Protein AF-A0A956NHX1-F1 (afdb_monomer)

Radius of gyration: 32.35 Å; Cα contacts (8 Å, |Δi|>4): 830; chains: 1; bounding box: 83×65×97 Å

Foldseek 3Di:
DDDDDDDDDDDPPPVVVVVVCVVPPPDDDDDDDDDDDDDDDDDDDDDDDDDDDDDPPPQFKWKFKPAFCAPPDPAAEAELKFKIFMDTDDDPPCPVDDRAQFQWKWKFKFADDPPDDPVNQLVCLQPPFGQPDDPPPPRSDTHIDGSPDGIDMDRHPDWFKMKMFMWTAGPVRDTDSDDDDNTTMHIHTYDNDDAFWKKWKADPLRDIDIDRAQPDEAEDEFEAQDWGKIFMDTGPSNRRFAWAWKKKAKQEPDPVDQVADDCLRYNHIHDTDPDSDINDGDHHHLVCAQHKMKMWMKTHTHDPPDPRIHIYIYIYHHANQDQQWAEEEEEQDQPDPCVVVVVCCCVVPVVVVSVVVTDYYYHYQQPPNVRPAGHADALNVLSNYQEYEYEDEPDPDCRTSCLVHLSSVVNSVVNVHYYHYHYDCVVVVVVDDPDDDDDDDDPDPCVPPSCCPPVVPPAPSDRDPPPDDDD

Organism: Eiseniibacteriota bacterium (NCBI:txid2212470)

Nearest PDB structures (foldseek):
  7u23-assembly1_E  TM=2.710E-01  e=4.733E-05  Homo sapiens
  1hh4-assembly1_D  TM=4.240E-01  e=7.961E-03  Homo sapiens
  1ds6-assembly1_B  TM=4.164E-01  e=1.163E-01  Homo sapiens
  8k2m-assembly1_A  TM=2.561E-01  e=1.235E-01  Paenibacillus sp. TS12
  8k2f-assembly1_A  TM=1.486E-01  e=1.361E-02  Cohnella abietis

Secondary structure (DSSP, 8-state):
-PPPPP-PPPP-HHH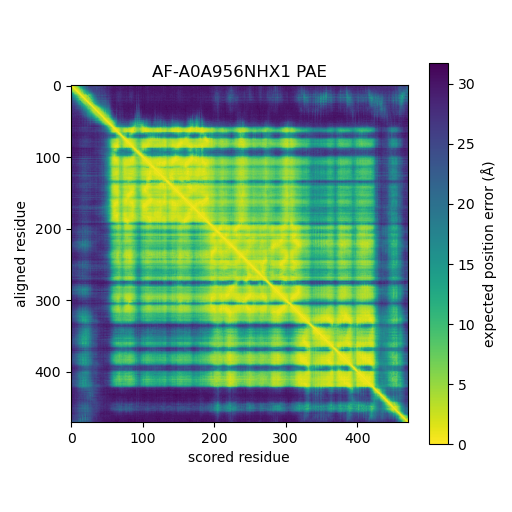HHHHHHHHH-S----------------PPPP-PPPPPP------S-EEEE------SSSS-EE-SEEEEEEEEE--TT-TTSPP---SEEEEEEEE--TT--HHHHHHHHHHS--TTSPTTS-TT--EEE-TT--EEEEEPSSSEEEEEEEEEE-TTSPBP----BTTTEEEEEE-S--PPPEEEEE-TTS-EEEE-STT-EEEEEE-TTSEE--EEEEE-GGGTPPEEEEEEEES-S-TT-TT-B-TTSBTSBPPPB----PPPPEE--GGGTT-EEEEEEEEEES-TT---EEEEEEEEEE------EEEEEEEE---SSSHHHHHHHIIIIIIHHHHHHS-EEEEESS-STT--SPPPPPHHHHTTEEEEEEEE-SS--TT-HHHHTHHHHHHHHHTT-EEEEEETTHHHHTTT---TTS---S----TTSHIIIIITTS--TTPPP------

Sequence (471 aa):
MNLPSSNRIHSPDWLFERVFLGALSLLVLGIGCGLPADEEAGLASSQPPEAPVPVADDSAPRARLLLPSFSTGPLPTVGPRMYCRWDAFDQPGDLQNAPQAPSGFEYKLVEILPTYTDEDVEYEFFYADNLLLEDGNDPTAWIPVGPDVRALTVEFPSLGYRAFAVRAVDAMGQGEEVLERHRNYESFLVTSDFPNPELTVLRPSGYHYRFEESDDVWTTSVVPGVDFDLSWLVDASHYGAPPGQTKYAFDIADPEDDAISSPNGIGGWTDWARRDGIASPIRFGVEEAGTEHVLYVRARDGFEDSDFEILATIRIQVAPITFDRFALIVDDTKSVGTDDEHDAYVDEVLAARLREIGSVDYFDVYGDPEGYSPHPIPLELLGRYQVVLWHTNRNLNPRSGLELSQNALGAYMSAGGRVFLIGGRLAGLALDDFSYPKEFSMEYDWRGTFVWDRLHYEDTIVGVPTSGSSM

Structure (mmCIF, N/CA/C/O backbone):
data_AF-A0A956NHX1-F1
#
_entry.id   AF-A0A956NHX1-F1
#
loop_
_atom_site.group_PDB
_atom_site.id
_atom_site.type_symbol
_atom_site.label_atom_id
_atom_site.label_alt_id
_atom_site.label_comp_id
_atom_site.label_asym_id
_atom_site.label_entity_id
_atom_site.label_seq_id
_atom_site.pdbx_PDB_ins_code
_atom_site.Cartn_x
_atom_site.Cartn_y
_atom_site.Cartn_z
_atom_site.occupancy
_atom_site.B_iso_or_equiv
_atom_site.auth_seq_id
_atom_site.auth_comp_id
_atom_site.auth_asym_id
_atom_site.auth_atom_id
_atom_site.pdbx_PDB_model_num
ATOM 1 N N . MET A 1 1 ? -32.029 36.120 45.687 1.00 37.31 1 MET A N 1
ATOM 2 C CA . MET A 1 1 ? -32.648 34.881 45.174 1.00 37.31 1 MET A CA 1
ATOM 3 C C . MET A 1 1 ? -31.501 33.955 44.841 1.00 37.31 1 MET A C 1
ATOM 5 O O . MET A 1 1 ? -30.740 34.270 43.939 1.00 37.31 1 MET A O 1
ATOM 9 N N . ASN A 1 2 ? -31.299 32.935 45.672 1.00 28.17 2 ASN A N 1
ATOM 10 C CA . ASN A 1 2 ? -30.120 32.072 45.644 1.00 28.17 2 ASN A CA 1
ATOM 11 C C . ASN A 1 2 ? -30.432 30.808 44.839 1.00 28.17 2 ASN A C 1
ATOM 13 O O . ASN A 1 2 ? -31.446 30.160 45.092 1.00 28.17 2 ASN A O 1
ATOM 17 N N . LEU A 1 3 ? -29.561 30.493 43.881 1.00 31.45 3 LEU A N 1
ATOM 18 C CA . LEU A 1 3 ? -29.538 29.237 43.132 1.00 31.45 3 LEU A CA 1
ATOM 19 C C . LEU A 1 3 ? -28.843 28.141 43.967 1.00 31.45 3 LEU A C 1
ATOM 21 O O . LEU A 1 3 ? -27.971 28.473 44.776 1.00 31.45 3 LEU A O 1
ATOM 25 N N . PRO A 1 4 ? -29.210 26.857 43.802 1.00 30.89 4 PRO A N 1
ATOM 26 C CA . PRO A 1 4 ? -28.641 25.767 44.581 1.00 30.89 4 PRO A CA 1
ATOM 27 C C . PRO A 1 4 ? -27.256 25.367 44.055 1.00 30.89 4 PRO A C 1
ATOM 29 O O . PRO A 1 4 ? -27.022 25.279 42.851 1.00 30.89 4 PRO A O 1
ATOM 32 N N . SER A 1 5 ? -26.345 25.119 44.991 1.00 29.44 5 SER A N 1
ATOM 33 C CA . SER A 1 5 ? -24.998 24.600 44.775 1.00 29.44 5 SER A CA 1
ATOM 34 C C . SER A 1 5 ? -25.019 23.184 44.191 1.00 29.44 5 SER A C 1
ATOM 36 O O . SER A 1 5 ? -25.701 22.302 44.709 1.00 29.44 5 SER A O 1
ATOM 38 N N . SER A 1 6 ? -24.222 22.980 43.144 1.00 30.64 6 SER A N 1
ATOM 39 C CA . SER A 1 6 ? -23.934 21.706 42.487 1.00 30.64 6 SER A CA 1
ATOM 40 C C . SER A 1 6 ? -23.310 20.679 43.439 1.00 30.64 6 SER A C 1
ATOM 42 O O . SER A 1 6 ? -22.306 20.969 44.098 1.00 30.64 6 SER A O 1
ATOM 44 N N . ASN A 1 7 ? -23.860 19.463 43.443 1.00 27.70 7 ASN A N 1
ATOM 45 C CA . ASN A 1 7 ? -23.251 18.275 44.035 1.00 27.70 7 ASN A CA 1
ATOM 46 C C . ASN A 1 7 ? -21.923 17.967 43.327 1.00 27.70 7 ASN A C 1
ATOM 48 O O . ASN A 1 7 ? -21.912 17.588 42.158 1.00 27.70 7 ASN A O 1
ATOM 52 N N . ARG A 1 8 ? -20.804 18.120 44.043 1.00 28.41 8 ARG A N 1
ATOM 53 C CA . ARG A 1 8 ? -19.525 17.512 43.665 1.00 28.41 8 ARG A CA 1
ATOM 54 C C . ARG A 1 8 ? -19.613 16.018 43.961 1.00 28.41 8 ARG A C 1
ATOM 56 O O . ARG A 1 8 ? -19.779 15.630 45.114 1.00 28.41 8 ARG A O 1
ATOM 63 N N . ILE A 1 9 ? -19.506 15.201 42.921 1.00 30.05 9 ILE A N 1
ATOM 64 C CA . ILE A 1 9 ? -19.220 13.773 43.046 1.00 30.05 9 ILE A CA 1
ATOM 65 C C . ILE A 1 9 ? -17.753 13.674 43.481 1.00 30.05 9 ILE A C 1
ATOM 67 O O . ILE A 1 9 ? -16.864 14.164 42.789 1.00 30.05 9 ILE A O 1
ATOM 71 N N . HIS A 1 10 ? -17.511 13.132 44.672 1.00 28.89 10 HIS A N 1
ATOM 72 C CA . HIS A 1 10 ? -16.170 12.807 45.151 1.00 28.89 10 HIS A CA 1
ATOM 73 C C . HIS A 1 10 ? -15.660 11.568 44.399 1.00 28.89 10 HIS A C 1
ATOM 75 O O . HIS A 1 10 ? -16.350 10.548 44.393 1.00 28.89 10 HIS A O 1
ATOM 81 N N . SER A 1 11 ? -14.480 11.652 43.773 1.00 33.59 11 SER A N 1
ATOM 82 C CA . SER A 1 11 ? -13.794 10.491 43.194 1.00 33.59 11 SER A CA 1
ATOM 83 C C . SER A 1 11 ? -13.275 9.562 44.310 1.00 33.59 11 SER A C 1
ATOM 85 O O . SER A 1 11 ? -12.826 10.046 45.357 1.00 33.59 11 SER A O 1
ATOM 87 N N . PRO A 1 12 ? -13.339 8.228 44.140 1.00 34.94 12 PRO A N 1
ATOM 88 C CA . PRO A 1 12 ? -12.870 7.255 45.124 1.00 34.94 12 PRO A CA 1
ATOM 89 C C . PRO A 1 12 ? -11.379 6.903 44.941 1.00 34.94 12 PRO A C 1
ATOM 91 O O . PRO A 1 12 ? -10.994 5.752 45.123 1.00 34.94 12 PRO A O 1
ATOM 94 N N . ASP A 1 13 ? -10.517 7.873 44.615 1.00 39.62 13 ASP A N 1
ATOM 95 C CA . ASP A 1 13 ? -9.097 7.604 44.305 1.00 39.62 13 ASP A CA 1
ATOM 96 C C . ASP A 1 13 ? -8.277 7.137 45.528 1.00 39.62 13 ASP A C 1
ATOM 98 O O . ASP A 1 13 ? -7.268 6.452 45.395 1.00 39.62 13 ASP A O 1
ATOM 102 N N . TRP A 1 14 ? -8.734 7.429 46.750 1.00 36.44 14 TRP A N 1
ATOM 103 C CA . TRP A 1 14 ? -7.978 7.164 47.985 1.00 36.44 14 TRP A CA 1
ATOM 104 C C . TRP A 1 14 ? -8.130 5.739 48.554 1.00 36.44 14 TRP A C 1
ATOM 106 O O . TRP A 1 14 ? -7.380 5.347 49.451 1.00 36.44 14 TRP A O 1
ATOM 116 N N . LEU A 1 15 ? -9.108 4.960 48.076 1.00 37.12 15 LEU A N 1
ATOM 117 C CA . LEU A 1 15 ? -9.361 3.590 48.554 1.00 37.12 15 LEU A CA 1
ATOM 118 C C . LEU A 1 15 ? -8.509 2.550 47.807 1.00 37.12 15 LEU A C 1
ATOM 120 O O . LEU A 1 15 ? -8.169 1.514 48.379 1.00 37.12 15 LEU A O 1
ATOM 124 N N . PHE A 1 16 ? -8.094 2.863 46.576 1.00 41.59 16 PHE A N 1
ATOM 125 C CA . PHE A 1 16 ? -7.299 1.982 45.719 1.00 41.59 16 PHE A CA 1
ATOM 126 C C . PHE A 1 16 ? -5.842 1.846 46.203 1.00 41.59 16 PHE A C 1
ATOM 128 O O . PHE A 1 16 ? -5.291 0.746 46.225 1.00 41.59 16 PHE A O 1
ATOM 135 N N . GLU A 1 17 ? -5.241 2.935 46.702 1.00 38.41 17 GLU A N 1
ATOM 136 C CA . GLU A 1 17 ? -3.848 2.948 47.184 1.00 38.41 17 GLU A CA 1
ATOM 137 C C . GLU A 1 17 ? -3.611 2.023 48.388 1.00 38.41 17 GLU A C 1
ATOM 139 O O . GLU A 1 17 ? -2.550 1.415 48.511 1.00 38.41 17 GLU A O 1
ATOM 144 N N . ARG A 1 18 ? -4.585 1.872 49.296 1.00 37.28 18 ARG A N 1
ATOM 145 C CA . ARG A 1 18 ? -4.370 1.134 50.556 1.00 37.28 18 ARG A CA 1
ATOM 146 C C . ARG A 1 18 ? -4.579 -0.372 50.459 1.00 37.28 18 ARG A C 1
ATOM 148 O O . ARG A 1 18 ? -3.973 -1.100 51.242 1.00 37.28 18 ARG A O 1
ATOM 155 N N . VAL A 1 19 ? -5.406 -0.838 49.526 1.00 43.62 19 VAL A N 1
ATOM 156 C CA . VAL A 1 19 ? -5.670 -2.277 49.362 1.00 43.62 19 VAL A CA 1
ATOM 157 C C . VAL A 1 19 ? -4.518 -2.954 48.613 1.00 43.62 19 VAL A C 1
ATOM 159 O O . VAL A 1 19 ? -4.114 -4.049 48.993 1.00 43.62 19 VAL A O 1
ATOM 162 N N . PHE A 1 20 ? -3.907 -2.270 47.639 1.00 40.62 20 PHE A N 1
ATOM 163 C CA . PHE A 1 20 ? -2.796 -2.821 46.854 1.00 40.62 20 PHE A CA 1
ATOM 164 C C . PHE A 1 20 ? -1.444 -2.779 47.597 1.00 40.62 20 PHE A C 1
ATOM 166 O O . PHE A 1 20 ? -0.691 -3.751 47.570 1.00 40.62 20 PHE A O 1
ATOM 173 N N . LEU A 1 21 ? -1.148 -1.706 48.347 1.00 40.41 21 LEU A N 1
ATOM 174 C CA . LEU A 1 21 ? 0.104 -1.583 49.121 1.00 40.41 21 LEU A CA 1
ATOM 175 C C . LEU A 1 21 ? 0.155 -2.479 50.377 1.00 40.41 21 LEU A C 1
ATOM 177 O O . LEU A 1 21 ? 1.244 -2.815 50.854 1.00 40.41 21 LEU A O 1
ATOM 181 N N . GLY A 1 22 ? -1.000 -2.894 50.911 1.00 32.44 22 GLY A N 1
ATOM 182 C CA . GLY A 1 22 ? -1.084 -3.748 52.102 1.00 32.44 22 GLY A CA 1
ATOM 183 C C . GLY A 1 22 ? -0.652 -5.200 51.871 1.00 32.44 22 GLY A C 1
ATOM 184 O O . GLY A 1 22 ? -0.191 -5.846 52.809 1.00 32.44 22 GLY A O 1
ATOM 185 N N . ALA A 1 23 ? -0.750 -5.700 50.636 1.00 37.88 23 ALA A N 1
ATOM 186 C CA . ALA A 1 23 ? -0.410 -7.082 50.301 1.00 37.88 23 ALA A CA 1
ATOM 187 C C . ALA A 1 23 ? 1.087 -7.299 49.996 1.00 37.88 23 ALA A C 1
ATOM 189 O O . ALA A 1 23 ? 1.573 -8.416 50.145 1.00 37.88 23 ALA A O 1
ATOM 190 N N . LEU A 1 24 ? 1.837 -6.252 49.620 1.00 33.94 24 LEU A N 1
ATOM 191 C CA . LEU A 1 24 ? 3.216 -6.395 49.114 1.00 33.94 24 LEU A CA 1
ATOM 192 C C . LEU A 1 24 ? 4.340 -6.032 50.110 1.00 33.94 24 LEU A C 1
ATOM 194 O O . LEU A 1 24 ? 5.505 -6.319 49.852 1.00 33.94 24 LEU A O 1
ATOM 198 N N . SER A 1 25 ? 4.040 -5.399 51.248 1.00 30.08 25 SER A N 1
ATOM 199 C CA . SER A 1 25 ? 5.057 -4.664 52.034 1.00 30.08 25 SER A CA 1
ATOM 200 C C . SER A 1 25 ? 5.788 -5.454 53.141 1.00 30.08 25 SER A C 1
ATOM 202 O O . SER A 1 25 ? 6.378 -4.835 54.027 1.00 30.08 25 SER A O 1
ATOM 204 N N . LEU A 1 26 ? 5.765 -6.794 53.153 1.00 30.55 26 LEU A N 1
ATOM 205 C CA . LEU A 1 26 ? 6.203 -7.583 54.325 1.00 30.55 26 LEU A CA 1
ATOM 206 C C . LEU A 1 26 ? 7.472 -8.440 54.157 1.00 30.55 26 LEU A C 1
ATOM 208 O O . LEU A 1 26 ? 7.741 -9.271 55.020 1.00 30.55 26 LEU A O 1
ATOM 212 N N . LEU A 1 27 ? 8.301 -8.242 53.125 1.00 32.94 27 LEU A N 1
ATOM 213 C CA . LEU A 1 27 ? 9.466 -9.119 52.926 1.00 32.94 27 LEU A CA 1
ATOM 214 C C . LEU A 1 27 ? 10.675 -8.428 52.272 1.00 32.94 27 LEU A C 1
ATOM 216 O O . LEU A 1 27 ? 10.890 -8.541 51.074 1.00 32.94 27 LEU A O 1
ATOM 220 N N . VAL A 1 28 ? 11.509 -7.735 53.059 1.00 27.91 28 VAL A N 1
ATOM 221 C CA . VAL A 1 28 ? 12.878 -7.364 52.637 1.00 27.91 28 VAL A CA 1
ATOM 222 C C . VAL A 1 28 ? 13.816 -7.332 53.846 1.00 27.91 28 VAL A C 1
ATOM 224 O O . VAL A 1 28 ? 13.697 -6.435 54.673 1.00 27.91 28 VAL A O 1
ATOM 227 N N . LEU A 1 29 ? 14.780 -8.262 53.918 1.00 27.44 29 LEU A N 1
ATOM 228 C CA . LEU A 1 29 ? 16.094 -8.079 54.564 1.00 27.44 29 LEU A CA 1
ATOM 229 C C . LEU A 1 29 ? 17.094 -9.183 54.122 1.00 27.44 29 LEU A C 1
ATOM 231 O O . LEU A 1 29 ? 16.969 -10.325 54.551 1.00 27.44 29 LEU A O 1
ATOM 235 N N . GLY A 1 30 ? 18.143 -8.802 53.368 1.00 25.23 30 GLY A N 1
ATOM 236 C CA . GLY A 1 30 ? 19.522 -9.301 53.564 1.00 25.23 30 GLY A CA 1
ATOM 237 C C . GLY A 1 30 ? 20.245 -10.157 52.489 1.00 25.23 30 GLY A C 1
ATOM 238 O O . GLY A 1 30 ? 19.913 -11.320 52.331 1.00 25.23 30 GLY A O 1
ATOM 239 N N . ILE A 1 31 ? 21.381 -9.608 51.984 1.00 27.41 31 ILE A N 1
ATOM 240 C CA . ILE A 1 31 ? 22.685 -10.256 51.601 1.00 27.41 31 ILE A CA 1
ATOM 241 C C . ILE A 1 31 ? 22.677 -11.121 50.300 1.00 27.41 31 ILE A C 1
ATOM 243 O O . ILE A 1 31 ? 21.725 -11.841 50.074 1.00 27.41 31 ILE A O 1
ATOM 247 N N . GLY A 1 32 ? 23.649 -11.207 49.368 1.00 25.66 32 GLY A N 1
ATOM 248 C CA . GLY A 1 32 ? 25.003 -10.672 49.122 1.00 25.66 32 GLY A CA 1
ATOM 249 C C . GLY A 1 32 ? 25.862 -11.670 48.280 1.00 25.66 32 GLY A C 1
ATOM 250 O O . GLY A 1 32 ? 25.885 -12.849 48.609 1.00 25.66 32 GLY A O 1
ATOM 251 N N . CYS A 1 33 ? 26.608 -11.166 47.273 1.00 24.86 33 CYS A N 1
ATOM 252 C CA . CYS A 1 33 ? 27.829 -11.704 46.593 1.00 24.86 33 CYS A CA 1
ATOM 253 C C . CYS A 1 33 ? 27.802 -12.863 45.547 1.00 24.86 33 CYS A C 1
ATOM 255 O O . CYS A 1 33 ? 27.290 -13.943 45.812 1.00 24.86 33 CYS A O 1
ATOM 257 N N . GLY A 1 34 ? 28.568 -12.676 44.442 1.00 24.56 34 GLY A N 1
ATOM 258 C CA . GLY A 1 34 ? 29.414 -13.720 43.806 1.00 24.56 34 GLY A CA 1
ATOM 259 C C . GLY A 1 34 ? 29.423 -13.834 42.260 1.00 24.56 34 GLY A C 1
ATOM 260 O O . GLY A 1 34 ? 28.489 -14.390 41.700 1.00 24.56 34 GLY A O 1
ATOM 261 N N . LEU A 1 35 ? 30.505 -13.386 41.594 1.00 32.22 35 LEU A N 1
ATOM 262 C CA . LEU A 1 35 ? 30.914 -13.707 40.198 1.00 32.22 35 LEU A CA 1
ATOM 263 C C . LEU A 1 35 ? 31.848 -14.945 40.181 1.00 32.22 35 LEU A C 1
ATOM 265 O O . LEU A 1 35 ? 32.444 -15.231 41.225 1.00 32.22 35 LEU A O 1
ATOM 269 N N . PRO A 1 36 ? 32.030 -15.647 39.038 1.00 37.19 36 PRO A N 1
ATOM 270 C CA . PRO A 1 36 ? 33.236 -15.405 38.218 1.00 37.19 36 PRO A CA 1
ATOM 271 C C . PRO A 1 36 ? 33.068 -15.576 36.684 1.00 37.19 36 PRO A C 1
ATOM 273 O O . PRO A 1 36 ? 32.026 -15.997 36.191 1.00 37.19 36 PRO A O 1
ATOM 276 N N . ALA A 1 37 ? 34.134 -15.189 35.973 1.00 36.78 37 ALA A N 1
ATOM 277 C CA . ALA A 1 37 ? 34.377 -15.230 34.526 1.00 36.78 37 ALA A CA 1
ATOM 278 C C . ALA A 1 37 ? 35.071 -16.534 34.081 1.00 36.78 37 ALA A C 1
ATOM 280 O O . ALA A 1 37 ? 35.599 -17.219 34.950 1.00 36.78 37 ALA A O 1
ATOM 281 N N . ASP A 1 38 ? 35.137 -16.803 32.764 1.00 30.03 38 ASP A N 1
ATOM 282 C CA . ASP A 1 38 ? 36.284 -17.471 32.112 1.00 30.03 38 ASP A CA 1
ATOM 283 C C . ASP A 1 38 ? 36.297 -17.323 30.568 1.00 30.03 38 ASP A C 1
ATOM 285 O O . ASP A 1 38 ? 35.260 -17.136 29.927 1.00 30.03 38 ASP A O 1
ATOM 289 N N . GLU A 1 39 ? 37.522 -17.358 30.025 1.00 35.66 39 GLU A N 1
ATOM 290 C CA . GLU A 1 39 ? 37.990 -17.232 28.631 1.00 35.66 39 GLU A CA 1
ATOM 291 C C . GLU A 1 39 ? 37.901 -18.550 27.825 1.00 35.66 39 GLU A C 1
ATOM 293 O O . GLU A 1 39 ? 37.945 -19.623 28.414 1.00 35.66 39 GLU A O 1
ATOM 298 N N . GLU A 1 40 ? 37.913 -18.490 26.479 1.00 32.78 40 GLU A N 1
ATOM 299 C CA . GLU A 1 40 ? 39.012 -19.060 25.659 1.00 32.78 40 GLU A CA 1
ATOM 300 C C . GLU A 1 40 ? 38.862 -18.812 24.140 1.00 32.78 40 GLU A C 1
ATOM 302 O O . GLU A 1 40 ? 37.771 -18.633 23.600 1.00 32.78 40 GLU A O 1
ATOM 307 N N . ALA A 1 41 ? 40.015 -18.789 23.461 1.00 38.69 41 ALA A N 1
ATOM 308 C CA . ALA A 1 41 ? 40.246 -18.436 22.061 1.00 38.69 41 ALA A CA 1
ATOM 309 C C . ALA A 1 41 ? 40.519 -19.664 21.163 1.00 38.69 41 ALA A C 1
ATOM 311 O O . ALA A 1 41 ? 41.031 -20.679 21.629 1.00 38.69 41 ALA A O 1
ATOM 312 N N . GLY A 1 42 ? 40.277 -19.544 19.847 1.00 32.34 42 GLY A N 1
ATOM 313 C CA . GLY A 1 42 ? 40.583 -20.575 18.842 1.00 32.34 42 GLY A CA 1
ATOM 314 C C . GLY A 1 42 ? 41.242 -20.019 17.569 1.00 32.34 42 GLY A C 1
ATOM 315 O O . GLY A 1 42 ? 40.807 -19.010 17.024 1.00 32.34 42 GLY A O 1
ATOM 316 N N . LEU A 1 43 ? 42.315 -20.689 17.131 1.00 35.03 43 LEU A N 1
ATOM 317 C CA . LEU A 1 43 ? 43.293 -20.309 16.099 1.00 35.03 43 LEU A CA 1
ATOM 318 C C . LEU A 1 43 ? 42.801 -20.387 14.637 1.00 35.03 43 LEU A C 1
ATOM 320 O O . LEU A 1 43 ? 42.110 -21.328 14.257 1.00 35.03 43 LEU A O 1
ATOM 324 N N . ALA A 1 44 ? 43.309 -19.480 13.790 1.00 35.31 44 ALA A N 1
ATOM 325 C CA . ALA A 1 44 ? 43.187 -19.511 12.329 1.00 35.31 44 ALA A CA 1
ATOM 326 C C . ALA A 1 44 ? 44.467 -20.035 11.640 1.00 35.31 44 ALA A C 1
ATOM 328 O O . ALA A 1 44 ? 45.589 -19.729 12.049 1.00 35.31 44 ALA A O 1
ATOM 329 N N . SER A 1 45 ? 44.271 -20.821 10.578 1.00 33.78 45 SER A N 1
ATOM 330 C CA . SER A 1 45 ? 45.289 -21.457 9.731 1.00 33.78 45 SER A CA 1
ATOM 331 C C . SER A 1 45 ? 45.657 -20.569 8.535 1.00 33.78 45 SER A C 1
ATOM 333 O O . SER A 1 45 ? 44.785 -19.966 7.915 1.00 33.78 45 SER A O 1
ATOM 335 N N . SER A 1 46 ? 46.950 -20.495 8.211 1.00 37.94 46 SER A N 1
ATOM 336 C CA . SER A 1 46 ? 47.520 -19.712 7.114 1.00 37.94 46 SER A CA 1
ATOM 337 C C . SER A 1 46 ? 47.888 -20.591 5.910 1.00 37.94 46 SER A C 1
ATOM 339 O O . SER A 1 46 ? 48.708 -21.504 6.017 1.00 37.94 46 SER A O 1
ATOM 341 N N . GLN A 1 47 ? 47.340 -20.269 4.735 1.00 37.44 47 GLN A N 1
ATOM 342 C CA . GLN A 1 47 ? 47.893 -20.666 3.435 1.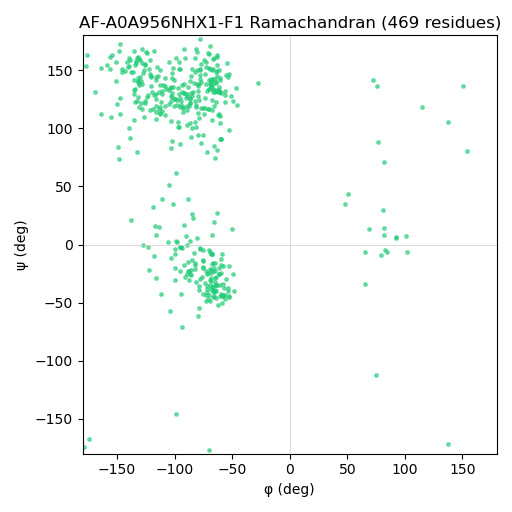00 37.44 47 GLN A CA 1
ATOM 343 C C . GLN A 1 47 ? 48.316 -19.413 2.648 1.00 37.44 47 GLN A C 1
ATOM 345 O O . GLN A 1 47 ? 47.645 -18.384 2.743 1.00 37.44 47 GLN A O 1
ATOM 350 N N . PRO A 1 48 ? 49.439 -19.459 1.909 1.00 41.44 48 PRO A N 1
ATOM 351 C CA . PRO A 1 48 ? 49.921 -18.326 1.124 1.00 41.44 48 PRO A CA 1
ATOM 352 C C . PRO A 1 48 ? 49.126 -18.169 -0.189 1.00 41.44 48 PRO A C 1
ATOM 354 O O . PRO A 1 48 ? 48.742 -19.181 -0.777 1.00 41.44 48 PRO A O 1
ATOM 357 N N . PRO A 1 49 ? 48.898 -16.931 -0.668 1.00 45.34 49 PRO A N 1
ATOM 358 C CA . PRO A 1 49 ? 48.088 -16.675 -1.854 1.00 45.34 49 PRO A CA 1
ATOM 359 C C . PRO A 1 49 ? 48.851 -16.984 -3.150 1.00 45.34 49 PRO A C 1
ATOM 361 O O . PRO A 1 49 ? 50.037 -16.669 -3.283 1.00 45.34 49 PRO A O 1
ATOM 364 N N . GLU A 1 50 ? 48.150 -17.585 -4.110 1.00 42.41 50 GLU A N 1
ATOM 365 C CA . GLU A 1 50 ? 48.605 -17.738 -5.494 1.00 42.41 50 GLU A CA 1
ATOM 366 C C . GLU A 1 50 ? 48.678 -16.376 -6.205 1.00 42.41 50 GLU A C 1
ATOM 368 O O . GLU A 1 50 ? 47.945 -15.439 -5.887 1.00 42.41 50 GLU A O 1
ATOM 373 N N . ALA A 1 51 ? 49.601 -16.257 -7.162 1.00 43.00 51 ALA A N 1
ATOM 374 C CA . ALA A 1 51 ? 49.813 -15.030 -7.921 1.00 43.00 51 ALA A CA 1
ATOM 375 C C . ALA A 1 51 ? 48.613 -14.732 -8.847 1.00 43.00 51 ALA A C 1
ATOM 377 O O . ALA A 1 51 ? 48.143 -15.646 -9.529 1.00 43.00 51 ALA A O 1
ATOM 378 N N . PRO A 1 52 ? 48.139 -13.473 -8.918 1.00 44.84 52 PRO A N 1
ATOM 379 C CA . PRO A 1 52 ? 46.970 -13.120 -9.711 1.00 44.84 52 PRO A CA 1
ATOM 380 C C . PRO A 1 52 ? 47.263 -13.202 -11.213 1.00 44.84 52 PRO A C 1
ATOM 382 O O . PRO A 1 52 ? 48.275 -12.701 -11.709 1.00 44.84 52 PRO A O 1
ATOM 385 N N . VAL A 1 53 ? 46.338 -13.833 -11.931 1.00 42.09 53 VAL A N 1
ATOM 386 C CA . VAL A 1 53 ? 46.222 -13.779 -13.391 1.00 42.09 53 VAL A CA 1
ATOM 387 C C . VAL A 1 53 ? 45.897 -12.328 -13.787 1.00 42.09 53 VAL A C 1
ATOM 389 O O . VAL A 1 53 ? 45.104 -11.698 -13.086 1.00 42.09 53 VAL A O 1
ATOM 392 N N . PRO A 1 54 ? 46.486 -11.760 -14.858 1.00 38.69 54 PRO A N 1
ATOM 393 C CA . PRO A 1 54 ? 46.128 -10.423 -15.323 1.00 38.69 54 PRO A CA 1
ATOM 394 C C . PRO A 1 54 ? 44.645 -10.391 -15.711 1.00 38.69 54 PRO A C 1
ATOM 396 O O . PRO A 1 54 ? 44.232 -11.033 -16.676 1.00 38.69 54 PRO A O 1
ATOM 399 N N . VAL A 1 55 ? 43.858 -9.676 -14.910 1.00 50.84 55 VAL A N 1
ATOM 400 C CA . VAL A 1 55 ? 42.444 -9.387 -15.157 1.00 50.84 55 VAL A CA 1
ATOM 401 C C . VAL A 1 55 ? 42.386 -8.409 -16.332 1.00 50.84 55 VAL A C 1
ATOM 403 O O . VAL A 1 55 ? 43.194 -7.480 -16.396 1.00 50.84 55 VAL A O 1
ATOM 406 N N . ALA A 1 56 ? 41.501 -8.666 -17.297 1.00 49.91 56 ALA A N 1
ATOM 407 C CA . ALA A 1 56 ? 41.213 -7.718 -18.369 1.00 49.91 56 ALA A CA 1
ATOM 408 C C . ALA A 1 56 ? 40.864 -6.349 -17.760 1.00 49.91 56 ALA A C 1
ATOM 410 O O . ALA A 1 56 ? 40.320 -6.297 -16.662 1.00 49.91 56 ALA A O 1
ATOM 411 N N . ASP A 1 57 ? 41.232 -5.267 -18.443 1.00 54.78 57 ASP A N 1
ATOM 412 C CA . ASP A 1 57 ? 40.990 -3.888 -18.012 1.00 54.78 57 ASP A CA 1
ATOM 413 C C . ASP A 1 57 ? 39.477 -3.649 -17.854 1.00 54.78 57 ASP A C 1
ATOM 415 O O . ASP A 1 57 ? 38.781 -3.335 -18.816 1.00 54.78 57 ASP A O 1
ATOM 419 N N . ASP A 1 58 ? 38.959 -3.889 -16.647 1.00 60.44 58 ASP A N 1
ATOM 420 C CA . ASP A 1 58 ? 37.532 -3.856 -16.301 1.00 60.44 58 ASP A CA 1
ATOM 421 C C . ASP A 1 58 ? 37.058 -2.431 -15.954 1.00 60.44 58 ASP A C 1
ATOM 423 O O . ASP A 1 58 ? 36.125 -2.224 -15.181 1.00 60.44 58 ASP A O 1
ATOM 427 N N . SER A 1 59 ? 37.742 -1.421 -16.504 1.00 67.44 59 SER A N 1
ATOM 428 C CA . SER A 1 59 ? 37.518 -0.004 -16.202 1.00 67.44 59 SER A CA 1
ATOM 429 C C . SER A 1 59 ? 36.429 0.659 -17.054 1.00 67.44 59 SER A C 1
ATOM 431 O O . SER A 1 59 ? 36.191 1.862 -16.916 1.00 67.44 59 SER A O 1
ATOM 433 N N . ALA A 1 60 ? 35.761 -0.103 -17.927 1.00 78.12 60 ALA A N 1
ATOM 434 C CA . ALA A 1 60 ? 34.656 0.397 -18.737 1.00 78.12 60 ALA A CA 1
ATOM 435 C C . ALA A 1 60 ? 33.425 0.709 -17.860 1.00 78.12 60 ALA A C 1
ATOM 437 O O . ALA A 1 60 ? 33.115 -0.057 -16.942 1.00 78.12 60 ALA A O 1
ATOM 438 N N . PRO A 1 61 ? 32.693 1.807 -18.132 1.00 87.12 61 PRO A N 1
ATOM 439 C CA . PRO A 1 61 ? 31.466 2.108 -17.408 1.00 87.12 61 PRO A CA 1
ATOM 440 C C . PRO A 1 61 ? 30.426 1.011 -17.651 1.00 87.12 61 PRO A C 1
ATOM 442 O O . PRO A 1 61 ? 30.326 0.474 -18.754 1.00 87.12 61 PRO A O 1
ATOM 445 N N . ARG A 1 62 ? 29.622 0.704 -16.631 1.00 90.56 62 ARG A N 1
ATOM 446 C CA . ARG A 1 62 ? 28.577 -0.326 -16.704 1.00 90.56 62 ARG A CA 1
ATOM 447 C C . ARG A 1 62 ? 27.212 0.260 -16.404 1.00 90.56 62 ARG A C 1
ATOM 449 O O . ARG A 1 62 ? 27.087 1.180 -15.593 1.00 90.56 62 ARG A O 1
ATOM 456 N N . ALA A 1 63 ? 26.181 -0.279 -17.041 1.00 92.25 63 ALA A N 1
ATOM 457 C CA . ALA A 1 63 ? 24.800 0.045 -16.712 1.00 92.25 63 ALA A CA 1
ATOM 458 C C . ALA A 1 63 ? 24.205 -0.992 -15.756 1.00 92.25 63 ALA A C 1
ATOM 460 O O . ALA A 1 63 ? 24.556 -2.173 -15.774 1.00 92.25 63 ALA A O 1
ATOM 461 N N . ARG A 1 64 ? 23.249 -0.552 -14.940 1.00 92.44 64 ARG A N 1
ATOM 462 C CA . ARG A 1 64 ? 22.383 -1.440 -14.170 1.00 92.44 64 ARG A CA 1
ATOM 463 C C . ARG A 1 64 ? 20.943 -0.979 -14.272 1.00 92.44 64 ARG A C 1
ATOM 465 O O . ARG A 1 64 ? 20.633 0.139 -13.875 1.00 92.44 64 ARG A O 1
ATOM 472 N N . LEU A 1 65 ? 20.059 -1.847 -14.744 1.00 91.00 65 LEU A N 1
ATOM 473 C C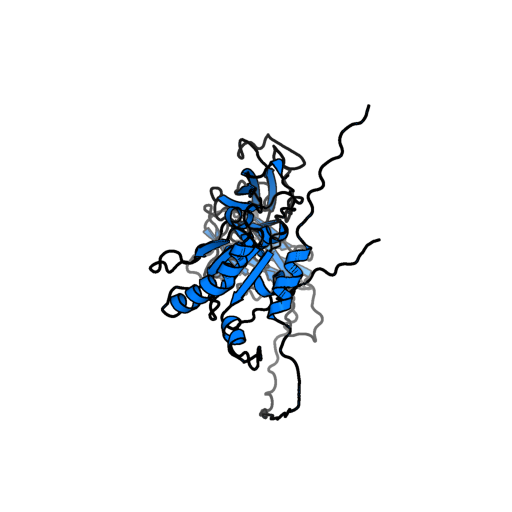A . LEU A 1 65 ? 18.625 -1.644 -14.671 1.00 91.00 65 LEU A CA 1
ATOM 474 C C . LEU A 1 65 ? 18.177 -1.643 -13.202 1.00 91.00 65 LEU A C 1
ATOM 476 O O . LEU A 1 65 ? 18.511 -2.521 -12.408 1.00 91.00 65 LEU A O 1
ATOM 480 N N . LEU A 1 66 ? 17.392 -0.633 -12.853 1.00 86.75 66 LEU A N 1
ATOM 481 C CA . LEU A 1 66 ? 16.676 -0.502 -11.592 1.00 86.75 66 LEU A CA 1
ATOM 482 C C . LEU A 1 66 ? 15.236 -0.942 -11.836 1.00 86.75 66 LEU A C 1
ATOM 484 O O . LEU A 1 66 ? 14.308 -0.131 -11.783 1.00 86.75 66 LEU A O 1
ATOM 488 N N . LEU A 1 67 ? 15.075 -2.206 -12.220 1.00 70.88 67 LEU A N 1
ATOM 489 C CA . LEU A 1 67 ? 13.755 -2.739 -12.506 1.00 70.88 67 LEU A CA 1
ATOM 490 C C . LEU A 1 67 ? 12.907 -2.734 -11.238 1.00 70.88 67 LEU A C 1
ATOM 492 O O . LEU A 1 67 ? 13.443 -2.892 -10.135 1.00 70.88 67 LEU A O 1
ATOM 496 N N . PRO A 1 68 ? 11.589 -2.552 -11.390 1.00 62.44 68 PRO A N 1
ATOM 497 C CA . PRO A 1 68 ? 10.681 -2.841 -10.302 1.00 62.44 68 PRO A CA 1
ATOM 498 C C . PRO A 1 68 ? 10.885 -4.281 -9.813 1.00 62.44 68 PRO A C 1
ATOM 500 O O . PRO A 1 68 ? 11.404 -5.118 -10.553 1.00 62.44 68 PRO A O 1
ATOM 503 N N . SER A 1 69 ? 10.513 -4.557 -8.561 1.00 56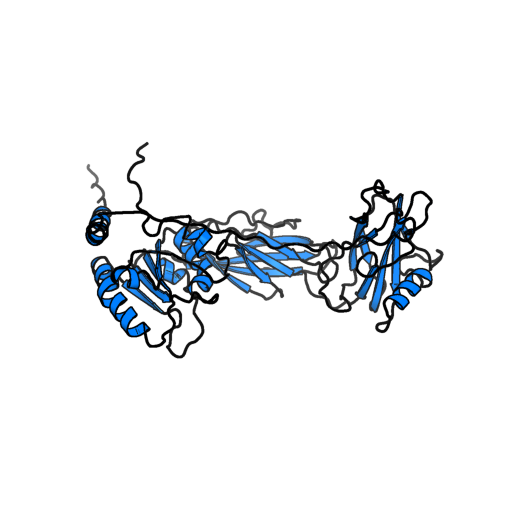.00 69 SER A N 1
ATOM 504 C CA . SER A 1 69 ? 10.626 -5.880 -7.937 1.00 56.00 69 SER A CA 1
ATOM 505 C C . SER A 1 69 ? 9.712 -6.882 -8.644 1.00 56.00 69 SER A C 1
ATOM 507 O O . SER A 1 69 ? 8.650 -7.246 -8.149 1.00 56.00 69 SER A O 1
ATOM 509 N N . PHE A 1 70 ? 10.109 -7.317 -9.831 1.00 59.72 70 PHE A N 1
ATOM 510 C CA . PHE A 1 70 ? 9.488 -8.416 -10.531 1.00 59.72 70 PHE A CA 1
ATOM 511 C C . PHE A 1 70 ? 9.528 -9.631 -9.612 1.00 59.72 70 PHE A C 1
ATOM 513 O O . PHE A 1 70 ? 10.559 -9.918 -8.993 1.00 59.72 70 PHE A O 1
ATOM 520 N N . SER A 1 71 ? 8.392 -10.318 -9.472 1.00 50.50 71 SER A N 1
ATOM 521 C CA . SER A 1 71 ? 8.365 -11.552 -8.692 1.00 50.50 71 SER A CA 1
ATOM 522 C C . SER A 1 71 ? 9.455 -12.486 -9.224 1.00 50.50 71 SER A C 1
ATOM 524 O O . SER A 1 71 ? 9.732 -12.513 -10.423 1.00 50.50 71 SER A O 1
ATOM 526 N N . THR A 1 72 ? 10.097 -13.243 -8.336 1.00 52.28 72 THR A N 1
ATOM 527 C CA . THR A 1 72 ? 11.248 -14.122 -8.626 1.00 52.28 72 THR A CA 1
ATOM 528 C C . THR A 1 72 ? 10.917 -15.312 -9.543 1.00 52.28 72 THR A C 1
ATOM 530 O O . THR A 1 72 ? 11.639 -16.310 -9.572 1.00 52.28 72 THR A O 1
ATOM 533 N N . GLY A 1 73 ? 9.810 -15.240 -10.286 1.00 60.03 73 GLY A N 1
ATOM 534 C CA . GLY A 1 73 ? 9.468 -16.180 -11.337 1.00 60.03 73 GLY A CA 1
ATOM 535 C C . GLY A 1 73 ? 10.440 -16.103 -12.523 1.00 60.03 73 GLY A C 1
ATOM 536 O O . GLY A 1 73 ? 11.118 -15.098 -12.724 1.00 60.03 73 GLY A O 1
ATOM 537 N N . PRO A 1 74 ? 10.501 -17.164 -13.346 1.00 67.19 74 PRO A N 1
ATOM 538 C CA . PRO A 1 74 ? 11.462 -17.271 -14.445 1.00 67.19 74 PRO A CA 1
ATOM 539 C C . PRO A 1 74 ? 11.235 -16.251 -15.571 1.00 67.19 74 PRO A C 1
ATOM 541 O O . PRO A 1 74 ? 12.126 -16.066 -16.398 1.00 67.19 74 PRO A O 1
ATOM 544 N N . LEU A 1 75 ? 10.063 -15.608 -15.623 1.00 81.69 75 LEU A N 1
ATOM 545 C CA . LEU A 1 75 ? 9.742 -14.556 -16.581 1.00 81.69 75 LEU A CA 1
ATOM 546 C C . LEU A 1 75 ? 8.640 -13.633 -16.017 1.00 81.69 75 LEU A C 1
ATOM 548 O O . LEU A 1 75 ? 7.493 -14.076 -15.903 1.00 81.69 75 LEU A O 1
ATOM 552 N N . PRO A 1 76 ? 8.946 -12.376 -15.655 1.00 86.56 76 PRO A N 1
ATOM 553 C CA . PRO A 1 76 ? 7.929 -11.432 -15.214 1.00 86.56 76 PRO A CA 1
ATOM 554 C C . PRO A 1 76 ? 6.910 -11.107 -16.300 1.00 86.56 76 PRO A C 1
ATOM 556 O O . PRO A 1 76 ? 7.188 -11.194 -17.495 1.00 86.56 76 PRO A O 1
ATOM 559 N N . THR A 1 77 ? 5.717 -10.714 -15.865 1.00 88.50 77 THR A N 1
ATOM 560 C CA . THR A 1 77 ? 4.646 -10.235 -16.740 1.00 88.50 77 THR A CA 1
ATOM 561 C C . THR A 1 77 ? 4.501 -8.731 -16.563 1.00 88.50 77 THR A C 1
ATOM 563 O O . THR A 1 77 ? 4.487 -8.248 -15.435 1.00 88.50 77 THR A O 1
ATOM 566 N N . VAL A 1 78 ? 4.409 -7.994 -17.665 1.00 89.25 78 VAL A N 1
ATOM 567 C CA . VAL A 1 78 ? 4.268 -6.533 -17.674 1.00 89.25 78 VAL A CA 1
ATOM 568 C C . VAL A 1 78 ? 3.092 -6.112 -18.545 1.00 89.25 78 VAL A C 1
ATOM 570 O O . VAL A 1 78 ? 2.687 -6.836 -19.462 1.00 89.25 78 VAL A O 1
ATOM 573 N N . GLY A 1 79 ? 2.555 -4.928 -18.262 1.00 88.75 79 GLY A N 1
ATOM 574 C CA . GLY A 1 79 ? 1.529 -4.314 -19.098 1.00 88.75 79 GLY A CA 1
ATOM 575 C C . GLY A 1 79 ? 2.069 -3.838 -20.459 1.00 88.75 79 GLY A C 1
ATOM 576 O O . GLY A 1 79 ? 3.256 -3.980 -20.754 1.00 88.75 79 GLY A O 1
ATOM 577 N N . PRO A 1 80 ? 1.232 -3.200 -21.300 1.00 89.56 80 PRO A N 1
ATOM 578 C CA . PRO A 1 80 ? 1.610 -2.642 -22.601 1.00 89.56 80 PRO A CA 1
ATOM 579 C C . PRO A 1 80 ? 2.536 -1.422 -22.483 1.00 89.56 80 PRO A C 1
ATOM 581 O O . PRO A 1 80 ? 3.029 -0.927 -23.497 1.00 89.56 80 PRO A O 1
ATOM 584 N N . ARG A 1 81 ? 2.780 -0.938 -21.260 1.00 89.50 81 ARG A N 1
ATOM 585 C CA . ARG A 1 81 ? 3.728 0.127 -20.948 1.00 89.50 81 ARG A CA 1
ATOM 586 C C . ARG A 1 81 ? 4.606 -0.298 -19.779 1.00 89.50 81 ARG A C 1
ATOM 588 O O . ARG A 1 81 ? 4.105 -0.876 -18.820 1.00 89.50 81 ARG A O 1
ATOM 595 N N . MET A 1 82 ? 5.894 0.027 -19.840 1.00 90.19 82 MET A N 1
ATOM 596 C CA . MET A 1 82 ? 6.849 -0.250 -18.765 1.00 90.19 82 MET A CA 1
ATOM 597 C C . MET A 1 82 ? 7.735 0.962 -18.498 1.00 90.19 82 MET A C 1
ATOM 599 O O . MET A 1 82 ? 8.359 1.511 -19.404 1.00 90.19 82 MET A O 1
ATOM 603 N N . TYR A 1 83 ? 7.829 1.361 -17.236 1.00 90.31 83 TYR A N 1
ATOM 604 C CA . TYR A 1 83 ? 8.750 2.385 -16.777 1.00 90.31 83 TYR A CA 1
ATOM 605 C C . TYR A 1 83 ? 10.102 1.757 -16.445 1.00 90.31 83 TYR A C 1
ATOM 607 O O . TYR A 1 83 ? 10.289 1.097 -15.424 1.00 90.31 83 TYR A O 1
ATOM 615 N N . CYS A 1 84 ? 11.057 1.968 -17.340 1.00 90.94 84 CYS A N 1
ATOM 616 C CA . CYS A 1 84 ? 12.412 1.464 -17.214 1.00 90.94 84 CYS A CA 1
ATOM 617 C C . CYS A 1 84 ? 13.268 2.513 -16.523 1.00 90.94 84 CYS A C 1
ATOM 619 O O . CYS A 1 84 ? 13.300 3.662 -16.958 1.00 90.94 84 CYS A O 1
ATOM 621 N N . ARG A 1 85 ? 14.006 2.115 -15.489 1.00 92.56 85 ARG A N 1
ATOM 622 C CA . ARG A 1 85 ? 15.030 2.946 -14.850 1.00 92.56 85 ARG A CA 1
ATOM 623 C C . ARG A 1 85 ? 16.365 2.227 -14.890 1.00 92.56 85 ARG A C 1
ATOM 625 O O . ARG A 1 85 ? 16.401 1.001 -14.858 1.00 92.56 85 ARG A O 1
ATOM 632 N N . TRP A 1 86 ? 17.454 2.975 -14.916 1.00 94.12 86 TRP A N 1
ATOM 633 C CA . TRP A 1 86 ? 18.806 2.441 -14.794 1.00 94.12 86 TRP A CA 1
ATOM 634 C C . TRP A 1 86 ? 19.721 3.435 -14.098 1.00 94.12 86 TRP A C 1
ATOM 636 O O . TRP A 1 86 ? 19.385 4.610 -13.954 1.00 94.12 86 TRP A O 1
ATOM 646 N N . ASP A 1 87 ? 20.884 2.953 -13.684 1.00 92.75 87 ASP A N 1
ATOM 647 C CA . ASP A 1 87 ? 21.977 3.767 -13.176 1.00 92.75 87 ASP A CA 1
ATOM 648 C C . ASP A 1 87 ? 23.322 3.333 -13.763 1.00 92.75 87 ASP A C 1
ATOM 650 O O . ASP A 1 87 ? 23.440 2.260 -14.365 1.00 92.75 87 ASP A O 1
ATOM 654 N N . ALA A 1 88 ? 24.333 4.179 -13.583 1.00 87.38 88 ALA A N 1
ATOM 655 C CA . ALA A 1 88 ? 25.719 3.774 -13.740 1.00 87.38 88 ALA A CA 1
ATOM 656 C C . ALA A 1 88 ? 26.101 2.877 -12.555 1.00 87.38 88 ALA A C 1
ATOM 658 O O . ALA A 1 88 ? 25.810 3.192 -11.402 1.00 87.38 88 ALA A O 1
ATOM 659 N N . PHE A 1 89 ? 26.724 1.741 -12.840 1.00 74.12 89 PHE A N 1
ATOM 660 C CA . PHE A 1 89 ? 27.133 0.772 -11.837 1.00 74.12 89 PHE A CA 1
ATOM 661 C C . PHE A 1 89 ? 28.653 0.692 -11.776 1.00 74.12 89 PHE A C 1
ATOM 663 O O . PHE A 1 89 ? 29.292 0.247 -12.726 1.00 74.12 89 PHE A O 1
ATOM 670 N N . ASP A 1 90 ? 29.217 1.061 -10.629 1.00 66.56 90 ASP A N 1
ATOM 671 C CA . ASP A 1 90 ? 30.623 0.815 -10.327 1.00 66.56 90 ASP A CA 1
ATOM 672 C C . ASP A 1 90 ? 30.753 -0.557 -9.663 1.00 66.56 90 ASP A C 1
ATOM 674 O O . ASP A 1 90 ? 30.049 -0.853 -8.691 1.00 66.56 90 ASP A O 1
ATOM 678 N N . GLN A 1 91 ? 31.662 -1.409 -10.148 1.00 61.81 91 GLN A N 1
ATOM 679 C CA . GLN A 1 91 ? 31.971 -2.639 -9.425 1.00 61.81 91 GLN A CA 1
ATOM 680 C C . GLN A 1 91 ? 32.604 -2.284 -8.067 1.00 61.81 91 GLN A C 1
ATOM 682 O O . GLN A 1 91 ? 33.675 -1.674 -8.034 1.00 61.81 91 GLN A O 1
ATOM 687 N N . PRO A 1 92 ? 32.034 -2.728 -6.930 1.00 53.97 92 PRO A N 1
ATOM 688 C CA . PRO A 1 92 ? 32.544 -2.397 -5.595 1.00 53.97 92 PRO A CA 1
ATOM 689 C C . PRO A 1 92 ? 33.917 -3.021 -5.254 1.00 53.97 92 PRO A C 1
ATOM 691 O O . PRO A 1 92 ? 34.360 -2.938 -4.109 1.00 53.97 92 PRO A O 1
ATOM 694 N N . GLY A 1 93 ? 34.601 -3.645 -6.218 1.00 54.00 93 GLY A N 1
ATOM 695 C CA . GLY A 1 93 ? 35.912 -4.274 -6.050 1.00 54.00 93 GLY A CA 1
ATOM 696 C C . GLY A 1 93 ? 37.102 -3.443 -6.534 1.00 54.00 93 GLY A C 1
ATOM 697 O O . GLY A 1 93 ? 38.213 -3.683 -6.065 1.00 54.00 93 GLY A O 1
ATOM 698 N N . ASP A 1 94 ? 36.897 -2.453 -7.409 1.00 53.69 94 ASP A N 1
ATOM 699 C CA . ASP A 1 94 ? 38.001 -1.789 -8.116 1.00 53.69 94 ASP A CA 1
ATOM 700 C C . ASP A 1 94 ? 38.301 -0.387 -7.559 1.00 53.69 94 ASP A C 1
ATOM 702 O O . ASP A 1 94 ? 38.397 0.609 -8.266 1.00 53.69 94 ASP A O 1
ATOM 706 N N . LEU A 1 95 ? 38.478 -0.307 -6.234 1.00 54.91 95 LEU A N 1
ATOM 707 C CA . LEU A 1 95 ? 38.768 0.931 -5.485 1.00 54.91 95 LEU A CA 1
ATOM 708 C C . LEU A 1 95 ? 40.056 1.660 -5.926 1.00 54.91 95 LEU A C 1
ATOM 710 O O . LEU A 1 95 ? 40.348 2.747 -5.423 1.00 54.91 95 LEU A O 1
ATOM 714 N N . GLN A 1 96 ? 40.862 1.055 -6.803 1.00 59.62 96 GLN A N 1
ATOM 715 C CA . GLN A 1 96 ? 42.091 1.655 -7.327 1.00 59.62 96 GLN A CA 1
ATOM 716 C C . GLN A 1 96 ? 41.854 2.517 -8.571 1.00 59.62 96 GLN A C 1
ATOM 718 O O . GLN A 1 96 ? 42.651 3.423 -8.824 1.00 59.62 96 GLN A O 1
ATOM 723 N N . ASN A 1 97 ? 40.760 2.291 -9.298 1.00 61.16 97 ASN A N 1
ATOM 724 C CA . ASN A 1 97 ? 40.403 3.062 -10.478 1.00 61.16 97 ASN A CA 1
ATOM 725 C C . ASN A 1 97 ? 39.285 4.042 -10.116 1.00 61.16 97 ASN A C 1
ATOM 727 O O . ASN A 1 97 ? 38.282 3.676 -9.509 1.00 61.16 97 ASN A O 1
ATOM 731 N N . ALA A 1 98 ? 39.478 5.325 -10.437 1.00 59.12 98 ALA A N 1
ATOM 732 C CA . ALA A 1 98 ? 38.409 6.300 -10.269 1.00 59.12 98 ALA A CA 1
ATOM 733 C C . ALA A 1 98 ? 37.227 5.869 -11.154 1.00 59.12 98 ALA A C 1
ATOM 735 O O . ALA A 1 98 ? 37.463 5.575 -12.330 1.00 59.12 98 ALA A O 1
ATOM 736 N N . PRO A 1 99 ? 35.994 5.829 -10.622 1.00 65.00 99 PRO A N 1
ATOM 737 C CA . PRO A 1 99 ? 34.839 5.397 -11.392 1.00 65.00 99 PRO A CA 1
ATOM 738 C C . PRO A 1 99 ? 34.716 6.246 -12.658 1.00 65.00 99 PRO A C 1
ATOM 740 O O . PRO A 1 99 ? 34.696 7.483 -12.596 1.00 65.00 99 PRO A O 1
ATOM 743 N N . GLN A 1 100 ? 34.712 5.588 -13.818 1.00 75.12 100 GLN A N 1
ATOM 744 C CA . GLN A 1 100 ? 34.507 6.273 -15.085 1.00 75.12 100 GLN A CA 1
ATOM 745 C C . GLN A 1 100 ? 33.016 6.534 -15.239 1.00 75.12 100 GLN A C 1
ATOM 747 O O . GLN A 1 100 ? 32.228 5.621 -15.465 1.00 75.12 100 GLN A O 1
ATOM 752 N N . ALA A 1 101 ? 32.624 7.800 -15.121 1.00 85.56 101 ALA A N 1
ATOM 753 C CA . ALA A 1 101 ? 31.263 8.187 -15.441 1.00 85.56 101 ALA A CA 1
ATOM 754 C C . ALA A 1 101 ? 30.989 7.890 -16.932 1.00 85.56 101 ALA A C 1
ATOM 756 O O . ALA A 1 101 ? 31.798 8.288 -17.778 1.00 85.56 101 ALA A O 1
ATOM 757 N N . PRO A 1 102 ? 29.871 7.225 -17.272 1.00 91.56 102 PRO A N 1
ATOM 758 C CA . PRO A 1 102 ? 29.512 6.982 -18.662 1.00 91.56 102 PRO A CA 1
ATOM 759 C C . PRO A 1 102 ? 29.329 8.299 -19.422 1.00 91.56 102 PRO A C 1
ATOM 761 O O . PRO A 1 102 ? 28.789 9.272 -18.890 1.00 91.56 102 PRO A O 1
ATOM 764 N N . SER A 1 103 ? 29.743 8.319 -20.689 1.00 94.19 103 SER A N 1
ATOM 765 C CA . SER A 1 103 ? 29.503 9.446 -21.599 1.00 94.19 103 SER A CA 1
ATOM 766 C C . SER A 1 103 ? 28.051 9.498 -22.088 1.00 94.19 103 SER A C 1
ATOM 768 O O . SER A 1 103 ? 27.577 10.550 -22.520 1.00 94.19 103 SER A O 1
ATOM 770 N N . GLY A 1 104 ? 27.339 8.376 -21.978 1.00 96.06 104 GLY A N 1
ATOM 771 C CA . GLY A 1 104 ? 25.948 8.197 -22.362 1.00 96.06 104 GLY A CA 1
ATOM 772 C C . GLY A 1 104 ? 25.462 6.783 -22.058 1.00 96.06 104 GLY A C 1
ATOM 773 O O . GLY A 1 104 ? 26.173 5.977 -21.455 1.00 96.06 104 GLY A O 1
ATOM 774 N N . PHE A 1 105 ? 24.242 6.490 -22.491 1.00 97.31 105 PHE A N 1
ATOM 775 C CA . PHE A 1 105 ? 23.673 5.146 -22.448 1.00 97.31 105 PHE A CA 1
ATOM 776 C C . PHE A 1 105 ? 23.068 4.809 -23.799 1.00 97.31 105 PHE A C 1
ATOM 778 O O . PHE A 1 105 ? 22.755 5.688 -24.599 1.00 97.31 105 PHE A O 1
ATOM 785 N N . GLU A 1 106 ? 22.865 3.528 -24.028 1.00 97.12 106 GLU A N 1
ATOM 786 C CA . GLU A 1 106 ? 22.172 3.004 -25.190 1.00 97.12 106 GLU A CA 1
ATOM 787 C C . GLU A 1 106 ? 21.144 1.982 -24.733 1.00 97.12 106 GLU A C 1
ATOM 789 O O . GLU A 1 106 ? 21.406 1.234 -23.793 1.00 97.12 106 GLU A O 1
ATOM 794 N N . TYR A 1 107 ? 19.985 1.932 -25.385 1.00 97.00 107 TYR A N 1
ATOM 795 C CA . TYR A 1 107 ? 18.954 0.948 -25.064 1.00 97.00 107 TYR A CA 1
ATOM 796 C C . TYR A 1 107 ? 18.378 0.277 -26.307 1.00 97.00 107 TYR A C 1
ATOM 798 O O . TYR A 1 107 ? 18.430 0.819 -27.417 1.00 97.00 107 TYR A O 1
ATOM 806 N N . LYS A 1 108 ? 17.832 -0.923 -26.109 1.00 96.50 108 LYS A N 1
ATOM 807 C CA . LYS A 1 108 ? 17.240 -1.732 -27.174 1.00 96.50 108 LYS A CA 1
ATOM 808 C C . LYS A 1 108 ? 16.123 -2.618 -26.628 1.00 96.50 108 LYS A C 1
ATOM 810 O O . LYS A 1 108 ? 16.242 -3.168 -25.535 1.00 96.50 108 LYS A O 1
ATOM 815 N N . LEU A 1 109 ? 15.050 -2.755 -27.406 1.00 96.50 109 LEU A N 1
ATOM 816 C CA . LEU A 1 109 ? 13.948 -3.681 -27.152 1.00 96.50 109 LEU A CA 1
ATOM 817 C C . LEU A 1 109 ? 13.869 -4.680 -28.304 1.00 96.50 109 LEU A C 1
ATOM 819 O O . LEU A 1 109 ? 13.783 -4.267 -29.458 1.00 96.50 109 LEU A O 1
ATOM 823 N N . VAL A 1 110 ? 13.847 -5.971 -27.993 1.00 96.62 110 VAL A N 1
ATOM 824 C CA . VAL A 1 110 ? 13.762 -7.044 -28.992 1.00 96.62 110 VAL A CA 1
ATOM 825 C C . VAL A 1 110 ? 12.592 -7.977 -28.701 1.00 96.62 110 VAL A C 1
ATOM 827 O O . VAL A 1 110 ? 12.138 -8.109 -27.559 1.00 96.62 110 VAL A O 1
ATOM 830 N N . GLU A 1 111 ? 12.091 -8.625 -29.749 1.00 96.19 111 GLU A N 1
ATOM 831 C CA . GLU A 1 111 ? 11.206 -9.781 -29.620 1.00 96.19 111 GLU A CA 1
ATOM 832 C C . GLU A 1 111 ? 12.041 -11.034 -29.350 1.00 96.19 111 GLU A C 1
ATOM 834 O O . GLU A 1 111 ? 13.088 -11.231 -29.960 1.00 96.19 111 GLU A O 1
ATOM 839 N N . ILE A 1 112 ? 11.576 -11.878 -28.430 1.00 95.44 112 ILE A N 1
ATOM 840 C CA . ILE A 1 112 ? 12.216 -13.155 -28.101 1.00 95.44 112 ILE A CA 1
ATOM 841 C C . ILE A 1 112 ? 11.186 -14.283 -28.176 1.00 95.44 112 ILE A C 1
ATOM 843 O O . ILE A 1 112 ? 9.979 -14.037 -28.229 1.00 95.44 112 ILE A O 1
ATOM 847 N N . LEU A 1 113 ? 11.641 -15.536 -28.137 1.00 92.38 113 LEU A N 1
ATOM 848 C CA . LEU A 1 113 ? 10.754 -16.694 -28.020 1.00 92.38 113 LEU A CA 1
ATOM 849 C C . LEU A 1 113 ? 10.727 -17.229 -26.579 1.00 92.38 113 LEU A C 1
ATOM 851 O O . LEU A 1 113 ? 11.727 -17.144 -25.871 1.00 92.38 113 LEU A O 1
ATOM 855 N N . PRO A 1 114 ? 9.620 -17.865 -26.146 1.00 88.00 114 PRO A N 1
ATOM 856 C CA . PRO A 1 114 ? 9.491 -18.429 -24.795 1.00 88.00 114 PRO A CA 1
ATOM 857 C C . PRO A 1 114 ? 10.532 -19.497 -24.442 1.00 88.00 114 PRO A C 1
ATOM 859 O O . PRO A 1 114 ? 10.680 -19.848 -23.277 1.00 88.00 114 PRO A O 1
ATOM 862 N N . THR A 1 115 ? 11.193 -20.076 -25.444 1.00 88.06 115 THR A N 1
ATOM 863 C CA . THR A 1 115 ? 12.176 -21.152 -25.279 1.00 88.06 115 THR A CA 1
ATOM 864 C C . THR A 1 115 ? 13.620 -20.659 -25.282 1.00 88.06 115 THR A C 1
ATOM 866 O O . THR A 1 115 ? 14.518 -21.495 -25.253 1.00 88.06 115 THR A O 1
ATOM 869 N N . TYR A 1 116 ? 13.850 -19.348 -25.391 1.00 89.25 116 TYR A N 1
ATOM 870 C CA . TYR A 1 116 ? 15.197 -18.787 -25.446 1.00 89.25 116 TYR A CA 1
ATOM 871 C C . TYR A 1 116 ? 15.926 -18.949 -24.114 1.00 89.25 116 TYR A C 1
ATOM 873 O O . TYR A 1 116 ? 15.354 -18.762 -23.040 1.00 89.25 116 TYR A O 1
ATOM 881 N N . THR A 1 117 ? 17.197 -19.322 -24.209 1.00 89.94 117 THR A N 1
ATOM 882 C CA . THR A 1 117 ? 18.166 -19.239 -23.117 1.00 89.94 117 THR A CA 1
ATOM 883 C C . THR A 1 117 ? 18.721 -17.819 -23.011 1.00 89.94 117 THR A C 1
ATOM 885 O O . THR A 1 117 ? 18.542 -17.013 -23.922 1.00 89.94 117 THR A O 1
ATOM 888 N N . ASP A 1 118 ? 19.424 -17.509 -21.922 1.00 87.88 118 ASP A N 1
ATOM 889 C CA . ASP A 1 118 ? 20.067 -16.200 -21.752 1.00 87.88 118 ASP A CA 1
ATOM 890 C C . ASP A 1 118 ? 21.051 -15.894 -22.909 1.00 87.88 118 ASP A C 1
ATOM 892 O O . ASP A 1 118 ? 21.056 -14.782 -23.427 1.00 87.88 118 ASP A O 1
ATOM 896 N N . GLU A 1 119 ? 21.786 -16.898 -23.411 1.00 91.44 119 GLU A N 1
ATOM 897 C CA . GLU A 1 119 ? 22.687 -16.759 -24.573 1.00 91.44 119 GLU A CA 1
ATOM 898 C C . GLU A 1 119 ? 21.921 -16.435 -25.872 1.00 91.44 119 GLU A C 1
ATOM 900 O O . GLU A 1 119 ? 22.365 -15.603 -26.666 1.00 91.44 119 GLU A O 1
ATOM 905 N N . ASP A 1 120 ? 20.745 -17.043 -26.077 1.00 94.12 120 ASP A N 1
ATOM 906 C CA . ASP A 1 120 ? 19.888 -16.733 -27.229 1.00 94.12 120 ASP A CA 1
ATOM 907 C C . ASP A 1 120 ? 19.365 -15.288 -27.148 1.00 94.12 120 ASP A C 1
ATOM 909 O O . ASP A 1 120 ? 19.337 -14.578 -28.151 1.00 94.12 120 ASP A O 1
ATOM 913 N N . VAL A 1 121 ? 18.981 -14.823 -25.953 1.00 92.31 121 VAL A N 1
ATOM 914 C CA . VAL A 1 121 ? 18.518 -13.441 -25.736 1.00 92.31 121 VAL A CA 1
ATOM 915 C C . VAL A 1 121 ? 19.645 -12.437 -25.980 1.00 92.31 121 VAL A C 1
ATOM 917 O O . VAL A 1 121 ? 19.433 -11.425 -26.651 1.00 92.31 121 VAL A O 1
ATOM 920 N N . GLU A 1 122 ? 20.849 -12.716 -25.477 1.00 92.88 122 GLU A N 1
ATOM 921 C CA . GLU A 1 122 ? 22.035 -11.898 -25.738 1.00 92.88 122 GLU A CA 1
ATOM 922 C C . GLU A 1 122 ? 22.315 -11.796 -27.238 1.00 92.88 122 GLU A C 1
ATOM 924 O O . GLU A 1 122 ? 22.535 -10.695 -27.745 1.00 92.88 122 GLU A O 1
ATOM 929 N N . TYR A 1 123 ? 22.222 -12.913 -27.968 1.00 94.25 123 TYR A N 1
ATOM 930 C CA . TYR A 1 123 ? 22.352 -12.928 -29.423 1.00 94.25 123 TYR A CA 1
ATOM 931 C C . TYR A 1 123 ? 21.339 -11.989 -30.100 1.00 94.25 123 TYR A C 1
ATOM 933 O O . TYR A 1 123 ? 21.729 -11.175 -30.943 1.00 94.25 123 TYR A O 1
ATOM 941 N N . GLU A 1 124 ? 20.061 -12.019 -29.709 1.00 95.50 124 GLU A N 1
ATOM 942 C CA . GLU A 1 124 ? 19.049 -11.128 -30.296 1.00 95.50 124 GLU A CA 1
ATOM 943 C C . GLU A 1 124 ? 19.368 -9.642 -30.085 1.00 95.50 124 GLU A C 1
ATOM 945 O O . GLU A 1 124 ? 19.153 -8.827 -30.985 1.00 95.50 124 GLU A O 1
ATOM 950 N N . PHE A 1 125 ? 19.956 -9.246 -28.954 1.00 95.62 125 PHE A N 1
ATOM 951 C CA . PHE A 1 125 ? 20.343 -7.846 -28.764 1.00 95.62 125 PHE A CA 1
ATOM 952 C C . PHE A 1 125 ? 21.379 -7.358 -29.789 1.00 95.62 125 PHE A C 1
ATOM 954 O O . PHE A 1 125 ? 21.391 -6.168 -30.124 1.00 95.62 125 PHE A O 1
ATOM 961 N N . PHE A 1 126 ? 22.192 -8.244 -30.365 1.00 92.62 126 PHE A N 1
ATOM 962 C CA . PHE A 1 126 ? 23.150 -7.878 -31.411 1.00 92.62 126 PHE A CA 1
ATOM 963 C C . PHE A 1 126 ? 22.569 -7.927 -32.827 1.00 92.62 126 PHE A C 1
ATOM 965 O O . PHE A 1 126 ? 23.003 -7.139 -33.667 1.00 92.62 126 PHE A O 1
ATOM 972 N N . TYR A 1 127 ? 21.595 -8.800 -33.101 1.00 93.94 127 TYR A N 1
ATOM 973 C CA . TYR A 1 127 ? 21.170 -9.095 -34.479 1.00 93.94 127 TYR A CA 1
ATOM 974 C C . TYR A 1 127 ? 19.692 -8.836 -34.783 1.00 93.94 127 TYR A C 1
ATOM 976 O O . TYR A 1 127 ? 19.361 -8.641 -35.952 1.00 93.94 127 TYR A O 1
ATOM 984 N N . ALA A 1 128 ? 18.816 -8.814 -33.778 1.00 94.12 128 ALA A N 1
ATOM 985 C CA . ALA A 1 128 ? 17.393 -8.565 -33.973 1.00 94.12 128 ALA A CA 1
ATOM 986 C C . ALA A 1 128 ? 17.100 -7.094 -34.263 1.00 94.12 128 ALA A C 1
ATOM 988 O O . ALA A 1 128 ? 17.850 -6.192 -33.861 1.00 94.12 128 ALA A O 1
ATOM 989 N N . ASP A 1 129 ? 15.944 -6.868 -34.877 1.00 95.25 129 ASP A N 1
ATOM 990 C CA . ASP A 1 129 ? 15.373 -5.542 -35.043 1.00 95.25 129 ASP A CA 1
ATOM 991 C C . ASP A 1 129 ? 14.983 -4.962 -33.670 1.00 95.25 129 ASP A C 1
ATOM 993 O O . ASP A 1 129 ? 14.327 -5.601 -32.845 1.00 95.25 129 ASP A O 1
ATOM 997 N N . ASN A 1 130 ? 15.401 -3.728 -33.419 1.00 94.75 130 ASN A N 1
ATOM 998 C CA . ASN A 1 130 ? 14.986 -2.914 -32.298 1.00 94.75 130 ASN A CA 1
ATOM 999 C C . ASN A 1 130 ? 13.562 -2.420 -32.550 1.00 94.75 130 ASN A C 1
ATOM 1001 O O . ASN A 1 130 ? 13.320 -1.571 -33.408 1.00 94.75 130 ASN A O 1
ATOM 1005 N N . LEU A 1 131 ? 12.627 -2.918 -31.749 1.00 94.00 131 LEU A N 1
ATOM 1006 C CA . LEU A 1 131 ? 11.197 -2.652 -31.894 1.00 94.00 131 LEU A CA 1
ATOM 1007 C C . LEU A 1 131 ? 10.796 -1.196 -31.601 1.00 94.00 131 LEU A C 1
ATOM 1009 O O . LEU A 1 131 ? 9.638 -0.840 -31.802 1.00 94.00 131 LEU A O 1
ATOM 1013 N N . LEU A 1 132 ? 11.719 -0.370 -31.096 1.00 91.50 132 LEU A N 1
ATOM 1014 C CA . LEU A 1 132 ? 11.481 1.039 -30.760 1.00 91.50 132 LEU A CA 1
ATOM 1015 C C . LEU A 1 132 ? 11.987 2.017 -31.826 1.00 91.50 132 LEU A C 1
ATOM 1017 O O . LEU A 1 132 ? 11.814 3.225 -31.670 1.00 91.50 132 LEU A O 1
ATOM 1021 N N . LEU A 1 133 ? 12.637 1.531 -32.885 1.00 90.44 133 LEU A N 1
ATOM 1022 C CA . LEU A 1 133 ? 13.110 2.388 -33.966 1.00 90.44 133 LEU A CA 1
ATOM 1023 C C . LEU A 1 133 ? 12.006 2.676 -34.984 1.00 90.44 133 LEU A C 1
ATOM 1025 O O . LEU A 1 133 ? 11.257 1.792 -35.389 1.00 90.44 133 LEU A O 1
ATOM 1029 N N . GLU A 1 134 ? 11.953 3.927 -35.442 1.00 83.38 134 GLU A N 1
ATOM 1030 C CA . GLU A 1 134 ? 11.097 4.330 -36.559 1.00 83.38 134 GLU A CA 1
ATOM 1031 C C . GLU A 1 134 ? 11.629 3.805 -37.905 1.00 83.38 134 GLU A C 1
ATOM 1033 O O . GLU A 1 134 ? 12.844 3.647 -38.094 1.00 83.38 134 GLU A O 1
ATOM 1038 N N . ASP A 1 135 ? 10.712 3.616 -38.862 1.00 76.12 135 ASP A N 1
ATOM 1039 C CA . ASP A 1 135 ? 11.002 3.183 -40.231 1.00 76.12 135 ASP A CA 1
ATOM 1040 C C . ASP A 1 135 ? 12.101 4.036 -40.896 1.00 76.12 135 ASP A C 1
ATOM 1042 O O . ASP A 1 135 ? 12.010 5.262 -40.985 1.00 76.12 135 ASP A O 1
ATOM 1046 N N . GLY A 1 136 ? 13.124 3.371 -41.445 1.00 73.06 136 GLY A N 1
ATOM 1047 C CA . GLY A 1 136 ? 14.215 4.007 -42.197 1.00 73.06 136 GLY A CA 1
ATOM 1048 C C . GLY A 1 136 ? 15.529 4.178 -41.427 1.00 73.06 136 GLY A C 1
ATOM 1049 O O . GLY A 1 136 ? 16.532 4.547 -42.042 1.00 73.06 136 GLY A O 1
ATOM 1050 N N . ASN A 1 137 ? 15.550 3.866 -40.130 1.00 85.94 137 ASN A N 1
ATOM 1051 C CA . ASN A 1 137 ? 16.786 3.673 -39.370 1.00 85.94 137 ASN A CA 1
ATOM 1052 C C . ASN A 1 137 ? 17.373 2.271 -39.613 1.00 85.94 137 ASN A C 1
ATOM 1054 O O . ASN A 1 137 ? 16.695 1.395 -40.148 1.00 85.94 137 ASN A O 1
ATOM 1058 N N . ASP A 1 138 ? 18.638 2.057 -39.235 1.00 89.44 138 ASP A N 1
ATOM 1059 C CA . ASP A 1 138 ? 19.189 0.699 -39.144 1.00 89.44 138 ASP A CA 1
ATOM 1060 C C . ASP A 1 138 ? 18.392 -0.055 -38.075 1.00 89.44 138 ASP A C 1
ATOM 1062 O O . ASP A 1 138 ? 18.502 0.302 -36.901 1.00 89.44 138 ASP A O 1
ATOM 1066 N N . PRO A 1 139 ? 17.580 -1.058 -38.448 1.00 87.31 139 PRO A N 1
ATOM 1067 C CA . PRO A 1 139 ? 16.666 -1.683 -37.510 1.00 87.31 139 PRO A CA 1
ATOM 1068 C C . PRO A 1 139 ? 17.424 -2.407 -36.400 1.00 87.31 139 PRO A C 1
ATOM 1070 O O . PRO A 1 139 ? 16.896 -2.541 -35.311 1.00 87.31 139 PRO A O 1
ATOM 1073 N N . THR A 1 140 ? 18.683 -2.798 -36.599 1.00 91.31 140 THR A N 1
ATOM 1074 C CA . THR A 1 140 ? 19.468 -3.491 -35.569 1.00 91.31 140 THR 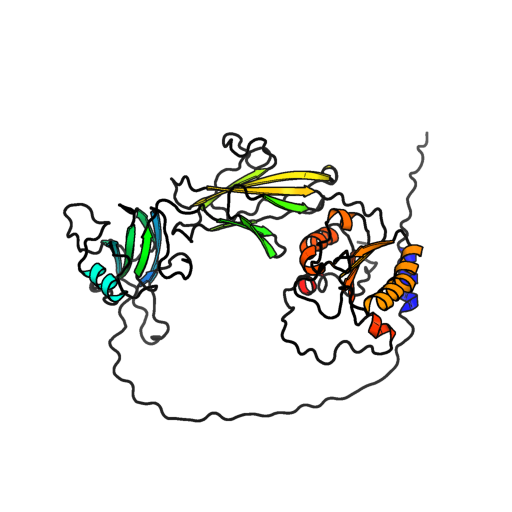A CA 1
ATOM 1075 C C . THR A 1 140 ? 20.122 -2.546 -34.556 1.00 91.31 140 THR A C 1
ATOM 1077 O O . THR A 1 140 ? 20.682 -3.008 -33.556 1.00 91.31 140 THR A O 1
ATOM 1080 N N . ALA A 1 141 ? 20.048 -1.230 -34.778 1.00 93.62 141 ALA A N 1
ATOM 1081 C CA . ALA A 1 141 ? 20.766 -0.250 -33.980 1.00 93.62 141 ALA A CA 1
ATOM 1082 C C . ALA A 1 141 ? 20.232 -0.120 -32.545 1.00 93.62 141 ALA A C 1
ATOM 1084 O O . ALA A 1 141 ? 19.046 -0.287 -32.243 1.00 93.62 141 ALA A O 1
ATOM 1085 N N . TRP A 1 142 ? 21.144 0.241 -31.650 1.00 96.25 142 TRP A N 1
ATOM 1086 C CA . TRP A 1 142 ? 20.815 0.693 -30.306 1.00 96.25 142 TRP A CA 1
ATOM 1087 C C . TRP A 1 142 ? 20.430 2.173 -30.337 1.00 96.25 142 TRP A C 1
ATOM 1089 O O . TRP A 1 142 ? 20.943 2.930 -31.162 1.00 96.25 142 TRP A O 1
ATOM 1099 N N . ILE A 1 143 ? 19.534 2.597 -29.444 1.00 96.44 143 ILE A N 1
ATOM 1100 C CA . ILE A 1 143 ? 19.108 3.997 -29.360 1.00 96.44 143 ILE A CA 1
ATOM 1101 C C . ILE A 1 143 ? 19.985 4.726 -28.335 1.00 96.44 143 ILE A C 1
ATOM 1103 O O . ILE A 1 143 ? 19.898 4.407 -27.146 1.00 96.44 143 ILE A O 1
ATOM 1107 N N . PRO A 1 144 ? 20.810 5.705 -28.753 1.00 96.31 144 PRO A N 1
ATOM 1108 C CA . PRO A 1 144 ? 21.668 6.450 -27.843 1.00 96.31 144 PRO A CA 1
ATOM 1109 C C . PRO A 1 144 ? 20.883 7.509 -27.064 1.00 96.31 144 PRO A C 1
ATOM 1111 O O . PRO A 1 144 ? 20.020 8.204 -27.605 1.00 96.31 144 PRO A O 1
ATOM 1114 N N . VAL A 1 145 ? 21.236 7.686 -25.794 1.00 96.69 145 VAL A N 1
ATOM 1115 C CA . VAL A 1 145 ? 20.727 8.739 -24.912 1.00 96.69 145 VAL A CA 1
ATOM 1116 C C . VAL A 1 145 ? 21.859 9.403 -24.138 1.00 96.69 145 VAL A C 1
ATOM 1118 O O . VAL A 1 145 ? 22.924 8.828 -23.905 1.00 96.69 145 VAL A O 1
ATOM 1121 N N . GLY A 1 146 ? 21.623 10.653 -23.741 1.00 95.69 146 GLY A N 1
ATOM 1122 C CA . GLY A 1 146 ? 22.608 11.439 -23.008 1.00 95.69 146 GLY A CA 1
ATOM 1123 C C . GLY A 1 146 ? 22.954 10.851 -21.632 1.00 95.69 146 GLY A C 1
ATOM 1124 O O . GLY A 1 146 ? 22.182 10.069 -21.070 1.00 95.69 146 GLY A O 1
ATOM 1125 N N . PRO A 1 147 ? 24.079 11.288 -21.041 1.00 93.75 147 PRO A N 1
ATOM 1126 C CA . PRO A 1 147 ? 24.573 10.786 -19.762 1.00 93.75 147 PRO A CA 1
ATOM 1127 C C . PRO A 1 147 ? 23.682 11.148 -18.576 1.00 93.75 147 PRO A C 1
ATOM 1129 O O . PRO A 1 147 ? 23.913 10.616 -17.499 1.00 93.75 147 PRO A O 1
ATOM 1132 N N . ASP A 1 148 ? 22.663 11.993 -18.748 1.00 94.00 148 ASP A N 1
ATOM 1133 C CA . ASP A 1 148 ? 21.708 12.379 -17.700 1.00 94.00 148 ASP A CA 1
ATOM 1134 C C . ASP A 1 148 ? 20.379 11.603 -17.776 1.00 94.00 148 ASP A C 1
ATOM 1136 O O . ASP A 1 148 ? 19.545 11.694 -16.876 1.00 94.00 148 ASP A O 1
ATOM 1140 N N . VAL A 1 149 ? 20.159 10.816 -18.836 1.00 95.19 149 VAL A N 1
ATOM 1141 C CA . VAL A 1 149 ? 18.933 10.022 -18.989 1.00 95.19 149 VAL A CA 1
ATOM 1142 C C . VAL A 1 149 ? 19.073 8.734 -18.175 1.00 95.19 149 VAL A C 1
ATOM 1144 O O . VAL A 1 149 ? 19.984 7.938 -18.399 1.00 95.19 149 VAL A O 1
ATOM 1147 N N . ARG A 1 150 ? 18.192 8.555 -17.185 1.00 93.25 150 ARG A N 1
ATOM 1148 C CA . ARG A 1 150 ? 18.175 7.406 -16.250 1.00 93.25 150 ARG A CA 1
ATOM 1149 C C . ARG A 1 150 ? 16.859 6.642 -16.243 1.00 93.25 150 ARG A C 1
ATOM 1151 O O . ARG A 1 150 ? 16.702 5.693 -15.479 1.00 93.25 150 ARG A O 1
ATOM 1158 N N . ALA A 1 151 ? 15.886 7.103 -17.017 1.00 92.62 151 ALA A N 1
ATOM 1159 C CA . ALA A 1 151 ? 14.582 6.483 -17.076 1.00 92.62 151 ALA A CA 1
ATOM 1160 C C . ALA A 1 151 ? 13.873 6.800 -18.389 1.00 92.62 151 ALA A C 1
ATOM 1162 O O . ALA A 1 151 ? 14.072 7.877 -18.954 1.00 92.62 151 ALA A O 1
ATOM 1163 N N . LEU A 1 152 ? 13.010 5.888 -18.826 1.00 92.19 152 LEU A N 1
ATOM 1164 C CA . LEU A 1 152 ? 12.066 6.100 -19.917 1.00 92.19 152 LEU A CA 1
ATOM 1165 C C . LEU A 1 152 ? 10.814 5.243 -19.712 1.00 92.19 152 LEU A C 1
ATOM 1167 O O . LEU A 1 152 ? 10.854 4.218 -19.032 1.00 92.19 152 LEU A O 1
ATOM 1171 N N . THR A 1 153 ? 9.712 5.659 -20.324 1.00 90.94 153 THR A N 1
ATOM 1172 C CA . THR A 1 153 ? 8.526 4.815 -20.482 1.00 90.94 153 THR A CA 1
ATOM 1173 C C . THR A 1 153 ? 8.604 4.149 -21.849 1.00 90.94 153 THR A C 1
ATOM 1175 O O . THR A 1 153 ? 8.666 4.841 -22.862 1.00 90.94 153 THR A O 1
ATOM 1178 N N . VAL A 1 154 ? 8.629 2.819 -21.871 1.00 90.88 154 VAL A N 1
ATOM 1179 C CA . VAL A 1 154 ? 8.520 2.014 -23.090 1.00 90.88 154 VAL A CA 1
ATOM 1180 C C . VAL A 1 154 ? 7.050 1.725 -23.334 1.00 90.88 154 VAL A C 1
ATOM 1182 O O . VAL A 1 154 ? 6.393 1.170 -22.456 1.00 90.88 154 VAL A O 1
ATOM 1185 N N . GLU A 1 155 ? 6.554 2.048 -24.523 1.00 90.81 155 GLU A N 1
ATOM 1186 C CA . GLU A 1 155 ? 5.269 1.552 -25.015 1.00 90.81 155 GLU A CA 1
ATOM 1187 C C . GLU A 1 155 ? 5.530 0.380 -25.959 1.00 90.81 155 GLU A C 1
ATOM 1189 O O . GLU A 1 155 ? 6.317 0.491 -26.902 1.00 90.81 155 GLU A O 1
ATOM 1194 N N . PHE A 1 156 ? 4.913 -0.769 -25.692 1.00 90.56 156 PHE A N 1
ATOM 1195 C CA . PHE A 1 156 ? 5.155 -1.966 -26.485 1.00 90.56 156 PHE A CA 1
ATOM 1196 C C . PHE A 1 156 ? 4.263 -1.972 -27.734 1.00 90.56 156 PHE A C 1
ATOM 1198 O O . PHE A 1 156 ? 3.041 -1.874 -27.611 1.00 90.56 156 PHE A O 1
ATOM 1205 N N . PRO A 1 157 ? 4.830 -2.157 -28.943 1.00 86.50 157 PRO A N 1
ATOM 1206 C CA . PRO A 1 157 ? 4.052 -2.126 -30.184 1.00 86.50 157 PRO A CA 1
ATOM 1207 C C . PRO A 1 157 ? 3.105 -3.328 -30.329 1.00 86.50 157 PRO A C 1
ATOM 1209 O O . PRO A 1 157 ? 2.147 -3.287 -31.101 1.00 86.50 157 PRO A O 1
ATOM 1212 N N . SER A 1 158 ? 3.377 -4.419 -29.611 1.00 90.00 158 SER A N 1
ATOM 1213 C CA . SER A 1 158 ? 2.585 -5.646 -29.632 1.00 90.00 158 SER A CA 1
ATOM 1214 C C . SER A 1 158 ? 2.815 -6.482 -28.372 1.00 90.00 158 SER A C 1
ATOM 1216 O O . SER A 1 158 ? 3.879 -6.417 -27.750 1.00 90.00 158 SER A O 1
ATOM 1218 N N . LEU A 1 159 ? 1.813 -7.295 -28.026 1.00 93.19 159 LEU A N 1
ATOM 1219 C CA . LEU A 1 159 ? 1.885 -8.275 -26.939 1.00 93.19 159 LEU A CA 1
ATOM 1220 C C . LEU A 1 159 ? 2.827 -9.432 -27.305 1.00 93.19 159 LEU A C 1
ATOM 1222 O O . LEU A 1 159 ? 2.957 -9.778 -28.482 1.00 93.19 159 LEU A O 1
ATOM 1226 N N . GLY A 1 160 ? 3.437 -10.064 -26.302 1.00 94.25 160 GLY A N 1
ATOM 1227 C CA . GLY A 1 160 ? 4.328 -11.209 -26.496 1.00 94.25 160 GLY A CA 1
ATOM 1228 C C . GLY A 1 160 ? 5.586 -11.167 -25.635 1.00 94.25 160 GLY A C 1
ATOM 1229 O O . GLY A 1 160 ? 5.725 -10.337 -24.740 1.00 94.25 160 GLY A O 1
ATOM 1230 N N . TYR A 1 161 ? 6.504 -12.094 -25.899 1.00 95.38 161 TYR A N 1
ATOM 1231 C CA . TYR A 1 161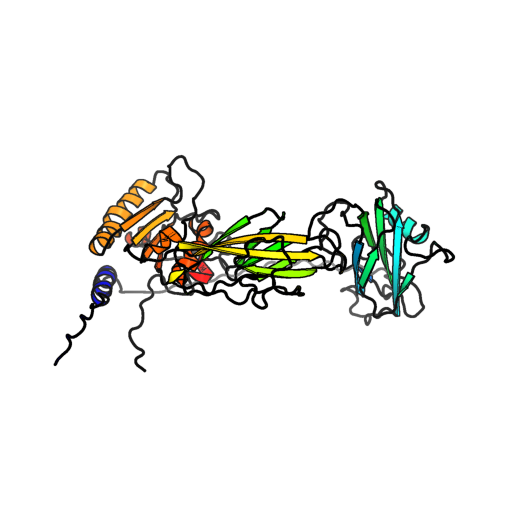 ? 7.762 -12.211 -25.166 1.00 95.38 161 TYR A CA 1
ATOM 1232 C C . TYR A 1 161 ? 8.765 -11.173 -25.671 1.00 95.38 161 TYR A C 1
ATOM 1234 O O . TYR A 1 161 ? 9.004 -11.057 -26.878 1.00 95.38 161 TYR A O 1
ATOM 1242 N N . ARG A 1 162 ? 9.339 -10.397 -24.756 1.00 95.81 162 ARG A N 1
ATOM 1243 C CA . ARG A 1 162 ? 10.249 -9.292 -25.068 1.00 95.81 162 ARG A CA 1
ATOM 1244 C C . ARG A 1 162 ? 11.479 -9.336 -24.173 1.00 95.81 162 ARG A C 1
ATOM 1246 O O . ARG A 1 162 ? 11.431 -9.888 -23.075 1.00 95.81 162 ARG A O 1
ATOM 1253 N N . ALA A 1 163 ? 12.555 -8.711 -24.634 1.00 95.25 163 ALA A N 1
ATOM 1254 C CA . ALA A 1 163 ? 13.701 -8.389 -23.797 1.00 95.25 163 ALA A CA 1
ATOM 1255 C C . ALA A 1 163 ? 14.107 -6.928 -23.988 1.00 95.25 163 ALA A C 1
ATOM 1257 O O . ALA A 1 163 ? 14.138 -6.423 -25.112 1.00 95.25 163 ALA A O 1
ATOM 1258 N N . PHE A 1 164 ? 14.416 -6.255 -22.883 1.00 95.56 164 PHE A N 1
ATOM 1259 C CA . PHE A 1 164 ? 14.890 -4.874 -22.862 1.00 95.56 164 PHE A CA 1
ATOM 1260 C C . PHE A 1 164 ? 16.280 -4.820 -22.239 1.00 95.56 164 PHE A C 1
ATOM 1262 O O . PHE A 1 164 ? 16.490 -5.373 -21.159 1.00 95.56 164 PHE A O 1
ATOM 1269 N N . ALA A 1 165 ? 17.207 -4.136 -22.904 1.00 96.06 165 ALA A N 1
ATOM 1270 C CA . ALA A 1 165 ? 18.566 -3.929 -22.424 1.00 96.06 165 ALA A CA 1
ATOM 1271 C C . ALA A 1 165 ? 18.935 -2.449 -22.415 1.00 96.06 165 ALA A C 1
ATOM 1273 O O . ALA A 1 165 ? 18.487 -1.672 -23.263 1.00 96.06 165 ALA A O 1
ATOM 1274 N N . VAL A 1 166 ? 19.814 -2.094 -21.483 1.00 96.44 166 VAL A N 1
ATOM 1275 C CA . VAL A 1 166 ? 20.524 -0.818 -21.431 1.00 96.44 166 VAL A CA 1
ATOM 1276 C C . VAL A 1 166 ? 22.006 -1.113 -21.283 1.00 96.44 166 VAL A C 1
ATOM 1278 O O . VAL A 1 166 ? 22.385 -1.955 -20.482 1.00 96.44 166 VAL A O 1
ATOM 1281 N N . ARG A 1 167 ? 22.857 -0.383 -21.995 1.00 95.62 167 ARG A N 1
ATOM 1282 C CA . ARG A 1 167 ? 24.309 -0.433 -21.821 1.00 95.62 167 ARG A CA 1
ATOM 1283 C C . ARG A 1 167 ? 24.888 0.954 -21.615 1.00 95.62 167 ARG A C 1
ATOM 1285 O O . ARG A 1 167 ? 24.374 1.937 -22.150 1.00 95.62 167 ARG A O 1
ATOM 1292 N N . ALA A 1 168 ? 25.950 1.033 -20.825 1.00 95.19 168 ALA A N 1
ATOM 1293 C CA . ALA A 1 168 ? 26.711 2.263 -20.661 1.00 95.19 168 ALA A CA 1
ATOM 1294 C C . ALA A 1 168 ? 27.634 2.484 -21.866 1.00 95.19 168 ALA A C 1
ATOM 1296 O O . ALA A 1 168 ? 28.083 1.525 -22.492 1.00 95.19 168 ALA A O 1
ATOM 1297 N N . VAL A 1 169 ? 27.906 3.749 -22.185 1.00 94.62 169 VAL A N 1
ATOM 1298 C CA . VAL A 1 169 ? 28.814 4.150 -23.266 1.00 94.62 169 VAL A CA 1
ATOM 1299 C C . VAL A 1 169 ? 30.031 4.844 -22.667 1.00 94.62 169 VAL A C 1
ATOM 1301 O O . VAL A 1 169 ? 29.902 5.737 -21.825 1.00 94.62 169 VAL A O 1
ATOM 1304 N N . ASP A 1 170 ? 31.221 4.439 -23.092 1.00 91.50 170 ASP A N 1
ATOM 1305 C CA . ASP A 1 170 ? 32.481 5.020 -22.639 1.00 91.50 170 ASP A CA 1
ATOM 1306 C C . ASP A 1 170 ? 32.800 6.366 -23.317 1.00 91.50 170 ASP A C 1
ATOM 1308 O O . ASP A 1 170 ? 32.081 6.855 -24.192 1.00 91.50 170 ASP A O 1
ATOM 1312 N N . ALA A 1 171 ? 33.905 7.002 -22.925 1.00 89.00 171 ALA A N 1
ATOM 1313 C CA . ALA A 1 171 ? 34.333 8.277 -23.509 1.00 89.00 171 ALA A CA 1
ATOM 1314 C C . ALA A 1 171 ? 34.713 8.194 -25.005 1.00 89.00 171 ALA A C 1
ATOM 1316 O O . ALA A 1 171 ? 34.814 9.232 -25.662 1.00 89.00 171 ALA A O 1
ATOM 1317 N N . MET A 1 172 ? 34.932 6.989 -25.540 1.00 89.75 172 MET A N 1
ATOM 1318 C CA . MET A 1 172 ? 35.261 6.723 -26.943 1.00 89.75 172 MET A CA 1
ATOM 1319 C C . MET A 1 172 ? 34.024 6.376 -27.784 1.00 89.75 172 MET A C 1
ATOM 1321 O O . MET A 1 172 ? 34.146 6.201 -28.998 1.00 89.75 172 MET A O 1
ATOM 1325 N N . GLY A 1 173 ? 32.840 6.320 -27.169 1.00 89.75 173 GLY A N 1
ATOM 1326 C CA . GLY A 1 173 ? 31.596 5.942 -27.833 1.00 89.75 173 GLY A CA 1
ATOM 1327 C C . GLY A 1 173 ? 31.403 4.430 -27.956 1.00 89.75 173 GLY A C 1
ATOM 1328 O O . GLY A 1 173 ? 30.564 3.998 -28.742 1.00 89.75 173 GLY A O 1
ATOM 1329 N N . GLN A 1 174 ? 32.177 3.619 -27.232 1.00 90.88 174 GLN A N 1
ATOM 1330 C CA . GLN A 1 174 ? 32.004 2.170 -27.189 1.00 90.88 174 GLN A CA 1
ATOM 1331 C C . GLN A 1 174 ? 30.986 1.807 -26.106 1.00 90.88 174 GLN A C 1
ATOM 1333 O O . GLN A 1 174 ? 31.117 2.213 -24.950 1.00 90.88 174 GLN A O 1
ATOM 1338 N N . GLY A 1 175 ? 29.949 1.068 -26.498 1.00 90.38 175 GLY A N 1
ATOM 1339 C CA . GLY A 1 175 ? 28.967 0.517 -25.571 1.00 90.38 175 GLY A CA 1
ATOM 1340 C C . GLY A 1 175 ? 29.501 -0.719 -24.847 1.00 90.38 175 GLY A C 1
ATOM 1341 O O . GLY A 1 175 ? 30.302 -1.466 -25.404 1.00 90.38 175 GLY A O 1
ATOM 1342 N N . GLU A 1 176 ? 29.018 -0.951 -23.629 1.00 90.69 176 GLU A N 1
ATOM 1343 C CA . GLU A 1 176 ? 29.263 -2.174 -22.857 1.00 90.69 176 GLU A CA 1
ATOM 1344 C C . GLU A 1 176 ? 28.982 -3.427 -23.712 1.00 90.69 176 GLU A C 1
ATOM 1346 O O . GLU A 1 176 ? 27.890 -3.581 -24.266 1.00 90.69 176 GLU A O 1
ATOM 1351 N N . GLU A 1 177 ? 29.974 -4.312 -23.846 1.00 88.19 177 GLU A N 1
ATOM 1352 C CA . GLU A 1 177 ? 29.852 -5.526 -24.671 1.00 88.19 177 GLU A CA 1
ATOM 1353 C C . GLU A 1 177 ? 29.129 -6.660 -23.940 1.00 88.19 177 GLU A C 1
ATOM 1355 O O . GLU A 1 177 ? 28.439 -7.463 -24.562 1.00 88.19 177 GLU A O 1
ATOM 1360 N N . VAL A 1 178 ? 29.291 -6.731 -22.617 1.00 90.69 178 VAL A N 1
ATOM 1361 C CA . VAL A 1 178 ? 28.738 -7.810 -21.797 1.00 90.69 178 VAL A CA 1
ATOM 1362 C C . VAL A 1 178 ? 27.322 -7.445 -21.368 1.00 90.69 178 VAL A C 1
ATOM 1364 O O . VAL A 1 178 ? 27.108 -6.459 -20.659 1.00 90.69 178 VAL A O 1
ATOM 1367 N N . LEU A 1 179 ? 26.359 -8.271 -21.765 1.00 92.31 179 LEU A N 1
ATOM 1368 C CA . LEU A 1 179 ? 24.982 -8.208 -21.298 1.00 92.31 179 LEU A CA 1
ATOM 1369 C C . LEU A 1 179 ? 24.767 -9.317 -20.267 1.00 92.31 179 LEU A C 1
ATOM 1371 O O . LEU A 1 179 ? 25.133 -10.458 -20.491 1.00 92.31 179 LEU A O 1
ATOM 1375 N N . GLU A 1 180 ? 24.206 -8.970 -19.117 1.00 91.31 180 GLU A N 1
ATOM 1376 C CA . GLU A 1 180 ? 23.936 -9.883 -18.010 1.00 91.31 180 GLU A CA 1
ATOM 1377 C C . GLU A 1 180 ? 22.501 -9.678 -17.528 1.00 91.31 180 GLU A C 1
ATOM 1379 O O . GLU A 1 180 ? 22.083 -8.557 -17.191 1.00 91.31 180 GLU A O 1
ATOM 1384 N N . ARG A 1 181 ? 21.748 -10.780 -17.459 1.00 90.50 181 ARG A N 1
ATOM 1385 C CA . ARG A 1 181 ? 20.365 -10.762 -16.992 1.00 90.50 181 ARG A CA 1
ATOM 1386 C C . ARG A 1 181 ? 20.299 -10.256 -15.556 1.00 90.50 181 ARG A C 1
ATOM 1388 O O . ARG A 1 181 ? 21.173 -10.559 -14.746 1.00 90.50 181 ARG A O 1
ATOM 1395 N N . HIS A 1 182 ? 19.272 -9.473 -15.237 1.00 89.19 182 HIS A N 1
ATOM 1396 C CA . HIS A 1 182 ? 19.081 -8.800 -13.944 1.00 89.19 182 HIS A CA 1
ATOM 1397 C C . HIS A 1 182 ? 20.134 -7.729 -13.605 1.00 89.19 182 HIS A C 1
ATOM 1399 O O . HIS A 1 182 ? 19.970 -7.008 -12.617 1.00 89.19 182 HIS A O 1
ATOM 1405 N N . ARG A 1 183 ? 21.197 -7.581 -14.410 1.00 91.00 183 ARG A N 1
ATOM 1406 C CA . ARG A 1 183 ? 22.089 -6.424 -14.347 1.00 91.00 183 ARG A CA 1
ATOM 1407 C C . ARG A 1 183 ? 21.630 -5.378 -15.335 1.00 91.00 183 ARG A C 1
ATOM 1409 O O . ARG A 1 183 ? 21.158 -4.334 -14.912 1.00 91.00 183 ARG A O 1
ATOM 1416 N N . ASN A 1 184 ? 21.798 -5.629 -16.624 1.00 92.38 184 ASN A N 1
ATOM 1417 C CA . ASN A 1 184 ? 21.658 -4.612 -17.661 1.00 92.38 184 ASN A CA 1
ATOM 1418 C C . ASN A 1 184 ? 20.688 -5.028 -18.780 1.00 92.38 184 ASN A C 1
ATOM 1420 O O . ASN A 1 184 ? 20.385 -4.217 -19.652 1.00 92.38 184 ASN A O 1
ATOM 1424 N N . TYR A 1 185 ? 20.107 -6.230 -18.690 1.00 94.31 185 TYR A N 1
ATOM 1425 C CA . TYR A 1 185 ? 18.906 -6.601 -19.432 1.00 94.31 185 TYR A CA 1
ATOM 1426 C C . TYR A 1 185 ? 17.918 -7.428 -18.599 1.00 94.31 185 TYR A C 1
ATOM 1428 O O . TYR A 1 185 ? 18.282 -8.034 -17.587 1.00 94.31 185 TYR A O 1
ATOM 1436 N N . GLU A 1 186 ? 16.664 -7.468 -19.047 1.00 93.25 186 GLU A N 1
ATOM 1437 C CA . GLU A 1 186 ? 15.629 -8.370 -18.533 1.00 93.25 186 GLU A CA 1
ATOM 1438 C C . GLU A 1 186 ? 14.709 -8.854 -19.651 1.00 93.25 186 GLU A C 1
ATOM 1440 O O . GLU A 1 186 ? 14.462 -8.134 -20.623 1.00 93.25 186 GLU A O 1
ATOM 1445 N N . SER A 1 187 ? 14.191 -10.072 -19.486 1.00 93.31 187 SER A N 1
ATOM 1446 C CA . SER A 1 187 ? 13.158 -10.652 -20.344 1.00 93.31 187 SER A CA 1
ATOM 1447 C C . SER A 1 187 ? 11.818 -10.718 -19.615 1.00 93.31 187 SER A C 1
ATOM 1449 O O . SER A 1 187 ? 11.762 -10.966 -18.413 1.00 93.31 187 SER A O 1
ATOM 1451 N N . PHE A 1 188 ? 10.725 -10.487 -20.336 1.00 92.56 188 PHE A N 1
ATOM 1452 C CA . PHE A 1 188 ? 9.377 -10.441 -19.768 1.00 92.56 188 PHE A CA 1
ATOM 1453 C C . PHE A 1 188 ? 8.305 -10.783 -20.808 1.00 92.56 188 PHE A C 1
ATOM 1455 O O . PHE A 1 188 ? 8.536 -10.760 -22.019 1.00 92.56 188 PHE A O 1
ATOM 1462 N N . LEU A 1 189 ? 7.107 -11.102 -20.324 1.00 92.56 189 LEU A N 1
ATOM 1463 C CA . LEU A 1 189 ? 5.901 -11.276 -21.124 1.00 92.56 189 LEU A CA 1
ATOM 1464 C C . LEU A 1 189 ? 5.057 -9.999 -21.078 1.00 92.56 189 LEU A C 1
ATOM 1466 O O . LEU A 1 189 ? 4.597 -9.599 -20.014 1.00 92.56 189 LEU A O 1
ATOM 1470 N N . VAL A 1 190 ? 4.807 -9.395 -22.236 1.00 92.56 190 VAL A N 1
ATOM 1471 C CA . VAL A 1 190 ? 3.881 -8.267 -22.387 1.00 92.56 190 VAL A CA 1
ATOM 1472 C C . VAL A 1 190 ? 2.468 -8.801 -22.611 1.00 92.56 190 VAL A C 1
ATOM 1474 O O . VAL A 1 190 ? 2.222 -9.515 -23.589 1.00 92.56 190 VAL A O 1
ATOM 1477 N N . THR A 1 191 ? 1.535 -8.429 -21.737 1.00 91.06 191 THR A N 1
ATOM 1478 C CA . THR A 1 191 ? 0.121 -8.832 -21.791 1.00 91.06 191 THR A CA 1
ATOM 1479 C C . THR A 1 191 ? -0.811 -7.624 -21.676 1.00 91.06 191 THR A C 1
ATOM 1481 O O . THR A 1 191 ? -0.429 -6.565 -21.183 1.00 91.06 191 THR A O 1
ATOM 1484 N N . SER A 1 192 ? -2.050 -7.781 -22.143 1.00 86.06 192 SER A N 1
ATOM 1485 C CA . SER A 1 192 ? -3.141 -6.833 -21.887 1.00 86.06 192 SER A CA 1
ATOM 1486 C C . SER A 1 192 ? -3.911 -7.143 -20.603 1.00 86.06 192 SER A C 1
ATOM 1488 O O . SER A 1 192 ? -4.690 -6.313 -20.156 1.00 86.06 192 SER A O 1
ATOM 1490 N N . ASP A 1 193 ? -3.735 -8.348 -20.061 1.00 82.69 193 ASP A N 1
ATOM 1491 C CA . ASP A 1 193 ? -4.393 -8.829 -18.847 1.00 82.69 193 ASP A CA 1
ATOM 1492 C C . ASP A 1 193 ? -3.397 -8.759 -17.690 1.00 82.69 193 ASP A C 1
ATOM 1494 O O . ASP A 1 193 ? -2.593 -9.673 -17.493 1.00 82.69 193 ASP A O 1
ATOM 1498 N N . PHE A 1 194 ? -3.366 -7.616 -17.013 1.00 76.50 194 PHE A N 1
ATOM 1499 C CA . PHE A 1 194 ? -2.492 -7.374 -15.873 1.00 76.50 194 PHE A CA 1
ATOM 1500 C C . PHE A 1 194 ? -3.276 -6.672 -14.756 1.00 76.50 194 PHE A C 1
ATOM 1502 O O . PHE A 1 194 ? -4.239 -5.955 -15.038 1.00 76.50 194 PHE A O 1
ATOM 1509 N N . PRO A 1 195 ? -2.907 -6.931 -13.494 1.00 74.94 195 PRO A N 1
ATOM 1510 C CA . PRO A 1 195 ? -3.633 -6.451 -12.322 1.00 74.94 195 PRO A CA 1
ATOM 1511 C C . PRO A 1 195 ? -3.609 -4.925 -12.169 1.00 74.94 195 PRO A C 1
ATOM 1513 O O . PRO A 1 195 ? -2.750 -4.225 -12.707 1.00 74.94 195 PRO A O 1
ATOM 1516 N N . ASN A 1 196 ? -4.559 -4.426 -11.379 1.00 86.25 196 ASN A N 1
ATOM 1517 C CA . ASN A 1 196 ? -4.587 -3.047 -10.901 1.00 86.25 196 ASN A CA 1
ATOM 1518 C C . ASN A 1 196 ? -3.366 -2.745 -10.008 1.00 86.25 196 ASN A C 1
ATOM 1520 O O . ASN A 1 196 ? -2.724 -3.668 -9.501 1.00 86.25 196 ASN A O 1
ATOM 1524 N N . PRO A 1 197 ? -3.011 -1.461 -9.794 1.00 88.94 197 PRO A N 1
ATOM 1525 C CA . PRO A 1 197 ? -2.038 -1.119 -8.761 1.00 88.94 197 PRO A CA 1
ATOM 1526 C C . PRO A 1 197 ? -2.486 -1.673 -7.404 1.00 88.94 197 PRO A C 1
ATOM 1528 O O . PRO A 1 197 ? -3.670 -1.688 -7.084 1.00 88.94 197 PRO A O 1
ATOM 1531 N N . GLU A 1 198 ? -1.532 -2.082 -6.585 1.00 89.81 198 GLU A N 1
ATOM 1532 C CA . GLU A 1 198 ? -1.798 -2.536 -5.228 1.00 89.81 198 GLU A CA 1
ATOM 1533 C C . GLU A 1 198 ? -1.805 -1.343 -4.280 1.00 89.81 198 GLU A C 1
ATOM 1535 O O . GLU A 1 198 ? -0.964 -0.443 -4.381 1.00 89.81 198 GLU A O 1
ATOM 1540 N N . LE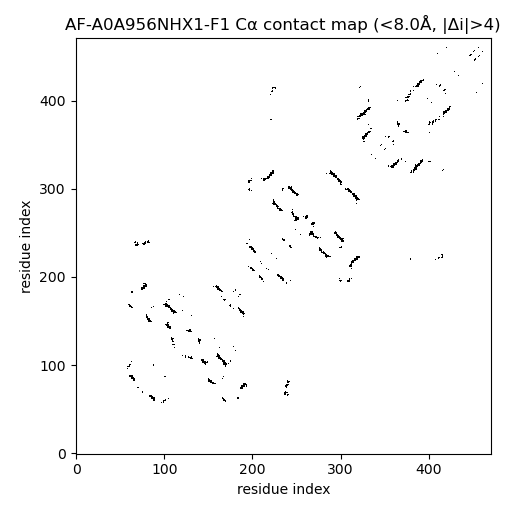U A 1 199 ? -2.727 -1.347 -3.319 1.00 91.81 199 LEU A N 1
ATOM 1541 C CA . LEU A 1 199 ? -2.777 -0.335 -2.271 1.00 91.81 199 LEU A CA 1
ATOM 1542 C C . LEU A 1 199 ? -2.542 -0.986 -0.915 1.00 91.81 199 LEU A C 1
ATOM 1544 O O . LEU A 1 199 ? -3.267 -1.889 -0.515 1.00 91.81 199 LEU A O 1
ATOM 1548 N N . THR A 1 200 ? -1.566 -0.488 -0.165 1.00 92.25 200 THR A N 1
ATOM 1549 C CA . THR A 1 200 ? -1.353 -0.893 1.226 1.00 92.25 200 THR A CA 1
ATOM 1550 C C . THR A 1 200 ? -1.644 0.271 2.152 1.00 92.25 200 THR A C 1
ATOM 1552 O O . THR A 1 200 ? -0.964 1.293 2.101 1.00 92.25 200 THR A O 1
ATOM 1555 N N . VAL A 1 201 ? -2.630 0.112 3.027 1.00 91.19 201 VAL A N 1
ATOM 1556 C CA . VAL A 1 201 ? -2.931 1.069 4.094 1.00 91.19 201 VAL A CA 1
ATOM 1557 C C . VAL A 1 201 ? -2.104 0.719 5.323 1.00 91.19 201 VAL A C 1
ATOM 1559 O O . VAL A 1 201 ? -2.009 -0.444 5.705 1.00 91.19 201 VAL A O 1
ATOM 1562 N N . LEU A 1 202 ? -1.507 1.729 5.944 1.00 87.38 202 LEU A N 1
ATOM 1563 C CA . LEU A 1 202 ? -0.595 1.630 7.074 1.00 87.38 202 LEU A CA 1
ATOM 1564 C C . LEU A 1 202 ? -1.148 2.399 8.275 1.00 87.38 202 LEU A C 1
ATOM 1566 O O . LEU A 1 202 ? -1.709 3.490 8.143 1.00 87.38 202 LEU A O 1
ATOM 1570 N N . ARG A 1 203 ? -0.913 1.858 9.471 1.00 80.94 203 ARG A N 1
ATOM 1571 C CA . ARG A 1 203 ? -1.125 2.543 10.749 1.00 80.94 203 ARG A CA 1
ATOM 1572 C C . ARG A 1 203 ? 0.212 2.791 11.448 1.00 80.94 203 ARG A C 1
ATOM 1574 O O . ARG A 1 203 ? 1.101 1.942 11.364 1.00 80.94 203 ARG A O 1
ATOM 1581 N N . PRO A 1 204 ? 0.338 3.859 12.260 1.00 73.06 204 PRO A N 1
ATOM 1582 C CA . PRO A 1 204 ? 1.526 4.075 13.092 1.00 73.06 204 PRO A CA 1
ATOM 1583 C C . PRO A 1 204 ? 1.835 2.933 14.072 1.00 73.06 204 PRO A C 1
ATOM 1585 O O . PRO A 1 204 ? 2.954 2.830 14.560 1.00 73.06 204 PRO A O 1
ATOM 1588 N N . SER A 1 205 ? 0.861 2.064 14.370 1.00 66.19 205 SER A N 1
ATOM 1589 C CA . SER A 1 205 ? 1.073 0.852 15.170 1.00 66.19 205 SER A CA 1
ATOM 1590 C C . SER A 1 205 ? 1.896 -0.231 14.458 1.00 66.19 205 SER A C 1
ATOM 1592 O O . SER A 1 205 ? 2.164 -1.260 15.066 1.00 66.19 205 SER A O 1
ATOM 1594 N N . GLY A 1 206 ? 2.266 -0.039 13.185 1.00 69.50 206 GLY A N 1
ATOM 1595 C CA . GLY A 1 206 ? 2.927 -1.049 12.350 1.00 69.50 206 GLY A CA 1
ATOM 1596 C C . GLY A 1 206 ? 1.953 -2.016 11.666 1.00 69.50 206 GLY A C 1
ATOM 1597 O O . GLY A 1 206 ? 2.359 -2.813 10.820 1.00 69.50 206 GLY A O 1
ATOM 1598 N N . TYR A 1 207 ? 0.657 -1.930 11.987 1.00 74.69 207 TYR A N 1
ATOM 1599 C CA . TYR A 1 207 ? -0.372 -2.681 11.279 1.00 74.69 207 TYR A CA 1
ATOM 1600 C C . TYR A 1 207 ? -0.529 -2.160 9.852 1.00 74.69 207 TYR A C 1
ATOM 1602 O O . TYR A 1 207 ? -0.536 -0.949 9.620 1.00 74.69 207 TYR A O 1
ATOM 1610 N N . HIS A 1 208 ? -0.715 -3.080 8.915 1.00 85.56 208 HIS A N 1
ATOM 1611 C CA . HIS A 1 208 ? -0.982 -2.762 7.526 1.00 85.56 208 HIS A CA 1
ATOM 1612 C C . HIS A 1 208 ? -2.032 -3.704 6.947 1.00 85.56 208 HIS A C 1
ATOM 1614 O O . HIS A 1 208 ? -2.183 -4.838 7.401 1.00 85.56 208 HIS A O 1
ATOM 1620 N N . TYR A 1 209 ? -2.748 -3.220 5.941 1.00 90.75 209 TYR A N 1
ATOM 1621 C CA . TYR A 1 209 ? -3.698 -4.001 5.165 1.00 90.75 209 TYR A CA 1
ATOM 1622 C C . TYR A 1 209 ? -3.450 -3.731 3.683 1.00 90.75 209 TYR A C 1
ATOM 1624 O O . TYR A 1 209 ? -3.450 -2.574 3.261 1.00 90.75 209 TYR A O 1
ATOM 1632 N N . ARG A 1 210 ? -3.203 -4.792 2.915 1.00 93.31 210 ARG A N 1
ATOM 1633 C CA . ARG A 1 210 ? -3.008 -4.732 1.465 1.00 93.31 210 ARG A CA 1
ATOM 1634 C C . ARG A 1 210 ? -4.324 -5.090 0.790 1.00 93.31 210 ARG A C 1
ATOM 1636 O O . ARG A 1 210 ? -4.881 -6.141 1.085 1.00 93.31 210 ARG A O 1
ATOM 1643 N N . PHE A 1 211 ? -4.791 -4.200 -0.070 1.00 92.81 211 PHE A N 1
ATOM 1644 C CA . PHE A 1 211 ? -5.913 -4.415 -0.970 1.00 92.81 211 PHE A CA 1
ATOM 1645 C C . PHE A 1 211 ? -5.372 -5.071 -2.238 1.00 92.81 211 PHE A C 1
ATOM 1647 O O . PHE A 1 211 ? -4.415 -4.558 -2.831 1.00 92.81 211 PHE A O 1
ATOM 1654 N N . GLU A 1 212 ? -5.957 -6.203 -2.613 1.00 83.50 212 GLU A N 1
ATOM 1655 C CA . GLU A 1 212 ? -5.619 -6.925 -3.843 1.00 83.50 212 GLU A CA 1
ATOM 1656 C C . GLU A 1 212 ? -6.649 -6.611 -4.938 1.00 83.50 212 GLU A C 1
ATOM 1658 O O . GLU A 1 212 ? -6.293 -6.531 -6.115 1.00 83.50 212 GLU A O 1
ATOM 1663 N N . GLU A 1 213 ? -7.901 -6.346 -4.549 1.00 87.62 213 GLU A N 1
ATOM 1664 C CA . GLU A 1 213 ? -9.014 -6.058 -5.455 1.00 87.62 213 GLU A CA 1
ATOM 1665 C C . GLU A 1 213 ? -9.817 -4.816 -5.005 1.00 87.62 213 GLU A C 1
ATOM 1667 O O . GLU A 1 213 ? -9.745 -4.370 -3.860 1.00 87.62 213 GLU A O 1
ATOM 1672 N N . SER A 1 214 ? -10.580 -4.206 -5.922 1.00 89.06 214 SER A N 1
ATOM 1673 C CA . SER A 1 214 ? -11.358 -2.980 -5.639 1.00 89.06 214 SER A CA 1
ATOM 1674 C C . SER A 1 214 ? -12.630 -3.218 -4.810 1.00 89.06 214 SER A C 1
ATOM 1676 O O . SER A 1 214 ? -13.262 -2.269 -4.347 1.00 89.06 214 SER A O 1
ATOM 1678 N N . ASP A 1 215 ? -13.064 -4.467 -4.661 1.00 88.19 215 ASP A N 1
ATOM 1679 C CA . ASP A 1 215 ? -14.198 -4.867 -3.825 1.00 88.19 215 ASP A CA 1
ATOM 1680 C C . ASP A 1 215 ? -13.779 -5.283 -2.405 1.00 88.19 215 ASP A C 1
ATOM 1682 O O . ASP A 1 215 ? -14.645 -5.506 -1.550 1.00 88.19 215 ASP A O 1
ATOM 1686 N N . ASP A 1 216 ? -12.473 -5.303 -2.120 1.00 91.38 216 ASP A N 1
ATOM 1687 C CA . ASP A 1 216 ? -11.940 -5.541 -0.785 1.00 91.38 216 ASP A CA 1
ATOM 1688 C C . ASP A 1 216 ? -12.375 -4.438 0.193 1.00 91.38 216 ASP A C 1
ATOM 1690 O O . ASP A 1 216 ? -12.272 -3.229 -0.054 1.00 91.38 216 ASP A O 1
ATOM 1694 N N . VAL A 1 217 ? -12.840 -4.871 1.369 1.00 94.38 217 VAL A N 1
ATOM 1695 C CA . VAL A 1 217 ? -13.259 -3.980 2.455 1.00 94.38 217 VAL A CA 1
ATOM 1696 C C . VAL A 1 217 ? -12.443 -4.267 3.704 1.00 94.38 217 VAL A C 1
ATOM 1698 O O . VAL A 1 217 ? -12.597 -5.310 4.344 1.00 94.38 217 VAL A O 1
ATOM 1701 N N . TRP A 1 218 ? -11.654 -3.286 4.131 1.00 93.94 218 TRP A N 1
ATOM 1702 C CA . TRP A 1 218 ? -10.994 -3.331 5.429 1.00 93.94 218 TRP A CA 1
ATOM 1703 C C . TRP A 1 218 ? -11.894 -2.710 6.497 1.00 93.94 218 TRP A C 1
ATOM 1705 O O . TRP A 1 218 ? -12.362 -1.586 6.344 1.00 93.94 218 TRP A O 1
ATOM 1715 N N . THR A 1 219 ? -12.143 -3.426 7.594 1.00 91.81 219 THR A N 1
ATOM 1716 C CA . THR A 1 219 ? -12.904 -2.900 8.738 1.00 91.81 219 THR A CA 1
ATOM 1717 C C . THR A 1 219 ? -11.980 -2.713 9.935 1.00 91.81 219 THR A C 1
ATOM 1719 O O . THR A 1 219 ? -11.256 -3.632 10.317 1.00 91.81 219 THR A O 1
ATOM 1722 N N . THR A 1 220 ? -12.018 -1.530 10.545 1.00 89.88 220 THR A N 1
ATOM 1723 C CA . THR A 1 220 ? -11.242 -1.193 11.743 1.00 89.88 220 THR A CA 1
ATOM 1724 C C . THR A 1 220 ? -12.092 -0.400 12.726 1.00 89.88 220 THR A C 1
ATOM 1726 O O . THR A 1 220 ? -12.935 0.400 12.326 1.00 89.88 220 THR A O 1
ATOM 1729 N N . SER A 1 221 ? -11.826 -0.572 14.020 1.00 90.44 221 SER A N 1
ATOM 1730 C CA . SER A 1 221 ? -12.450 0.235 15.071 1.00 90.44 221 SER A CA 1
ATOM 1731 C C . SER A 1 221 ? -11.491 1.308 15.588 1.00 90.44 221 SER A C 1
ATOM 1733 O O . SER A 1 221 ? -10.269 1.112 15.632 1.00 90.44 221 SER A O 1
ATOM 1735 N N . VAL A 1 222 ? -12.053 2.447 15.982 1.00 91.25 222 VAL A N 1
ATOM 1736 C CA . VAL A 1 222 ? -11.334 3.619 16.499 1.00 91.25 222 VAL A CA 1
ATOM 1737 C C . VAL A 1 222 ? -11.969 4.111 17.788 1.00 91.25 222 VAL A C 1
ATOM 1739 O O . VAL A 1 222 ? -13.126 3.822 18.083 1.00 91.25 222 VAL A O 1
ATOM 1742 N N . VAL A 1 223 ? -11.199 4.860 18.566 1.00 90.44 223 VAL A N 1
ATOM 1743 C CA . VAL A 1 223 ? -11.661 5.454 19.820 1.00 90.44 223 VAL A CA 1
ATOM 1744 C C . VAL A 1 223 ? -12.087 6.897 19.573 1.00 90.44 223 VAL A C 1
ATOM 1746 O O . VAL A 1 223 ? -11.331 7.640 18.945 1.00 90.44 223 VAL A O 1
ATOM 1749 N N . PRO A 1 224 ? -13.243 7.333 20.102 1.00 91.56 224 PRO A N 1
ATOM 1750 C CA . PRO A 1 224 ? -13.644 8.728 20.025 1.00 91.56 224 PRO A CA 1
ATOM 1751 C C . PRO A 1 224 ? -12.676 9.634 20.799 1.00 91.56 224 PRO A C 1
ATOM 1753 O O . PRO A 1 224 ? -12.234 9.318 21.901 1.00 91.56 224 PRO A O 1
ATOM 1756 N N . GLY A 1 225 ? -12.372 10.798 20.235 1.00 87.31 225 GLY A N 1
ATOM 1757 C CA . GLY A 1 225 ? -11.495 11.814 20.817 1.00 87.31 225 GLY A CA 1
ATOM 1758 C C . GLY A 1 225 ? -9.998 11.577 20.603 1.00 87.31 225 GLY A C 1
ATOM 1759 O O . GLY A 1 225 ? -9.206 12.454 20.953 1.00 87.31 225 GLY A O 1
ATOM 1760 N N . VAL A 1 226 ? -9.612 10.445 20.008 1.00 86.25 226 VAL A N 1
ATOM 1761 C CA . VAL A 1 226 ? -8.227 10.114 19.653 1.00 86.25 226 VAL A CA 1
ATOM 1762 C C . VAL A 1 226 ? -8.022 10.337 18.158 1.00 86.25 226 VAL A C 1
ATOM 1764 O O . VAL A 1 226 ? -8.921 10.089 17.355 1.00 86.25 226 VAL A O 1
ATOM 1767 N N . ASP A 1 227 ? -6.838 10.822 17.792 1.00 86.62 227 ASP A N 1
ATOM 1768 C CA . ASP A 1 227 ? -6.465 10.989 16.391 1.00 86.62 227 ASP A CA 1
ATOM 1769 C C . ASP A 1 227 ? -6.319 9.620 15.716 1.00 86.62 227 ASP A C 1
ATOM 1771 O O . ASP A 1 227 ? -5.588 8.736 16.170 1.00 86.62 227 ASP A O 1
ATOM 1775 N N . PHE A 1 228 ? -7.059 9.441 14.630 1.00 84.81 228 PHE A N 1
ATOM 1776 C CA . PHE A 1 228 ? -6.982 8.293 13.755 1.00 84.81 228 PHE A CA 1
ATOM 1777 C C . PHE A 1 228 ? -6.094 8.632 12.563 1.00 84.81 228 PHE A C 1
ATOM 1779 O O . PHE A 1 228 ? -6.506 9.305 11.615 1.00 84.81 228 PHE A O 1
ATOM 1786 N N . ASP A 1 229 ? -4.858 8.150 12.649 1.00 83.88 229 ASP A N 1
ATOM 1787 C CA . ASP A 1 229 ? -3.843 8.325 11.623 1.00 83.88 229 ASP A CA 1
ATOM 1788 C C . ASP A 1 229 ? -3.813 7.120 10.685 1.00 83.88 229 ASP A C 1
ATOM 1790 O O . ASP A 1 229 ? -3.636 5.971 11.112 1.00 83.88 229 ASP A O 1
ATOM 1794 N N . LEU A 1 230 ? -3.928 7.411 9.394 1.00 85.88 230 LEU A N 1
ATOM 1795 C CA . LEU A 1 230 ? -3.731 6.463 8.311 1.00 85.88 230 LEU A CA 1
ATOM 1796 C C . LEU A 1 230 ? -2.761 7.052 7.302 1.00 85.88 230 LEU A C 1
ATOM 1798 O O . LEU A 1 230 ? -2.846 8.234 6.958 1.00 85.88 230 LEU A O 1
ATOM 1802 N N . SER A 1 231 ? -1.886 6.202 6.787 1.00 88.38 231 SER A N 1
ATOM 1803 C CA . SER A 1 231 ? -1.189 6.468 5.538 1.00 88.38 231 SER A CA 1
ATOM 1804 C C . SER A 1 231 ? -1.403 5.330 4.555 1.00 88.38 231 SER A C 1
ATOM 1806 O O . SER A 1 231 ? -1.884 4.262 4.928 1.00 88.38 231 SER A O 1
ATOM 1808 N N . TRP A 1 232 ? -1.077 5.544 3.287 1.00 90.88 232 TRP A N 1
ATOM 1809 C CA . TRP A 1 232 ? -1.127 4.485 2.287 1.00 90.88 232 TRP A CA 1
ATOM 1810 C C . TRP A 1 232 ? 0.038 4.562 1.310 1.00 90.88 232 TRP A C 1
ATOM 1812 O O . TRP A 1 232 ? 0.592 5.632 1.048 1.00 90.88 232 TRP A O 1
ATOM 1822 N N . LEU A 1 233 ? 0.380 3.396 0.774 1.00 89.19 233 LEU A N 1
ATOM 1823 C CA . LEU A 1 233 ? 1.390 3.182 -0.250 1.00 89.19 233 LEU A CA 1
ATOM 1824 C C . LEU A 1 233 ? 0.732 2.550 -1.470 1.00 89.19 233 LEU A C 1
ATOM 1826 O O . LEU A 1 233 ? -0.064 1.623 -1.331 1.00 89.19 233 LEU A O 1
ATOM 1830 N N . VAL A 1 234 ? 1.092 3.046 -2.648 1.00 88.38 234 VAL A N 1
ATOM 1831 C CA . VAL A 1 234 ? 0.679 2.475 -3.932 1.00 88.38 234 VAL A CA 1
ATOM 1832 C C . VAL A 1 234 ? 1.863 1.735 -4.523 1.00 88.38 234 VAL A C 1
ATOM 1834 O O . VAL A 1 234 ? 2.957 2.296 -4.581 1.00 88.38 234 VAL A O 1
ATOM 1837 N N . ASP A 1 235 ? 1.641 0.515 -4.995 1.00 86.81 235 ASP A N 1
ATOM 1838 C CA . ASP A 1 235 ? 2.647 -0.263 -5.702 1.00 86.81 235 ASP A CA 1
ATOM 1839 C C . ASP A 1 235 ? 2.102 -0.788 -7.036 1.00 86.81 235 ASP A C 1
ATOM 1841 O O . ASP A 1 235 ? 1.176 -1.588 -7.102 1.00 86.81 235 ASP A O 1
ATOM 1845 N N . ALA A 1 236 ? 2.707 -0.328 -8.126 1.00 87.56 236 ALA A N 1
ATOM 1846 C CA . ALA A 1 236 ? 2.409 -0.755 -9.491 1.00 87.56 236 ALA A CA 1
ATOM 1847 C C . ALA A 1 236 ? 3.621 -1.449 -10.148 1.00 87.56 236 ALA A C 1
ATOM 1849 O O . ALA A 1 236 ? 3.645 -1.742 -11.346 1.00 87.56 236 ALA A O 1
ATOM 1850 N N . SER A 1 237 ? 4.659 -1.702 -9.347 1.00 84.75 237 SER A N 1
ATOM 1851 C CA . SER A 1 237 ? 5.961 -2.185 -9.790 1.00 84.75 237 SER A CA 1
ATOM 1852 C C . SER A 1 237 ? 5.861 -3.592 -10.390 1.00 84.75 237 SER A C 1
ATOM 1854 O O . SER A 1 237 ? 6.508 -3.895 -11.392 1.00 84.75 237 SER A O 1
ATOM 1856 N N . HIS A 1 238 ? 4.969 -4.425 -9.858 1.00 82.75 238 HIS A N 1
ATOM 1857 C CA . HIS A 1 238 ? 4.795 -5.816 -10.263 1.00 82.75 238 HIS A CA 1
ATOM 1858 C C . HIS A 1 238 ? 4.387 -6.018 -11.738 1.00 82.75 238 HIS A C 1
ATOM 1860 O O . HIS A 1 238 ? 4.641 -7.099 -12.265 1.00 82.75 238 HIS A O 1
ATOM 1866 N N . TYR A 1 239 ? 3.840 -5.000 -12.422 1.00 84.56 239 TYR A N 1
ATOM 1867 C CA . TYR A 1 239 ? 3.593 -5.008 -13.879 1.00 84.56 239 TYR A CA 1
ATOM 1868 C C . TYR A 1 239 ? 4.377 -3.937 -14.651 1.00 84.56 239 TYR A C 1
ATOM 1870 O O . TYR A 1 239 ? 4.083 -3.664 -15.817 1.00 84.56 239 TYR A O 1
ATOM 1878 N N . GLY A 1 240 ? 5.402 -3.349 -14.031 1.00 82.38 240 GLY A N 1
ATOM 1879 C CA . GLY A 1 240 ? 6.322 -2.434 -14.700 1.00 82.38 240 GLY A CA 1
ATOM 1880 C C . GLY A 1 240 ? 5.957 -0.953 -14.615 1.00 82.38 240 GLY A C 1
ATOM 1881 O O . GLY A 1 240 ? 6.639 -0.146 -15.244 1.00 82.38 240 GLY A O 1
ATOM 1882 N N . ALA A 1 241 ? 4.924 -0.558 -13.871 1.00 87.38 241 ALA A N 1
ATOM 1883 C CA . ALA A 1 241 ? 4.522 0.842 -13.764 1.00 87.38 241 ALA A CA 1
ATOM 1884 C C . ALA A 1 241 ? 5.126 1.532 -12.523 1.00 87.38 241 ALA A C 1
ATOM 1886 O O . ALA A 1 241 ? 5.394 0.885 -11.506 1.00 87.38 241 ALA A O 1
ATOM 1887 N N . PRO A 1 242 ? 5.359 2.858 -12.565 1.00 86.06 242 PRO A N 1
ATOM 1888 C CA . PRO A 1 242 ? 5.711 3.605 -11.368 1.00 86.06 242 PRO A CA 1
ATOM 1889 C C . PRO A 1 242 ? 4.477 3.765 -10.465 1.00 86.06 242 PRO A C 1
ATOM 1891 O O . PRO A 1 242 ? 3.351 3.740 -10.963 1.00 86.06 242 PRO A O 1
ATOM 1894 N N . PRO A 1 243 ? 4.654 3.993 -9.153 1.00 83.06 243 PRO A N 1
ATOM 1895 C CA . PRO A 1 243 ? 3.540 4.371 -8.293 1.00 83.06 243 PRO A CA 1
ATOM 1896 C C . PRO A 1 243 ? 2.946 5.703 -8.764 1.00 83.06 243 PRO A C 1
ATOM 1898 O O . PRO A 1 243 ? 3.675 6.642 -9.111 1.00 83.06 243 PRO A O 1
ATOM 1901 N N . GLY A 1 244 ? 1.618 5.770 -8.812 1.00 86.12 244 GLY A N 1
ATOM 1902 C CA . GLY A 1 244 ? 0.912 6.924 -9.343 1.00 86.12 244 GLY A CA 1
ATOM 1903 C C . GLY A 1 244 ? 0.397 7.893 -8.301 1.00 86.12 244 GLY A C 1
ATOM 1904 O O . GLY A 1 244 ? 1.036 8.189 -7.291 1.00 86.12 244 GLY A O 1
ATOM 1905 N N . GLN A 1 245 ? -0.748 8.482 -8.621 1.00 88.75 245 GLN A N 1
ATOM 1906 C CA . GLN A 1 245 ? -1.417 9.446 -7.760 1.00 88.75 245 GLN A CA 1
ATOM 1907 C C . GLN A 1 245 ? -2.495 8.755 -6.931 1.00 88.75 245 GLN A C 1
ATOM 1909 O O . GLN A 1 245 ? -3.021 7.714 -7.318 1.00 88.75 245 GLN A O 1
ATOM 1914 N N . THR A 1 246 ? -2.843 9.372 -5.806 1.00 91.00 246 THR A N 1
ATOM 1915 C CA . THR A 1 246 ? -3.962 8.953 -4.963 1.00 91.00 246 THR A CA 1
ATOM 1916 C C . THR A 1 246 ? -4.929 10.102 -4.726 1.00 91.00 246 THR A C 1
ATOM 1918 O O . THR A 1 246 ? -4.551 11.278 -4.796 1.00 91.00 246 THR A O 1
ATOM 1921 N N . LYS A 1 247 ? -6.182 9.753 -4.444 1.00 91.31 247 LYS A N 1
ATOM 1922 C CA . LYS A 1 247 ? -7.204 10.647 -3.896 1.00 91.31 247 LYS A CA 1
ATOM 1923 C C . LYS A 1 247 ? -8.038 9.882 -2.878 1.00 91.31 247 LYS A C 1
ATOM 1925 O O . LYS A 1 247 ? -8.103 8.655 -2.926 1.00 91.31 247 LYS A O 1
ATOM 1930 N N . TYR A 1 248 ? -8.677 10.597 -1.965 1.00 92.75 248 TYR A N 1
ATOM 1931 C CA . TYR A 1 248 ? -9.528 9.974 -0.961 1.00 92.75 248 TYR A CA 1
ATOM 1932 C C . TYR A 1 248 ? -10.814 10.764 -0.745 1.00 92.75 248 TYR A C 1
ATOM 1934 O O . TYR A 1 248 ? -10.888 11.954 -1.065 1.00 92.75 248 TYR A O 1
ATOM 1942 N N . ALA A 1 249 ? -11.819 10.088 -0.205 1.00 92.56 249 ALA A N 1
ATOM 1943 C CA . ALA A 1 249 ? -13.100 10.666 0.161 1.00 92.56 249 ALA A CA 1
ATOM 1944 C C . ALA A 1 249 ? -13.654 9.989 1.414 1.00 92.56 249 ALA A C 1
ATOM 1946 O O . ALA A 1 249 ? -13.442 8.802 1.640 1.00 92.56 249 ALA A O 1
ATOM 1947 N N . PHE A 1 250 ? -14.386 10.746 2.213 1.00 92.12 250 PHE A N 1
ATOM 1948 C CA . PHE A 1 250 ? -14.946 10.335 3.487 1.00 92.12 250 PHE A CA 1
ATOM 1949 C C . PHE A 1 250 ? -16.460 10.528 3.451 1.00 92.12 250 PHE A C 1
ATOM 1951 O O . PHE A 1 250 ? -16.930 11.611 3.090 1.00 92.12 250 PHE A O 1
ATOM 1958 N N . ASP A 1 251 ? -17.207 9.485 3.809 1.00 92.94 251 ASP A N 1
ATOM 1959 C CA . ASP A 1 251 ? -18.673 9.477 3.900 1.00 92.94 251 ASP A CA 1
ATOM 1960 C C . ASP A 1 251 ? -19.386 10.017 2.647 1.00 92.94 251 ASP A C 1
ATOM 1962 O O . ASP A 1 251 ? -20.349 10.786 2.721 1.00 92.94 251 ASP A O 1
ATOM 1966 N N . ILE A 1 252 ? -18.910 9.616 1.466 1.00 93.88 252 ILE A N 1
ATOM 1967 C CA . ILE A 1 252 ? -19.591 9.896 0.197 1.00 93.88 252 ILE A CA 1
ATOM 1968 C C . ILE A 1 252 ? -20.641 8.830 -0.113 1.00 93.88 252 ILE A C 1
ATOM 1970 O O . ILE A 1 252 ? -20.468 7.651 0.193 1.00 93.88 252 ILE A O 1
ATOM 1974 N N . ALA A 1 253 ? -21.746 9.261 -0.724 1.00 89.06 253 ALA A N 1
ATOM 1975 C CA . ALA A 1 253 ? -22.879 8.388 -1.027 1.00 89.06 253 ALA A CA 1
ATOM 1976 C C . ALA A 1 253 ? -22.607 7.427 -2.194 1.00 89.06 253 ALA A C 1
ATOM 1978 O O . ALA A 1 253 ? -23.132 6.316 -2.194 1.00 89.06 253 ALA A O 1
ATOM 1979 N N . ASP A 1 254 ? -21.815 7.866 -3.174 1.00 91.06 254 ASP A N 1
ATOM 1980 C CA . ASP A 1 254 ? -21.438 7.083 -4.348 1.00 91.06 254 ASP A CA 1
ATOM 1981 C C . ASP A 1 254 ? -19.931 7.249 -4.610 1.00 91.06 254 ASP A C 1
ATOM 1983 O O . ASP A 1 254 ? -19.511 8.336 -5.016 1.00 91.06 254 ASP A O 1
ATOM 1987 N N . PRO A 1 255 ? -19.101 6.221 -4.345 1.00 92.06 255 PRO A N 1
ATOM 1988 C CA . PRO A 1 255 ? -17.670 6.282 -4.617 1.00 92.06 255 PRO A CA 1
ATOM 1989 C C . PRO A 1 255 ? -17.334 6.328 -6.108 1.00 92.06 255 PRO A C 1
ATOM 1991 O O . PRO A 1 255 ? -16.228 6.742 -6.442 1.00 92.06 255 PRO A O 1
ATOM 1994 N N . GLU A 1 256 ? -18.265 5.982 -7.000 1.00 91.00 256 GLU A N 1
ATOM 1995 C CA . GLU A 1 256 ? -18.048 6.033 -8.447 1.00 91.00 256 GLU A CA 1
ATOM 1996 C C . GLU A 1 256 ? -18.250 7.432 -9.047 1.00 91.00 256 GLU A C 1
ATOM 1998 O O . GLU A 1 256 ? -17.750 7.714 -10.139 1.00 91.00 256 GLU A O 1
ATOM 2003 N N . ASP A 1 257 ? -18.928 8.335 -8.330 1.00 90.44 257 ASP A N 1
ATOM 2004 C CA . ASP A 1 257 ? -19.170 9.705 -8.787 1.00 90.44 257 ASP A CA 1
ATOM 2005 C C . ASP A 1 257 ? -18.008 10.651 -8.437 1.00 90.44 257 ASP A C 1
ATOM 2007 O O . ASP A 1 257 ? -17.960 11.297 -7.385 1.00 90.44 257 ASP A O 1
ATOM 2011 N N . ASP A 1 258 ? -17.079 10.785 -9.380 1.00 85.06 258 ASP A N 1
ATOM 2012 C CA . ASP A 1 258 ? -15.937 11.699 -9.293 1.00 85.06 258 ASP A CA 1
ATOM 2013 C C . ASP A 1 258 ? -16.305 13.194 -9.354 1.00 85.06 258 ASP A C 1
ATOM 2015 O O . ASP A 1 258 ? -15.443 14.048 -9.129 1.00 85.06 258 ASP A O 1
ATOM 2019 N N . ALA A 1 259 ? -17.563 13.551 -9.647 1.00 89.25 259 ALA A N 1
ATOM 2020 C CA . ALA A 1 259 ? -17.987 14.950 -9.680 1.00 89.25 259 ALA A CA 1
ATOM 2021 C C . ALA A 1 259 ? -18.156 15.552 -8.274 1.00 89.25 259 ALA A C 1
ATOM 2023 O O . ALA A 1 259 ? -18.145 16.779 -8.118 1.00 89.25 259 ALA A O 1
ATOM 2024 N N . ILE A 1 260 ? -18.310 14.708 -7.250 1.00 87.38 260 ILE A N 1
ATOM 2025 C CA . ILE A 1 260 ? -18.438 15.134 -5.859 1.00 87.38 260 ILE A CA 1
ATOM 2026 C C . ILE A 1 260 ? -17.034 15.411 -5.322 1.00 87.38 260 ILE A C 1
ATOM 2028 O O . ILE A 1 260 ? -16.313 14.482 -4.974 1.00 87.38 260 ILE A O 1
ATOM 2032 N N . SER A 1 261 ? -16.632 16.681 -5.242 1.00 87.69 261 SER A N 1
ATOM 2033 C CA . SER A 1 261 ? -15.295 17.073 -4.783 1.00 87.69 261 SER A CA 1
ATOM 2034 C C . SER A 1 261 ? -15.318 17.855 -3.473 1.00 87.69 261 SER A C 1
ATOM 2036 O O . SER A 1 261 ? -16.227 18.640 -3.193 1.00 87.69 261 SER A O 1
ATOM 2038 N N . SER A 1 262 ? -14.293 17.635 -2.653 1.00 85.88 262 SER A N 1
ATOM 2039 C CA . SER A 1 262 ? -14.106 18.309 -1.375 1.00 85.88 262 SER A CA 1
ATOM 2040 C C . SER A 1 262 ? -12.614 18.492 -1.075 1.00 85.88 262 SER A C 1
ATOM 2042 O O . SER A 1 262 ? -11.871 17.510 -1.038 1.00 85.88 262 SER A O 1
ATOM 2044 N N . PRO A 1 263 ? -12.134 19.721 -0.796 1.00 80.88 263 PRO A N 1
ATOM 2045 C CA . PRO A 1 263 ? -10.713 19.966 -0.532 1.00 80.88 263 PRO A CA 1
ATOM 2046 C C . PRO A 1 263 ? -10.137 19.194 0.664 1.00 80.88 263 PRO A C 1
ATOM 2048 O O . PRO A 1 263 ? -8.926 18.994 0.734 1.00 80.88 263 PRO A O 1
ATOM 2051 N N . ASN A 1 264 ? -10.981 18.796 1.621 1.00 78.50 264 ASN A N 1
ATOM 2052 C CA . ASN A 1 264 ? -10.581 18.041 2.811 1.00 78.50 264 ASN A CA 1
ATOM 2053 C C . ASN A 1 264 ? -10.992 16.559 2.758 1.00 78.50 264 ASN A C 1
ATOM 2055 O O . ASN A 1 264 ? -10.750 15.839 3.725 1.00 78.50 264 ASN A O 1
ATOM 2059 N N . GLY A 1 265 ? -11.600 16.111 1.656 1.00 81.69 265 GLY A N 1
ATOM 2060 C CA . GLY A 1 265 ? -12.087 14.745 1.484 1.00 81.69 265 GLY A CA 1
ATOM 2061 C C . GLY A 1 265 ? -13.427 14.461 2.168 1.00 81.69 265 GLY A C 1
ATOM 2062 O O . GLY A 1 265 ? -14.003 13.409 1.944 1.00 81.69 265 GLY A O 1
ATOM 2063 N N . ILE A 1 266 ? -13.963 15.364 2.995 1.00 85.50 266 ILE A N 1
ATOM 2064 C CA . ILE A 1 266 ? -15.227 15.119 3.702 1.00 85.50 266 ILE A CA 1
ATOM 2065 C C . ILE A 1 266 ? -16.388 15.419 2.760 1.00 85.50 266 ILE A C 1
ATOM 2067 O O . ILE A 1 266 ? -16.516 16.549 2.280 1.00 85.50 266 ILE A O 1
ATOM 2071 N N . GLY A 1 267 ? -17.227 14.415 2.502 1.00 86.88 267 GLY A N 1
ATOM 2072 C CA . GLY A 1 267 ? -18.391 14.523 1.627 1.00 86.88 267 GLY A CA 1
ATOM 2073 C C . GLY A 1 267 ? -18.058 14.702 0.143 1.00 86.88 267 GLY A C 1
ATOM 2074 O O . GLY A 1 267 ? -18.952 15.054 -0.621 1.00 86.88 267 GLY A O 1
ATOM 2075 N N . GLY A 1 268 ? -16.805 14.475 -0.271 1.00 92.38 268 GLY A N 1
ATOM 2076 C CA . GLY A 1 268 ? -16.367 14.508 -1.669 1.00 92.38 268 GLY A CA 1
ATOM 2077 C C . GLY A 1 268 ? -14.899 14.117 -1.832 1.00 92.38 268 GLY A C 1
ATOM 2078 O O . GLY A 1 268 ? -14.137 14.154 -0.873 1.00 92.38 268 GLY A O 1
ATOM 2079 N N . TRP A 1 269 ? -14.488 13.775 -3.047 1.00 92.81 269 TRP A N 1
ATOM 2080 C CA . TRP A 1 269 ? -13.113 13.438 -3.401 1.00 92.81 269 TRP A CA 1
ATOM 2081 C C . TRP A 1 269 ? -12.162 14.627 -3.285 1.00 92.81 269 TRP A C 1
ATOM 2083 O O . TRP A 1 269 ? -12.465 15.739 -3.724 1.00 92.81 269 TRP A O 1
ATOM 2093 N N . THR A 1 270 ? -10.970 14.379 -2.746 1.00 91.19 270 THR A N 1
ATOM 2094 C CA . THR A 1 270 ? -9.838 15.293 -2.916 1.00 91.19 270 THR A CA 1
ATOM 2095 C C . THR A 1 270 ? -9.310 15.264 -4.350 1.00 91.19 270 THR A C 1
ATOM 2097 O O . THR A 1 270 ? -9.531 14.305 -5.088 1.00 91.19 270 THR A O 1
ATOM 2100 N N . ASP A 1 271 ? -8.507 16.264 -4.717 1.00 89.12 271 ASP A N 1
ATOM 2101 C CA . ASP A 1 271 ? -7.736 16.215 -5.961 1.00 89.12 271 ASP A CA 1
ATOM 2102 C C . ASP A 1 271 ? -6.720 15.064 -5.950 1.00 89.12 271 ASP A C 1
ATOM 2104 O O . ASP A 1 271 ? -6.163 14.709 -4.903 1.00 89.12 271 ASP A O 1
ATOM 2108 N N . TRP A 1 272 ? -6.434 14.527 -7.137 1.00 88.38 272 TRP A N 1
ATOM 2109 C CA . TRP A 1 272 ? -5.339 13.588 -7.342 1.00 88.38 272 TRP A CA 1
ATOM 2110 C C . TRP A 1 272 ? -3.997 14.235 -7.002 1.00 88.38 272 TRP A C 1
ATOM 2112 O O . TRP A 1 272 ? -3.663 15.321 -7.481 1.00 88.38 272 TRP A O 1
ATOM 2122 N N . ALA A 1 273 ? -3.184 13.545 -6.211 1.00 84.19 273 ALA A N 1
ATOM 2123 C CA . ALA A 1 273 ? -1.851 14.015 -5.878 1.00 84.19 273 ALA A CA 1
ATOM 2124 C C . ALA A 1 273 ? -0.867 12.851 -5.734 1.00 84.19 273 ALA A C 1
ATOM 2126 O O . ALA A 1 273 ? -1.239 11.747 -5.340 1.00 84.19 273 ALA A O 1
ATOM 2127 N N . ARG A 1 274 ? 0.417 13.107 -6.026 1.00 71.00 274 ARG A N 1
ATOM 2128 C CA . ARG A 1 274 ? 1.521 12.202 -5.664 1.00 71.00 274 ARG A CA 1
ATOM 2129 C C . ARG A 1 274 ? 1.726 12.289 -4.156 1.00 71.00 274 ARG A C 1
ATOM 2131 O O . ARG A 1 274 ? 2.545 13.066 -3.674 1.00 71.00 274 ARG A O 1
ATOM 2138 N N . ARG A 1 275 ? 0.873 11.591 -3.421 1.00 60.91 275 ARG A N 1
ATOM 2139 C CA . ARG A 1 275 ? 0.894 11.519 -1.969 1.00 60.91 275 ARG A CA 1
ATOM 2140 C C . ARG A 1 275 ? 1.189 10.074 -1.597 1.00 60.91 275 ARG A C 1
ATOM 2142 O O . ARG A 1 275 ? 0.334 9.218 -1.814 1.00 60.91 275 ARG A O 1
ATOM 2149 N N . ASP A 1 276 ? 2.346 9.851 -0.982 1.00 61.28 276 ASP A N 1
ATOM 2150 C CA . ASP A 1 276 ? 2.488 8.806 0.034 1.00 61.28 276 ASP A CA 1
ATOM 2151 C C . ASP A 1 276 ? 1.587 9.282 1.184 1.00 61.28 276 ASP A C 1
ATOM 2153 O O . ASP A 1 276 ? 1.943 10.157 1.978 1.00 61.28 276 ASP A O 1
ATOM 2157 N N . GLY A 1 277 ? 0.303 8.956 1.074 1.00 55.50 277 GLY A N 1
ATOM 2158 C CA . GLY A 1 277 ? -0.743 9.849 1.546 1.00 55.50 277 GLY A CA 1
ATOM 2159 C C . GLY A 1 277 ? -1.080 9.596 2.988 1.00 55.50 277 GLY A C 1
ATOM 2160 O O . GLY A 1 277 ? -1.804 8.662 3.283 1.00 55.50 277 GLY A O 1
ATOM 2161 N N . ILE A 1 278 ? -0.587 10.451 3.878 1.00 58.41 278 ILE A N 1
ATOM 2162 C CA . ILE A 1 278 ? -1.166 10.618 5.208 1.00 58.41 278 ILE A CA 1
ATOM 2163 C C . ILE A 1 278 ? -2.515 11.319 5.008 1.00 58.41 278 ILE A C 1
ATOM 2165 O O . ILE A 1 278 ? -2.553 12.454 4.519 1.00 58.41 278 ILE A O 1
ATOM 2169 N N . ALA A 1 279 ? -3.622 10.666 5.365 1.00 63.56 279 ALA A N 1
ATOM 2170 C CA . ALA A 1 279 ? -4.842 11.415 5.639 1.00 63.56 279 ALA A CA 1
ATOM 2171 C C . ALA A 1 279 ? -4.536 12.333 6.824 1.00 63.56 279 ALA A C 1
ATOM 2173 O O . ALA A 1 279 ? -3.949 11.879 7.807 1.00 63.56 279 ALA A O 1
ATOM 2174 N N . SER A 1 280 ? -4.897 13.619 6.740 1.00 70.56 280 SER A N 1
ATOM 2175 C CA . SER A 1 280 ? -4.835 14.492 7.918 1.00 70.56 280 SER A CA 1
ATOM 2176 C C . SER A 1 280 ? -5.466 13.756 9.105 1.00 70.56 280 SER A C 1
ATOM 2178 O O . SER A 1 280 ? -6.537 13.181 8.895 1.00 70.56 280 SER A O 1
ATOM 2180 N N . PRO A 1 281 ? -4.841 13.771 10.298 1.00 78.50 281 PRO A N 1
ATOM 2181 C CA . PRO A 1 281 ? -5.347 13.045 11.456 1.00 78.50 281 PRO A CA 1
ATOM 2182 C C . PRO A 1 281 ? -6.849 13.273 11.621 1.00 78.50 281 PRO A C 1
ATOM 2184 O O . PRO A 1 281 ? -7.300 14.420 11.717 1.00 78.50 281 PRO A O 1
ATOM 2187 N N . ILE A 1 282 ? -7.628 12.193 11.580 1.00 85.25 282 ILE A N 1
ATOM 2188 C CA . ILE A 1 282 ? -9.086 12.271 11.678 1.00 85.25 282 ILE A CA 1
ATOM 2189 C C . ILE A 1 282 ? -9.447 12.073 13.139 1.00 85.25 282 ILE A C 1
ATOM 2191 O O . ILE A 1 282 ? -9.102 11.057 13.730 1.00 85.25 282 ILE A O 1
ATOM 2195 N N . ARG A 1 283 ? -10.157 13.025 13.738 1.00 89.69 283 ARG A N 1
ATOM 2196 C CA . ARG A 1 283 ? -10.635 12.889 15.114 1.00 89.69 283 ARG A CA 1
ATOM 2197 C C . ARG A 1 283 ? -12.149 12.795 15.126 1.00 89.69 283 ARG A C 1
ATOM 2199 O O . ARG A 1 283 ? -12.816 13.784 14.839 1.00 89.69 283 ARG A O 1
ATOM 2206 N N . PHE A 1 284 ? -12.654 11.631 15.515 1.00 90.69 284 PHE A N 1
ATOM 2207 C CA . PHE A 1 284 ? -14.081 11.410 15.732 1.00 90.69 284 PHE A CA 1
ATOM 2208 C C . PHE A 1 284 ? -14.494 11.956 17.095 1.00 90.69 284 PHE A C 1
ATOM 2210 O O . PHE A 1 284 ? -13.788 11.764 18.089 1.00 90.69 284 PHE A O 1
ATOM 2217 N N . GLY A 1 285 ? -15.619 12.651 17.154 1.00 91.06 285 GLY A N 1
ATOM 2218 C CA . GLY A 1 285 ? -16.204 13.149 18.389 1.00 91.06 285 GLY A CA 1
ATOM 2219 C C . GLY A 1 285 ? -16.762 12.028 19.269 1.00 91.06 285 GLY A C 1
ATOM 2220 O O . GLY A 1 285 ? -17.005 10.905 18.830 1.00 91.06 285 GLY A O 1
ATOM 2221 N N . VAL A 1 286 ? -17.007 12.333 20.545 1.00 90.25 286 VAL A N 1
ATOM 2222 C CA . VAL A 1 286 ? -17.669 11.390 21.472 1.00 90.25 286 VAL A CA 1
ATOM 2223 C C . VAL A 1 286 ? -19.132 11.174 21.078 1.00 90.25 286 VAL A C 1
ATOM 2225 O O . VAL A 1 286 ? -19.694 10.110 21.307 1.00 90.25 286 VAL A O 1
ATOM 2228 N N . GLU A 1 287 ? -19.747 12.171 20.452 1.00 93.50 287 GLU A N 1
ATOM 2229 C CA . GLU A 1 287 ? -21.088 12.119 19.880 1.00 93.50 287 GLU A CA 1
ATOM 2230 C C . GLU A 1 287 ? -21.219 11.156 18.693 1.00 93.50 287 GLU A C 1
ATOM 2232 O O . GLU A 1 287 ? -22.331 10.726 18.396 1.00 93.50 287 GLU A O 1
ATOM 2237 N N . GLU A 1 288 ? -20.104 10.796 18.055 1.00 93.56 288 GLU A N 1
ATOM 2238 C CA . GLU A 1 288 ? -20.044 9.832 16.950 1.00 93.56 288 GLU A CA 1
ATOM 2239 C C . GLU A 1 288 ? -19.855 8.393 17.462 1.00 93.56 288 GLU A C 1
ATOM 2241 O O . GLU A 1 288 ? -19.831 7.445 16.682 1.00 93.56 288 GLU A O 1
ATOM 2246 N N . ALA A 1 289 ? -19.759 8.185 18.778 1.00 92.44 289 ALA A N 1
ATOM 2247 C CA . ALA A 1 289 ? -19.654 6.856 19.368 1.00 92.44 289 ALA A CA 1
ATOM 2248 C C . ALA A 1 289 ? -20.820 5.937 18.951 1.00 92.44 289 ALA A C 1
ATOM 2250 O O . ALA A 1 289 ? -21.996 6.269 19.115 1.00 92.44 289 ALA A O 1
ATOM 2251 N N . GLY A 1 290 ? -20.484 4.741 18.465 1.00 91.75 290 GLY A N 1
ATOM 2252 C CA . GLY A 1 290 ? -21.428 3.751 17.948 1.00 91.75 290 GLY A CA 1
ATOM 2253 C C . GLY A 1 290 ? -21.868 3.988 16.501 1.00 91.75 290 GLY A C 1
ATOM 2254 O O . GLY A 1 290 ? -22.796 3.315 16.049 1.00 91.75 290 GLY A O 1
ATOM 2255 N N . THR A 1 291 ? -21.249 4.934 15.791 1.00 95.25 291 THR A N 1
ATOM 2256 C CA . THR A 1 291 ? -21.494 5.173 14.363 1.00 95.25 291 THR A CA 1
ATOM 2257 C C . THR A 1 291 ? -20.421 4.525 13.485 1.00 95.25 291 THR A C 1
ATOM 2259 O O . THR A 1 291 ? -19.328 4.187 13.948 1.00 95.25 291 THR A O 1
ATOM 2262 N N . GLU A 1 292 ? -20.768 4.332 12.212 1.00 95.12 292 GLU A N 1
ATOM 2263 C CA . GLU A 1 292 ? -19.866 3.858 11.166 1.00 95.12 292 GLU A CA 1
ATOM 2264 C C . GLU A 1 292 ? -19.585 5.005 10.199 1.00 95.12 292 GLU A C 1
ATOM 2266 O O . GLU A 1 292 ? -20.508 5.702 9.774 1.00 95.12 292 GLU A O 1
ATOM 2271 N N . HIS A 1 293 ? -18.320 5.133 9.820 1.00 94.56 293 HIS A N 1
ATOM 2272 C CA . HIS A 1 293 ? -17.862 5.995 8.744 1.00 94.56 293 HIS A CA 1
ATOM 2273 C C . HIS A 1 293 ? -17.132 5.178 7.683 1.00 94.56 293 HIS A C 1
ATOM 2275 O O . HIS A 1 293 ? -16.620 4.088 7.960 1.00 94.56 293 HIS A O 1
ATOM 2281 N N . VAL A 1 294 ? -17.045 5.710 6.467 1.00 95.38 294 VAL A N 1
ATOM 2282 C CA . VAL A 1 294 ? -16.356 5.041 5.361 1.00 95.38 294 VAL A CA 1
ATOM 2283 C C . VAL A 1 294 ? -15.357 5.984 4.710 1.00 95.38 294 VAL A C 1
ATOM 2285 O O . VAL A 1 294 ? -15.714 7.047 4.203 1.00 95.38 294 VAL A O 1
ATOM 2288 N N . LEU A 1 295 ? -14.096 5.559 4.696 1.00 93.75 295 LEU A N 1
ATOM 2289 C CA . LEU A 1 295 ? -13.025 6.183 3.934 1.00 93.75 295 LEU A CA 1
ATOM 2290 C C . LEU A 1 295 ? -12.798 5.376 2.655 1.00 93.75 295 LEU A C 1
ATOM 2292 O O . LEU A 1 295 ? -12.517 4.180 2.702 1.00 93.75 295 LEU A O 1
ATOM 2296 N N . TYR A 1 296 ? -12.874 6.055 1.522 1.00 94.50 296 TYR A N 1
ATOM 2297 C CA . TYR A 1 296 ? -12.523 5.524 0.217 1.00 94.50 296 TYR A CA 1
ATOM 2298 C C . TYR A 1 296 ? -11.177 6.089 -0.214 1.00 94.50 296 TYR A C 1
ATOM 2300 O O . TYR A 1 296 ? -10.948 7.296 -0.107 1.00 94.50 296 TYR A O 1
ATOM 2308 N N . VAL A 1 297 ? -10.298 5.238 -0.734 1.00 93.81 297 VAL A N 1
ATOM 2309 C CA . VAL A 1 297 ? -9.015 5.652 -1.310 1.00 93.81 297 VAL A CA 1
ATOM 2310 C C . VAL A 1 297 ? -8.927 5.099 -2.722 1.00 93.81 297 VAL A C 1
ATOM 2312 O O . VAL A 1 297 ? -9.002 3.892 -2.918 1.00 93.81 297 VAL A O 1
ATOM 2315 N N . ARG A 1 298 ? -8.762 5.983 -3.706 1.00 93.06 298 ARG A N 1
ATOM 2316 C CA . ARG A 1 298 ? -8.461 5.603 -5.087 1.00 93.06 298 ARG A CA 1
ATOM 2317 C C . ARG A 1 298 ? -6.983 5.795 -5.347 1.00 93.06 298 ARG A C 1
ATOM 2319 O O . ARG A 1 298 ? -6.409 6.830 -4.990 1.00 93.06 298 ARG A O 1
ATOM 2326 N N . ALA A 1 299 ? -6.384 4.810 -5.989 1.00 92.19 299 ALA A N 1
ATOM 2327 C CA . ALA A 1 299 ? -5.007 4.859 -6.435 1.00 92.19 299 ALA A CA 1
ATOM 2328 C C . ALA A 1 299 ? -4.919 4.408 -7.882 1.00 92.19 299 ALA A C 1
ATOM 2330 O O . ALA A 1 299 ? -5.592 3.464 -8.278 1.00 92.19 299 ALA A O 1
ATOM 2331 N N . ARG A 1 300 ? -4.063 5.082 -8.643 1.00 90.75 300 ARG A N 1
ATOM 2332 C CA . ARG A 1 300 ? -3.759 4.736 -10.028 1.00 90.75 300 ARG A CA 1
ATOM 2333 C C . ARG A 1 300 ? -2.272 4.515 -10.213 1.00 90.75 300 ARG A C 1
ATOM 2335 O O . ARG A 1 300 ? -1.471 4.905 -9.355 1.00 90.75 300 ARG A O 1
ATOM 2342 N N . ASP A 1 301 ? -1.903 3.905 -11.326 1.00 89.38 301 ASP A N 1
ATOM 2343 C CA . ASP A 1 301 ? -0.501 3.806 -11.711 1.00 89.38 301 ASP A CA 1
ATOM 2344 C C . ASP A 1 301 ? 0.084 5.182 -12.105 1.00 89.38 301 ASP A C 1
ATOM 2346 O O . ASP A 1 301 ? -0.604 6.206 -12.171 1.00 89.38 301 ASP A O 1
ATOM 2350 N N . GLY A 1 302 ? 1.401 5.245 -12.286 1.00 86.12 302 GLY A N 1
ATOM 2351 C CA . GLY A 1 302 ? 2.110 6.486 -12.592 1.00 86.12 302 GLY A CA 1
ATOM 2352 C C . GLY A 1 302 ? 2.056 6.935 -14.051 1.00 86.12 302 GLY A C 1
ATOM 2353 O O . GLY A 1 302 ? 2.726 7.917 -14.380 1.00 86.12 302 GLY A O 1
ATOM 2354 N N . PHE A 1 303 ? 1.302 6.258 -14.917 1.00 84.94 303 PHE A N 1
ATOM 2355 C CA . PHE A 1 303 ? 1.073 6.694 -16.288 1.00 84.94 303 PHE A CA 1
ATOM 2356 C C . PHE A 1 303 ? -0.111 7.673 -16.330 1.00 84.94 303 PHE A C 1
ATOM 2358 O O . PHE A 1 303 ? -1.168 7.418 -15.768 1.00 84.94 303 PHE A O 1
ATOM 2365 N N . GLU A 1 304 ? 0.062 8.831 -16.974 1.00 70.56 304 GLU A N 1
ATOM 2366 C CA . GLU A 1 304 ? -0.932 9.923 -16.919 1.00 70.56 304 GLU A CA 1
ATOM 2367 C C . GLU A 1 304 ? -2.284 9.552 -17.557 1.00 70.56 304 GLU A C 1
ATOM 2369 O O . GLU A 1 304 ? -3.321 10.039 -17.101 1.00 70.56 304 GLU A O 1
ATOM 2374 N N . ASP A 1 305 ? -2.253 8.640 -18.535 1.00 68.88 305 ASP A N 1
ATOM 2375 C CA . ASP A 1 305 ? -3.397 8.125 -19.296 1.00 68.88 305 ASP A CA 1
ATOM 2376 C C . ASP A 1 305 ? -3.695 6.650 -18.954 1.00 68.88 305 ASP A C 1
ATOM 2378 O O . ASP A 1 305 ? -3.872 5.821 -19.851 1.00 68.88 305 ASP A O 1
ATOM 2382 N N . SER A 1 306 ? -3.593 6.237 -17.690 1.00 67.69 306 SER A N 1
ATOM 2383 C CA . SER A 1 306 ? -4.023 4.894 -17.282 1.00 67.69 306 SER A CA 1
ATOM 2384 C C . SER A 1 306 ? -5.457 4.883 -16.774 1.00 67.69 306 SER A C 1
ATOM 2386 O O . SER A 1 306 ? -5.860 5.737 -15.989 1.00 67.69 306 SER A O 1
ATOM 2388 N N . ASP A 1 307 ? -6.193 3.855 -17.199 1.00 73.31 307 ASP A N 1
ATOM 2389 C CA . ASP A 1 307 ? -7.477 3.459 -16.612 1.00 73.31 307 ASP A CA 1
ATOM 2390 C C . ASP A 1 307 ? -7.275 2.436 -15.468 1.00 73.31 307 ASP A C 1
ATOM 2392 O O . ASP A 1 307 ? -8.235 1.846 -14.977 1.00 73.31 307 ASP A O 1
ATOM 2396 N N . PHE A 1 308 ? -6.020 2.174 -15.067 1.00 85.62 308 PHE A N 1
ATOM 2397 C CA . PHE A 1 308 ? -5.677 1.191 -14.037 1.00 85.62 308 PHE A CA 1
ATOM 2398 C C . PHE A 1 308 ? -5.787 1.824 -12.662 1.00 85.62 308 PHE A C 1
ATOM 2400 O O . PHE A 1 308 ? -4.883 2.531 -12.207 1.00 85.62 308 PHE A O 1
ATOM 2407 N N . GLU A 1 309 ? -6.903 1.542 -12.000 1.00 90.50 309 GLU A N 1
ATOM 2408 C CA . GLU A 1 309 ? -7.223 2.083 -10.691 1.00 90.50 309 GLU A CA 1
ATOM 2409 C C . GLU A 1 309 ? -7.645 0.977 -9.724 1.00 90.50 309 GLU A C 1
ATOM 2411 O O . GLU A 1 309 ? -8.329 0.023 -10.093 1.00 90.50 309 GLU A O 1
ATOM 2416 N N . ILE A 1 310 ? -7.270 1.139 -8.458 1.00 92.62 310 ILE A N 1
ATOM 2417 C CA . ILE A 1 310 ? -7.821 0.376 -7.340 1.00 92.62 310 ILE A CA 1
ATOM 2418 C C . ILE A 1 310 ? -8.625 1.312 -6.441 1.00 92.62 310 ILE A C 1
ATOM 2420 O O . ILE A 1 310 ? -8.198 2.436 -6.151 1.00 92.62 310 ILE A O 1
ATOM 2424 N N . LEU A 1 311 ? -9.788 0.841 -5.994 1.00 94.06 311 LEU A N 1
ATOM 2425 C CA . LEU A 1 311 ? -10.611 1.502 -4.988 1.00 94.06 311 LEU A CA 1
ATOM 2426 C C . LEU A 1 311 ? -10.541 0.702 -3.689 1.00 94.06 311 LEU A C 1
ATOM 2428 O O . LEU A 1 311 ? -11.096 -0.380 -3.590 1.00 94.06 311 LEU A O 1
ATOM 2432 N N . ALA A 1 312 ? -9.906 1.258 -2.667 1.00 94.56 312 ALA A N 1
ATOM 2433 C CA . ALA A 1 312 ? -9.918 0.684 -1.334 1.00 94.56 312 ALA A CA 1
ATOM 2434 C C . ALA A 1 312 ? -11.060 1.259 -0.502 1.00 94.56 312 ALA A C 1
ATOM 2436 O O . ALA A 1 312 ? -11.207 2.481 -0.389 1.00 94.56 312 ALA A O 1
ATOM 2437 N N . THR A 1 313 ? -11.827 0.371 0.129 1.00 96.50 313 THR A N 1
ATOM 2438 C CA . THR A 1 313 ? -12.915 0.740 1.039 1.00 96.50 313 THR A CA 1
ATOM 2439 C C . THR A 1 313 ? -12.532 0.418 2.479 1.00 96.50 313 THR A C 1
ATOM 2441 O O . THR A 1 313 ? -12.306 -0.736 2.840 1.00 96.50 313 THR A O 1
ATOM 2444 N N . ILE A 1 314 ? -12.491 1.443 3.328 1.00 95.00 314 ILE A N 1
ATOM 2445 C CA . ILE A 1 314 ? -12.109 1.336 4.736 1.00 95.00 314 ILE A CA 1
ATOM 2446 C C . ILE A 1 314 ? -13.317 1.705 5.595 1.00 95.00 314 ILE A C 1
ATOM 2448 O O . ILE A 1 314 ? -13.700 2.872 5.679 1.00 95.00 314 ILE A O 1
ATOM 2452 N N . ARG A 1 315 ? -13.919 0.712 6.250 1.00 95.69 315 ARG A N 1
ATOM 2453 C CA . ARG A 1 315 ? -15.010 0.904 7.212 1.00 95.69 315 ARG A CA 1
ATOM 2454 C C . ARG A 1 315 ? -14.446 1.168 8.597 1.00 95.69 315 ARG A C 1
ATOM 2456 O O . ARG A 1 315 ? -13.707 0.352 9.148 1.00 95.69 315 ARG A O 1
ATOM 2463 N N . ILE A 1 316 ? -14.812 2.312 9.153 1.00 94.00 316 ILE A N 1
ATOM 2464 C CA . ILE A 1 316 ? -14.316 2.818 10.424 1.00 94.00 316 ILE A CA 1
ATOM 2465 C C . ILE A 1 316 ? -15.471 2.806 11.417 1.00 94.00 316 ILE A C 1
ATOM 2467 O O . ILE A 1 316 ? -16.431 3.559 11.282 1.00 94.00 316 ILE A O 1
ATOM 2471 N N . GLN A 1 317 ? -15.368 1.949 12.423 1.00 94.75 317 GLN A N 1
ATOM 2472 C CA . GLN A 1 317 ? -16.344 1.846 13.502 1.00 94.75 317 GLN A CA 1
ATOM 2473 C C . GLN A 1 317 ? -15.875 2.680 14.694 1.00 94.75 317 GLN A C 1
ATOM 2475 O O . GLN A 1 317 ? -14.814 2.417 15.266 1.00 94.75 317 GLN A O 1
ATOM 2480 N N . VAL A 1 318 ? -16.643 3.696 15.089 1.00 94.25 318 VAL A N 1
ATOM 2481 C CA . VAL A 1 318 ? -16.310 4.505 16.270 1.00 94.25 318 VAL A CA 1
ATOM 2482 C C . VAL A 1 318 ? -16.802 3.761 17.504 1.00 94.25 318 VAL A C 1
ATOM 2484 O O . VAL A 1 318 ? -18.000 3.699 17.781 1.00 94.25 318 VAL A O 1
ATOM 2487 N N . ALA A 1 319 ? -15.884 3.166 18.261 1.00 93.56 319 ALA A N 1
ATOM 2488 C CA . ALA A 1 319 ? -16.238 2.308 19.380 1.00 93.56 319 ALA A CA 1
ATOM 2489 C C . ALA A 1 319 ? -16.907 3.110 20.517 1.00 93.56 319 ALA A C 1
ATOM 2491 O O . ALA A 1 319 ? -16.394 4.157 20.927 1.00 93.56 319 ALA A O 1
ATOM 2492 N N . PRO A 1 320 ? -18.024 2.624 21.090 1.00 92.88 320 PRO A N 1
ATOM 2493 C CA . PRO A 1 320 ? -18.656 3.255 22.240 1.00 92.88 320 PRO A CA 1
ATOM 2494 C C . PRO A 1 320 ? -17.878 2.933 23.521 1.00 92.88 320 PRO A C 1
ATOM 2496 O O . PRO A 1 320 ? -18.172 1.966 24.222 1.00 92.88 320 PRO A O 1
ATOM 2499 N N . ILE A 1 321 ? -16.872 3.751 23.829 1.00 93.06 321 ILE A N 1
ATOM 2500 C CA . ILE A 1 321 ? -16.084 3.626 25.060 1.00 93.06 321 ILE A CA 1
ATOM 2501 C C . ILE A 1 321 ? -16.860 4.247 26.227 1.00 93.06 321 ILE A C 1
ATOM 2503 O O . ILE A 1 321 ? -17.081 5.457 26.271 1.00 93.06 321 ILE A O 1
ATOM 2507 N N . THR A 1 322 ? -17.287 3.413 27.174 1.00 93.25 322 THR A N 1
ATOM 2508 C CA . THR A 1 322 ? -18.147 3.807 28.303 1.00 93.25 322 THR A CA 1
ATOM 2509 C C . THR A 1 322 ? -17.482 3.647 29.660 1.00 93.25 322 THR A C 1
ATOM 2511 O O . THR A 1 322 ? -17.843 4.372 30.587 1.00 93.25 322 THR A O 1
ATOM 2514 N N . PHE A 1 323 ? -16.553 2.697 29.802 1.00 93.81 323 PHE A N 1
ATOM 2515 C CA . PHE A 1 323 ? -15.942 2.321 31.082 1.00 93.81 323 PHE A CA 1
ATOM 2516 C C . PHE A 1 323 ? -16.974 2.090 32.214 1.00 93.81 323 PHE A C 1
ATOM 2518 O O . PHE A 1 323 ? -16.730 2.396 33.386 1.00 93.81 323 PHE A O 1
ATOM 2525 N N . ASP A 1 324 ? -18.152 1.557 31.858 1.00 94.06 324 ASP A N 1
ATOM 2526 C CA . ASP A 1 324 ? -19.293 1.314 32.754 1.00 94.06 324 ASP A CA 1
ATOM 2527 C C . ASP A 1 324 ? -19.103 0.096 33.669 1.00 94.06 324 ASP A C 1
ATOM 2529 O O . ASP A 1 324 ? -19.845 -0.080 34.638 1.00 94.06 324 ASP A O 1
ATOM 2533 N N . ARG A 1 325 ? -18.113 -0.744 33.371 1.00 95.75 325 ARG A N 1
ATOM 2534 C CA . ARG A 1 325 ? -17.731 -1.935 34.125 1.00 95.75 325 ARG A CA 1
ATOM 2535 C C . ARG A 1 325 ? -16.338 -1.766 34.706 1.00 95.75 325 ARG A C 1
ATOM 2537 O O . ARG A 1 325 ? -15.505 -1.031 34.178 1.00 95.75 325 ARG A O 1
ATOM 2544 N N . PHE A 1 326 ? -16.078 -2.453 35.811 1.00 93.38 326 PHE A N 1
ATOM 2545 C CA . PHE A 1 326 ? -14.808 -2.290 36.503 1.00 93.38 326 PHE A CA 1
ATOM 2546 C C . PHE A 1 326 ? -13.684 -3.089 35.834 1.00 93.38 326 PHE A C 1
ATOM 2548 O O . PHE A 1 326 ? -12.735 -2.477 35.349 1.00 93.38 326 PHE A O 1
ATOM 2555 N N . ALA A 1 327 ? -13.795 -4.418 35.757 1.00 92.81 327 ALA A N 1
ATOM 2556 C CA . ALA A 1 327 ? -12.708 -5.263 35.265 1.00 92.81 327 ALA A CA 1
ATOM 2557 C C . ALA A 1 327 ? -13.157 -6.347 34.272 1.00 92.81 327 ALA A C 1
ATOM 2559 O O . ALA A 1 327 ? -14.199 -6.975 34.462 1.00 92.81 327 ALA A O 1
ATOM 2560 N N . LEU A 1 328 ? -12.339 -6.587 33.247 1.00 95.12 328 LEU A N 1
ATOM 2561 C CA . LEU A 1 328 ? -12.407 -7.756 32.370 1.00 95.12 328 LEU A CA 1
ATOM 2562 C C . LEU A 1 328 ? -11.175 -8.619 32.607 1.00 95.12 328 LEU A C 1
ATOM 2564 O O . LEU A 1 328 ? -10.057 -8.140 32.434 1.00 95.12 328 LEU A O 1
ATOM 2568 N N . ILE A 1 329 ? -11.372 -9.876 32.979 1.00 91.12 329 ILE A N 1
ATOM 2569 C CA . ILE A 1 329 ? -10.302 -10.869 33.016 1.00 91.12 329 ILE A CA 1
ATOM 2570 C C . ILE A 1 329 ? -10.311 -11.588 31.673 1.00 91.12 329 ILE A C 1
ATOM 2572 O O . ILE A 1 329 ? -11.312 -12.189 31.292 1.00 91.12 329 ILE A O 1
ATOM 2576 N N . VAL A 1 330 ? -9.214 -11.479 30.939 1.00 89.56 330 VAL A N 1
ATOM 2577 C CA . VAL A 1 330 ? -9.021 -12.145 29.657 1.00 89.56 330 VAL A CA 1
ATOM 2578 C C . VAL A 1 330 ? -8.174 -13.371 29.893 1.00 89.56 330 VAL A C 1
ATOM 2580 O O . VAL A 1 330 ? -7.042 -13.245 30.349 1.00 89.56 330 VAL A O 1
ATOM 2583 N N . ASP A 1 331 ? -8.719 -14.528 29.578 1.00 86.31 331 ASP A N 1
ATOM 2584 C CA . ASP A 1 331 ? -8.010 -15.785 29.641 1.00 86.31 331 ASP A CA 1
ATOM 2585 C C . ASP A 1 331 ? -7.464 -16.145 28.254 1.00 86.31 331 ASP A C 1
ATOM 2587 O O . ASP A 1 331 ? -8.198 -16.567 27.363 1.00 86.31 331 ASP A O 1
ATOM 2591 N N . ASP A 1 332 ? -6.169 -15.903 28.047 1.00 81.06 332 ASP A N 1
ATOM 2592 C CA . ASP A 1 332 ? -5.412 -16.275 26.842 1.00 81.06 332 ASP A CA 1
ATOM 2593 C C . ASP A 1 332 ? -4.584 -17.540 27.105 1.00 81.06 332 ASP A C 1
ATOM 2595 O O . ASP A 1 332 ? -3.443 -17.705 26.652 1.00 81.06 332 ASP A O 1
ATOM 2599 N N . THR A 1 333 ? -5.154 -18.434 27.910 1.00 75.94 333 THR A N 1
ATOM 2600 C CA . THR A 1 333 ? -4.615 -19.754 28.199 1.00 75.94 333 THR A CA 1
ATOM 2601 C C . THR A 1 333 ? -5.408 -20.771 27.398 1.00 75.94 333 THR A C 1
ATOM 2603 O O . THR A 1 333 ? -6.622 -20.706 27.263 1.00 75.94 333 THR A O 1
ATOM 2606 N N . LYS A 1 334 ? -4.697 -21.713 26.785 1.00 70.88 334 LYS A N 1
ATOM 2607 C CA . LYS A 1 334 ? -5.344 -22.826 26.104 1.00 70.88 334 LYS A CA 1
ATOM 2608 C C . LYS A 1 334 ? -5.685 -23.883 27.150 1.00 70.88 334 LYS A C 1
ATOM 2610 O O . LYS A 1 334 ? -4.751 -24.405 27.765 1.00 70.88 334 LYS A O 1
ATOM 2615 N N . SER A 1 335 ? -6.956 -24.262 27.254 1.00 61.19 335 SER A N 1
ATOM 2616 C CA . SER A 1 335 ? -7.454 -25.248 28.218 1.00 61.19 335 SER A CA 1
ATOM 2617 C C . SER A 1 335 ? -6.804 -26.621 28.029 1.00 61.19 335 SER A C 1
ATOM 2619 O O . SER A 1 335 ? -7.244 -27.464 27.247 1.00 61.19 335 SER A O 1
ATOM 2621 N N . VAL A 1 336 ? -5.692 -26.858 28.729 1.00 57.66 336 VAL A N 1
ATOM 2622 C CA . VAL A 1 336 ? -4.979 -28.142 28.744 1.00 57.66 336 VAL A CA 1
ATOM 2623 C C . VAL A 1 336 ? -4.660 -28.522 30.186 1.00 57.66 336 VAL A C 1
ATOM 2625 O O . VAL A 1 336 ? -3.532 -28.361 30.633 1.00 57.66 336 VAL A O 1
ATOM 2628 N N . GLY A 1 337 ? -5.653 -29.054 30.905 1.00 55.22 337 GLY A N 1
ATOM 2629 C CA . GLY A 1 337 ? -5.539 -29.842 32.148 1.00 55.22 337 GLY A CA 1
ATOM 2630 C C . GLY A 1 337 ? -4.993 -29.154 33.411 1.00 55.22 337 GLY A C 1
ATOM 2631 O O . GLY A 1 337 ? -5.428 -29.492 34.503 1.00 55.22 337 GLY A O 1
ATOM 2632 N N . THR A 1 338 ? -4.051 -28.219 33.291 1.00 57.09 338 THR A N 1
ATOM 2633 C CA . THR A 1 338 ? -3.510 -27.387 34.381 1.00 57.09 338 THR A CA 1
ATOM 2634 C C . THR A 1 338 ? -4.210 -26.032 34.494 1.00 57.09 338 THR A C 1
ATOM 2636 O O . THR A 1 338 ? -3.848 -25.241 35.358 1.00 57.09 338 THR A O 1
ATOM 2639 N N . ASP A 1 339 ? -5.165 -25.763 33.603 1.00 64.94 339 ASP A N 1
ATOM 2640 C CA . ASP A 1 339 ? -5.940 -24.519 33.556 1.00 64.94 339 ASP A CA 1
ATOM 2641 C C . ASP A 1 339 ? -6.919 -24.445 34.725 1.00 64.94 339 ASP A C 1
ATOM 2643 O O . ASP A 1 339 ? -6.883 -23.493 35.485 1.00 64.94 339 ASP A O 1
ATOM 2647 N N . ASP A 1 340 ? -7.657 -25.527 34.992 1.00 66.06 340 ASP A N 1
ATOM 2648 C CA . ASP A 1 340 ? -8.690 -25.566 36.034 1.00 66.06 340 ASP A CA 1
ATOM 2649 C C . ASP A 1 340 ? -8.193 -25.128 37.431 1.00 66.06 340 ASP A C 1
ATOM 2651 O O . ASP A 1 340 ? -8.901 -24.436 38.163 1.00 66.06 340 ASP A O 1
ATOM 2655 N N . GLU A 1 341 ? -6.976 -25.526 37.831 1.00 65.81 341 GLU A N 1
ATOM 2656 C CA . GLU A 1 341 ? -6.379 -25.115 39.116 1.00 65.81 341 GLU A CA 1
ATOM 2657 C C . GLU A 1 341 ? -5.960 -23.639 39.111 1.00 65.81 341 GLU A C 1
ATOM 2659 O O . GLU A 1 341 ? -6.053 -22.945 40.128 1.00 65.81 341 GLU A O 1
ATOM 2664 N N . HIS A 1 342 ? -5.489 -23.159 37.964 1.00 68.00 342 HIS A N 1
ATOM 2665 C CA . HIS A 1 342 ? -5.096 -21.776 37.770 1.00 68.00 342 HIS A CA 1
ATOM 2666 C C . HIS A 1 342 ? -6.324 -20.852 37.713 1.00 68.00 342 HIS A C 1
ATOM 2668 O O . HIS A 1 342 ? -6.346 -19.820 38.385 1.00 68.00 342 HIS A O 1
ATOM 2674 N N . ASP A 1 343 ? -7.376 -21.252 37.008 1.00 70.25 343 ASP A N 1
ATOM 2675 C CA . ASP A 1 343 ? -8.646 -20.537 36.911 1.00 70.25 343 ASP A CA 1
ATOM 2676 C C . ASP A 1 343 ? -9.340 -20.472 38.262 1.00 70.25 343 ASP A C 1
ATOM 2678 O O . ASP A 1 343 ? -9.834 -19.412 38.653 1.00 70.25 343 ASP A O 1
ATOM 2682 N N . ALA A 1 344 ? -9.296 -21.568 39.029 1.00 71.56 344 ALA A N 1
ATOM 2683 C CA . ALA A 1 344 ? -9.752 -21.576 40.412 1.00 71.56 344 ALA A CA 1
ATOM 2684 C C . ALA A 1 344 ? -8.992 -20.542 41.255 1.00 71.56 344 ALA A C 1
ATOM 2686 O O . ALA A 1 344 ? -9.613 -19.785 41.997 1.00 71.56 344 ALA A O 1
ATOM 2687 N N . TYR A 1 345 ? -7.666 -20.435 41.111 1.00 72.38 345 TYR A N 1
ATOM 2688 C CA . TYR A 1 345 ? -6.888 -19.405 41.806 1.00 72.38 345 TYR A CA 1
ATOM 2689 C C . TYR A 1 345 ? -7.261 -17.981 41.362 1.00 72.38 345 TYR A C 1
ATOM 2691 O O . TYR A 1 345 ? -7.455 -17.099 42.206 1.00 72.38 345 TYR A O 1
ATOM 2699 N N . VAL A 1 346 ? -7.373 -17.739 40.052 1.00 74.31 346 VAL A N 1
ATOM 2700 C CA . VAL A 1 346 ? -7.771 -16.434 39.506 1.00 74.31 346 VAL A CA 1
ATOM 2701 C C . VAL A 1 346 ? -9.155 -16.045 40.019 1.00 74.31 346 VAL A C 1
ATOM 2703 O O . VAL A 1 346 ? -9.350 -14.901 40.433 1.00 74.31 346 VAL A O 1
ATOM 2706 N N . ASP A 1 347 ? -10.102 -16.977 40.056 1.00 75.88 347 ASP A N 1
ATOM 2707 C CA . ASP A 1 347 ? -11.453 -16.721 40.547 1.00 75.88 347 ASP A CA 1
ATOM 2708 C C . ASP A 1 347 ? -11.499 -16.488 42.068 1.00 75.88 347 ASP A C 1
ATOM 2710 O O . ASP A 1 347 ? -12.057 -15.484 42.531 1.00 75.88 347 ASP A O 1
ATOM 2714 N N . GLU A 1 348 ? -10.862 -17.362 42.855 1.00 75.56 348 GLU A N 1
ATOM 2715 C CA . GLU A 1 348 ? -10.883 -17.312 44.322 1.00 75.56 348 GLU A CA 1
ATOM 2716 C C . GLU A 1 348 ? -10.108 -16.125 44.902 1.00 75.56 348 GLU A C 1
ATOM 2718 O O . GLU A 1 348 ? -10.500 -15.574 45.935 1.00 75.56 348 GLU A O 1
ATOM 2723 N N . VAL A 1 349 ? -9.001 -15.726 44.270 1.00 76.56 349 VAL A N 1
ATOM 2724 C CA . VAL A 1 349 ? -8.100 -14.706 44.821 1.00 76.56 349 VAL A CA 1
ATOM 2725 C C . VAL A 1 349 ? -8.272 -13.375 44.109 1.00 76.56 349 VAL A C 1
ATOM 2727 O O . VAL A 1 349 ? -8.557 -12.364 44.754 1.00 76.56 349 VAL A O 1
ATOM 2730 N N . LEU A 1 350 ? -8.092 -13.349 42.790 1.00 75.31 350 LEU A N 1
ATOM 2731 C CA . LEU A 1 350 ? -8.033 -12.100 42.037 1.00 75.31 350 LEU A CA 1
ATOM 2732 C C . LEU A 1 350 ? -9.435 -11.542 41.790 1.00 75.31 350 LEU A C 1
ATOM 2734 O O . LEU A 1 350 ? -9.736 -10.413 42.185 1.00 75.31 350 LEU A O 1
ATOM 2738 N N . ALA A 1 351 ? -10.320 -12.338 41.195 1.00 80.44 351 ALA A N 1
ATOM 2739 C CA . ALA A 1 351 ? -11.664 -11.893 40.862 1.00 80.44 351 ALA A CA 1
ATOM 2740 C C . ALA A 1 351 ? -12.512 -11.648 42.106 1.00 80.44 351 ALA A C 1
ATOM 2742 O O . ALA A 1 351 ? -13.240 -10.659 42.147 1.00 80.44 351 ALA A O 1
ATOM 2743 N N . ALA A 1 352 ? -12.384 -12.471 43.153 1.00 78.06 352 ALA A N 1
ATOM 2744 C CA . ALA A 1 352 ? -13.040 -12.221 44.435 1.00 78.06 352 ALA A CA 1
ATOM 2745 C C . ALA A 1 352 ? -12.735 -10.815 44.981 1.00 78.06 352 ALA A C 1
ATOM 2747 O O . ALA A 1 352 ? -13.657 -10.103 45.377 1.00 78.06 352 ALA A O 1
ATOM 2748 N N . ARG A 1 353 ? -11.470 -10.374 44.933 1.00 78.94 353 ARG A N 1
ATOM 2749 C CA . ARG A 1 353 ? -11.067 -9.028 45.377 1.00 78.94 353 ARG A CA 1
ATOM 2750 C C . ARG A 1 353 ? -11.531 -7.928 44.438 1.00 78.94 353 ARG A C 1
ATOM 2752 O O . ARG A 1 353 ? -12.000 -6.894 44.902 1.00 78.94 353 ARG A O 1
ATOM 2759 N N . LEU A 1 354 ? -11.446 -8.140 43.129 1.00 81.06 354 LEU A N 1
ATOM 2760 C CA . LEU A 1 354 ? -11.928 -7.164 42.151 1.00 81.06 354 LEU A CA 1
ATOM 2761 C C . LEU A 1 354 ? -13.454 -6.969 42.252 1.00 81.06 354 LEU A C 1
ATOM 2763 O O . LEU A 1 354 ? -13.933 -5.842 42.127 1.00 81.06 354 LEU A O 1
ATOM 2767 N N . ARG A 1 355 ? -14.208 -8.030 42.575 1.00 87.88 355 ARG A N 1
ATOM 2768 C CA . ARG A 1 355 ? -15.664 -7.986 42.799 1.00 87.88 355 ARG A CA 1
ATOM 2769 C C . ARG A 1 355 ? -16.067 -7.174 44.033 1.00 87.88 355 ARG A C 1
ATOM 2771 O O . ARG A 1 355 ? -17.192 -6.685 44.086 1.00 87.88 355 ARG A O 1
ATOM 2778 N N . GLU A 1 356 ? -15.171 -6.989 45.006 1.00 85.69 356 GLU A N 1
ATOM 2779 C CA . GLU A 1 356 ? -15.394 -6.063 46.130 1.00 85.69 356 GLU A CA 1
ATOM 2780 C C . GLU A 1 356 ? -15.396 -4.593 45.672 1.00 85.69 356 GLU A C 1
ATOM 2782 O O . GLU A 1 356 ? -15.989 -3.742 46.337 1.00 85.69 356 GLU A O 1
ATOM 2787 N N . ILE A 1 357 ? -14.743 -4.294 44.544 1.00 87.75 357 ILE A N 1
ATOM 2788 C CA . ILE A 1 357 ? -14.601 -2.944 43.989 1.00 87.75 357 ILE A CA 1
ATOM 2789 C C . ILE A 1 357 ? -15.689 -2.665 42.943 1.00 87.75 357 ILE A C 1
ATOM 2791 O O . ILE A 1 357 ? -16.274 -1.581 42.943 1.00 87.75 357 ILE A O 1
ATOM 2795 N N . GLY A 1 358 ? -15.989 -3.625 42.062 1.00 91.12 358 GLY A N 1
ATOM 2796 C CA . GLY A 1 358 ? -16.984 -3.441 41.005 1.00 91.12 358 GLY A CA 1
ATOM 2797 C C . GLY A 1 358 ? -17.284 -4.700 40.191 1.00 91.12 358 GLY A C 1
ATOM 2798 O O . GLY A 1 358 ? -16.930 -5.807 40.581 1.00 91.12 358 GLY A O 1
ATOM 2799 N N . SER A 1 359 ? -17.973 -4.545 39.056 1.00 93.25 359 SER A N 1
ATOM 2800 C CA . SER A 1 359 ? -18.298 -5.675 38.177 1.00 93.25 359 SER A CA 1
ATOM 2801 C C . SER A 1 359 ? -17.046 -6.275 37.538 1.00 93.25 359 SER A C 1
ATOM 2803 O O . SER A 1 359 ? -16.206 -5.551 37.003 1.00 93.25 359 SER A O 1
ATOM 2805 N N . VAL A 1 360 ? -16.955 -7.603 37.573 1.00 93.44 360 VAL A N 1
ATOM 2806 C CA . VAL A 1 360 ? -15.861 -8.371 36.976 1.00 93.44 360 VAL A CA 1
ATOM 2807 C C . VAL A 1 360 ? -16.461 -9.396 36.037 1.00 93.44 360 VAL A C 1
ATOM 2809 O O . VAL A 1 360 ? -17.286 -10.203 36.466 1.00 93.44 360 VAL A O 1
ATOM 2812 N N . ASP A 1 361 ? -16.035 -9.354 34.784 1.00 94.75 361 ASP A N 1
ATOM 2813 C CA . ASP A 1 361 ? -16.421 -10.312 33.756 1.00 94.75 361 ASP A CA 1
ATOM 2814 C C . ASP A 1 361 ? -15.194 -11.065 33.239 1.00 94.75 361 ASP A C 1
ATOM 2816 O O . ASP A 1 361 ? -14.054 -10.670 33.492 1.00 94.75 361 ASP A O 1
ATOM 2820 N N . TYR A 1 362 ? -15.449 -12.146 32.508 1.00 91.25 362 TYR A N 1
ATOM 2821 C CA . TYR A 1 362 ? -14.428 -13.002 31.920 1.00 91.25 362 TYR A CA 1
ATOM 2822 C C . TYR A 1 362 ? -14.585 -13.047 30.405 1.00 91.25 362 TYR A C 1
ATOM 2824 O O . TYR A 1 362 ? -15.708 -13.032 29.893 1.00 91.25 362 TYR A O 1
ATOM 2832 N N . PHE A 1 363 ? -13.462 -13.120 29.702 1.00 90.69 363 PHE A N 1
ATOM 2833 C CA . PHE A 1 363 ? -13.403 -13.410 28.279 1.00 90.69 363 PHE A CA 1
ATOM 2834 C C . PHE A 1 363 ? -12.381 -14.509 28.035 1.00 90.69 363 PHE A C 1
ATOM 2836 O O . PHE A 1 363 ? -11.200 -14.313 28.299 1.00 90.69 363 PHE A O 1
ATOM 2843 N N . ASP A 1 364 ? -12.843 -15.634 27.511 1.00 87.56 364 ASP A N 1
ATOM 2844 C CA . ASP A 1 364 ? -11.982 -16.724 27.073 1.00 87.56 364 ASP A CA 1
ATOM 2845 C C . ASP A 1 364 ? -11.600 -16.496 25.607 1.00 87.56 364 ASP A C 1
ATOM 2847 O O . ASP A 1 364 ? -12.466 -16.403 24.731 1.00 87.56 364 ASP A O 1
ATOM 2851 N N . VAL A 1 365 ? -10.299 -16.364 25.350 1.00 86.44 365 VAL A N 1
ATOM 2852 C CA . VAL A 1 365 ? -9.750 -16.158 24.008 1.00 86.44 365 VAL A CA 1
ATOM 2853 C C . VAL A 1 365 ? -9.966 -17.379 23.118 1.00 86.44 365 VAL A C 1
ATOM 2855 O O . VAL A 1 365 ? -10.199 -17.212 21.922 1.00 86.44 365 VAL A O 1
ATOM 2858 N N . TYR A 1 366 ? -9.876 -18.595 23.651 1.00 82.06 366 TYR A N 1
ATOM 2859 C CA . TYR A 1 366 ? -10.000 -19.830 22.870 1.00 82.06 366 TYR A CA 1
ATOM 2860 C C . TYR A 1 366 ? -11.443 -20.352 22.837 1.00 82.06 366 TYR A C 1
ATOM 2862 O O . TYR A 1 366 ? -11.809 -21.093 21.923 1.00 82.06 366 TYR A O 1
ATOM 2870 N N . GLY A 1 367 ? -12.286 -19.879 23.755 1.00 78.88 367 GLY A N 1
ATOM 2871 C CA . GLY A 1 367 ? -13.720 -20.126 23.763 1.00 78.88 367 GLY A CA 1
ATOM 2872 C C . GLY A 1 367 ? -14.067 -21.545 24.208 1.00 78.88 367 GLY A C 1
ATOM 2873 O O . GLY A 1 367 ? -13.949 -21.888 25.374 1.00 78.88 367 GLY A O 1
ATOM 2874 N N . ASP A 1 368 ? -14.597 -22.369 23.303 1.00 67.94 368 ASP A N 1
ATOM 2875 C CA . ASP A 1 368 ? -14.917 -23.764 23.639 1.00 67.94 368 ASP A CA 1
ATOM 2876 C C . ASP A 1 368 ? -13.603 -24.568 23.767 1.00 67.94 368 ASP A C 1
ATOM 2878 O O . ASP A 1 368 ? -12.738 -24.403 22.907 1.00 67.94 368 ASP A O 1
ATOM 2882 N N . PRO A 1 369 ? -13.422 -25.462 24.759 1.00 59.75 369 PRO A N 1
ATOM 2883 C CA . PRO A 1 369 ? -12.239 -26.326 24.883 1.00 59.75 369 PRO A CA 1
ATOM 2884 C C . PRO A 1 369 ? -11.880 -27.157 23.631 1.00 59.75 369 PRO A C 1
ATOM 2886 O O . PRO A 1 369 ? -10.747 -27.632 23.516 1.00 59.75 369 PRO A O 1
ATOM 2889 N N . GLU A 1 370 ? -12.802 -27.347 22.679 1.00 59.97 370 GLU A N 1
ATOM 2890 C CA . GLU A 1 370 ? -12.508 -27.962 21.369 1.00 59.97 370 GLU A CA 1
ATOM 2891 C C . GLU A 1 370 ? -11.919 -26.976 20.331 1.00 59.97 370 GLU A C 1
ATOM 2893 O O . GLU A 1 370 ? -11.355 -27.388 19.310 1.00 59.97 370 GLU A O 1
ATOM 2898 N N . GLY A 1 371 ? -12.033 -25.672 20.584 1.00 58.88 371 GLY A N 1
ATOM 2899 C CA . GLY A 1 371 ? -11.548 -24.570 19.765 1.00 58.88 371 GLY A CA 1
ATOM 2900 C C . GLY A 1 371 ? -10.035 -24.388 19.866 1.00 58.88 371 GLY A C 1
ATOM 2901 O O . GLY A 1 371 ? -9.470 -24.082 20.911 1.00 58.88 371 GLY A O 1
ATOM 2902 N N . TYR A 1 3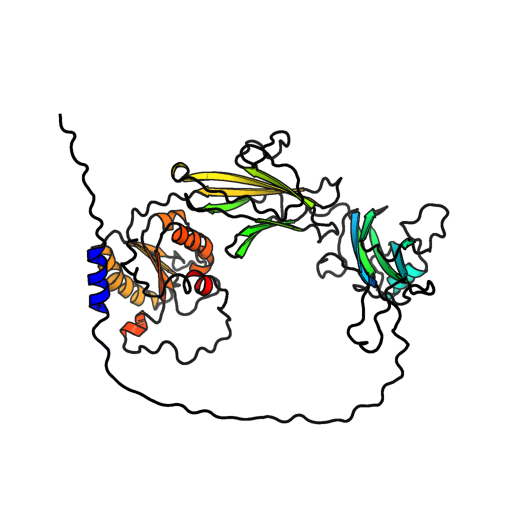72 ? -9.340 -24.549 18.739 1.00 67.69 372 TYR A N 1
ATOM 2903 C CA . TYR A 1 372 ? -7.889 -24.330 18.658 1.00 67.69 372 TYR A CA 1
ATOM 2904 C C . TYR A 1 372 ? -7.495 -22.929 18.181 1.00 67.69 372 TYR A C 1
ATOM 2906 O O . TYR A 1 372 ? -6.300 -22.635 18.079 1.00 67.69 372 TYR A O 1
ATOM 2914 N N . SER A 1 373 ? -8.474 -22.089 17.856 1.00 79.44 373 SER A N 1
ATOM 2915 C CA . SER A 1 373 ? -8.260 -20.801 17.209 1.00 79.44 373 SER A CA 1
ATOM 2916 C C . SER A 1 373 ? -8.583 -19.671 18.183 1.00 79.44 373 SER A C 1
ATOM 2918 O O . SER A 1 373 ? -9.742 -19.535 18.556 1.00 79.44 373 SER A O 1
ATOM 2920 N N . PRO A 1 374 ? -7.590 -18.861 18.574 1.00 82.12 374 PRO A N 1
ATOM 2921 C CA . PRO A 1 374 ? -7.826 -17.726 19.447 1.00 82.12 374 PRO A CA 1
ATOM 2922 C C . PRO A 1 374 ? -8.675 -16.669 18.737 1.00 82.12 374 PRO A C 1
ATOM 2924 O O . PRO A 1 374 ? -8.513 -16.414 17.539 1.00 82.12 374 PRO A O 1
ATOM 2927 N N . HIS A 1 375 ? -9.571 -16.045 19.491 1.00 84.69 375 HIS A N 1
ATOM 2928 C CA . HIS A 1 375 ? -10.457 -14.987 19.039 1.00 84.69 375 HIS A CA 1
ATOM 2929 C C . HIS A 1 375 ? -9.935 -13.625 19.514 1.00 84.69 375 HIS A C 1
ATOM 2931 O O . HIS A 1 375 ? -9.700 -13.445 20.712 1.00 84.69 375 HIS A O 1
ATOM 2937 N N . PRO A 1 376 ? -9.759 -12.642 18.610 1.00 86.88 376 PRO A N 1
ATOM 2938 C CA . PRO A 1 376 ? -9.396 -11.296 19.022 1.00 86.88 376 PRO A CA 1
ATOM 2939 C C . PRO A 1 376 ? -10.521 -10.671 19.847 1.00 86.88 376 PRO A C 1
ATOM 2941 O O . PRO A 1 376 ? -11.704 -10.832 19.531 1.00 86.88 376 PRO A O 1
ATOM 2944 N N . ILE A 1 377 ? -10.156 -9.906 20.874 1.00 89.81 377 ILE A N 1
ATOM 2945 C CA . ILE A 1 377 ? -11.130 -9.155 21.659 1.00 89.81 377 ILE A CA 1
ATOM 2946 C C . ILE A 1 377 ? -11.530 -7.890 20.896 1.00 89.81 377 ILE A C 1
ATOM 2948 O O . ILE A 1 377 ? -10.663 -7.068 20.584 1.00 89.81 377 ILE A O 1
ATOM 2952 N N . PRO A 1 378 ? -12.833 -7.681 20.637 1.00 91.44 378 PRO A N 1
ATOM 2953 C CA . PRO A 1 378 ? -13.303 -6.473 19.979 1.00 91.44 378 PRO A CA 1
ATOM 2954 C C . PRO A 1 378 ? -13.119 -5.244 20.880 1.00 91.44 378 PRO A C 1
ATOM 2956 O O . PRO A 1 378 ? -13.335 -5.297 22.096 1.00 91.44 378 PRO A O 1
ATOM 2959 N N . LEU A 1 379 ? -12.755 -4.110 20.277 1.00 92.56 379 LEU A N 1
ATOM 2960 C CA . LEU A 1 379 ? -12.543 -2.841 20.982 1.00 92.56 379 LEU A CA 1
ATOM 2961 C C . LEU A 1 379 ? -13.797 -2.395 21.743 1.00 92.56 379 LEU A C 1
ATOM 2963 O O . LEU A 1 379 ? -13.701 -1.833 22.831 1.00 92.56 379 LEU A O 1
ATOM 2967 N N . GLU A 1 380 ? -14.975 -2.689 21.205 1.00 92.69 380 GLU A N 1
ATOM 2968 C CA . GLU A 1 380 ? -16.269 -2.365 21.796 1.00 92.69 380 GLU A CA 1
ATOM 2969 C C . GLU A 1 380 ? -16.483 -3.111 23.120 1.00 92.69 380 GLU A C 1
ATOM 2971 O O . GLU A 1 380 ? -17.105 -2.571 24.034 1.00 92.69 380 GLU A O 1
ATOM 2976 N N . LEU A 1 381 ? -15.945 -4.332 23.257 1.00 94.50 381 LEU A N 1
ATOM 2977 C CA . LEU A 1 381 ? -15.967 -5.057 24.526 1.00 94.50 381 LEU A CA 1
ATOM 2978 C C . LEU A 1 381 ? -14.978 -4.440 25.514 1.00 94.50 381 LEU A C 1
ATOM 2980 O O . LEU A 1 381 ? -15.371 -4.161 26.646 1.00 94.50 381 LEU A O 1
ATOM 2984 N N . LEU A 1 382 ? -13.731 -4.191 25.090 1.00 94.81 382 LEU A N 1
ATOM 2985 C CA . LEU A 1 382 ? -12.705 -3.563 25.936 1.00 94.81 382 LEU A CA 1
ATOM 2986 C C . LEU A 1 382 ? -13.183 -2.214 26.479 1.00 94.81 382 LEU A C 1
ATOM 2988 O O . LEU A 1 382 ? -13.056 -1.945 27.669 1.00 94.81 382 LEU A O 1
ATOM 2992 N N . GLY A 1 383 ? -13.812 -1.401 25.627 1.00 93.88 383 GLY A N 1
ATOM 2993 C CA . GLY A 1 383 ? -14.300 -0.062 25.949 1.00 93.88 383 GLY A CA 1
ATOM 2994 C C . GLY A 1 383 ? -15.325 0.014 27.078 1.00 93.88 383 GLY A C 1
ATOM 2995 O O . GLY A 1 383 ? -15.592 1.101 27.588 1.00 93.88 383 GLY A O 1
ATOM 2996 N N . ARG A 1 384 ? -15.885 -1.119 27.508 1.00 96.06 384 ARG A N 1
ATOM 2997 C CA . ARG A 1 384 ? -16.786 -1.180 28.661 1.00 96.06 384 ARG A CA 1
ATOM 2998 C C . ARG A 1 384 ? -16.062 -1.237 29.996 1.00 96.06 384 ARG A C 1
ATOM 3000 O O . ARG A 1 384 ? -16.673 -0.909 31.006 1.00 96.06 384 ARG A O 1
ATOM 3007 N N . TYR A 1 385 ? -14.802 -1.653 30.033 1.00 97.00 385 TYR A N 1
ATOM 3008 C CA . TYR A 1 385 ? -14.097 -1.958 31.277 1.00 97.00 385 TYR A CA 1
ATOM 3009 C C . TYR A 1 385 ? -13.042 -0.914 31.592 1.00 97.00 385 TYR A C 1
ATOM 3011 O O . TYR A 1 385 ? -12.284 -0.518 30.725 1.00 97.00 385 TYR A O 1
ATOM 3019 N N . GLN A 1 386 ? -12.955 -0.479 32.844 1.00 93.88 386 GLN A N 1
ATOM 3020 C CA . GLN A 1 386 ? -11.888 0.429 33.285 1.00 93.88 386 GLN A CA 1
ATOM 3021 C C . GLN A 1 386 ? -10.521 -0.268 33.306 1.00 93.88 386 GLN A C 1
ATOM 3023 O O . GLN A 1 386 ? -9.478 0.373 33.149 1.00 93.88 386 GLN A O 1
ATOM 3028 N N . VAL A 1 387 ? -10.534 -1.579 33.557 1.00 91.62 387 VAL A N 1
ATOM 3029 C CA . VAL A 1 387 ? -9.348 -2.414 33.712 1.00 91.62 387 VAL A CA 1
ATOM 3030 C C . VAL A 1 387 ? -9.509 -3.714 32.927 1.00 91.62 387 VAL A C 1
ATOM 3032 O O . VAL A 1 387 ? -10.523 -4.394 33.034 1.00 91.62 387 VAL A O 1
ATOM 3035 N N . VAL A 1 388 ? -8.476 -4.095 32.186 1.00 90.94 388 VAL A N 1
ATOM 3036 C CA . VAL A 1 388 ? -8.358 -5.385 31.504 1.00 90.94 388 VAL A CA 1
ATOM 3037 C C . VAL A 1 388 ? -7.180 -6.118 32.126 1.00 90.94 388 VAL A C 1
ATOM 3039 O O . VAL A 1 388 ? -6.058 -5.621 32.105 1.00 90.94 388 VAL A O 1
ATOM 3042 N N . LEU A 1 389 ? -7.426 -7.281 32.716 1.00 87.88 389 LEU A N 1
ATOM 3043 C CA . LEU A 1 389 ? -6.397 -8.157 33.258 1.00 87.88 389 LEU A CA 1
ATOM 3044 C C . LEU A 1 389 ? -6.206 -9.299 32.269 1.00 87.88 389 LEU A C 1
ATOM 3046 O O . LEU A 1 389 ? -7.072 -10.155 32.145 1.00 87.88 389 LEU A O 1
ATOM 3050 N N . TRP A 1 390 ? -5.101 -9.280 31.537 1.00 85.94 390 TRP A N 1
ATOM 3051 C CA . TRP A 1 390 ? -4.816 -10.231 30.476 1.00 85.94 390 TRP A CA 1
ATOM 3052 C C . TRP A 1 390 ? -3.935 -11.357 30.988 1.00 85.94 390 TRP A C 1
ATOM 3054 O O . TRP A 1 390 ? -2.736 -11.178 31.203 1.00 85.94 390 TRP A O 1
ATOM 3064 N N . HIS A 1 391 ? -4.533 -12.518 31.186 1.00 81.19 391 HIS A N 1
ATOM 3065 C CA . HIS A 1 391 ? -3.848 -13.716 31.615 1.00 81.19 391 HIS A CA 1
ATOM 3066 C C . HIS A 1 391 ? -3.215 -14.451 30.421 1.00 81.19 391 HIS A C 1
ATOM 3068 O O . HIS A 1 391 ? -3.871 -14.642 29.408 1.00 81.19 391 HIS A O 1
ATOM 3074 N N . THR A 1 392 ? -1.938 -14.837 30.519 1.00 73.94 392 THR A N 1
ATOM 3075 C CA . THR A 1 392 ? -1.147 -15.468 29.444 1.00 73.94 392 THR A CA 1
ATOM 3076 C C . THR A 1 392 ? -0.423 -16.724 29.939 1.00 73.94 392 THR A C 1
ATOM 3078 O O . THR A 1 392 ? 0.194 -16.727 31.012 1.00 73.94 392 THR A O 1
ATOM 3081 N N . ASN A 1 393 ? -0.400 -17.792 29.131 1.00 65.00 393 ASN A N 1
ATOM 3082 C CA . ASN A 1 393 ? 0.456 -18.948 29.421 1.00 65.00 393 ASN A CA 1
ATOM 3083 C C . ASN A 1 393 ? 1.932 -18.683 29.060 1.00 65.00 393 ASN A C 1
ATOM 3085 O O . ASN A 1 393 ? 2.264 -17.929 28.150 1.00 65.00 393 ASN A O 1
ATOM 3089 N N . ARG A 1 394 ? 2.828 -19.411 29.735 1.00 54.97 394 ARG A N 1
ATOM 3090 C CA . ARG A 1 394 ? 4.297 -19.442 29.620 1.00 54.97 394 ARG A CA 1
ATOM 3091 C C . ARG A 1 394 ? 4.832 -19.596 28.191 1.00 54.97 394 ARG A C 1
ATOM 3093 O O . ARG A 1 394 ? 5.963 -19.200 27.925 1.00 54.97 394 ARG A O 1
ATOM 3100 N N . ASN A 1 395 ? 4.034 -20.179 27.303 1.00 53.88 395 ASN A N 1
ATOM 3101 C CA . ASN A 1 395 ? 4.348 -20.325 25.891 1.00 53.88 395 ASN A CA 1
ATOM 3102 C C . ASN A 1 395 ? 3.554 -19.273 25.119 1.00 53.88 395 ASN A C 1
ATOM 3104 O O . ASN A 1 395 ? 2.482 -19.583 24.599 1.00 53.88 395 ASN A O 1
ATOM 3108 N N . LEU A 1 396 ? 4.077 -18.042 25.063 1.00 51.59 396 LEU A N 1
ATOM 3109 C CA . LEU A 1 396 ? 3.620 -17.028 24.114 1.00 51.59 396 LEU A CA 1
ATOM 3110 C C . LEU A 1 396 ? 3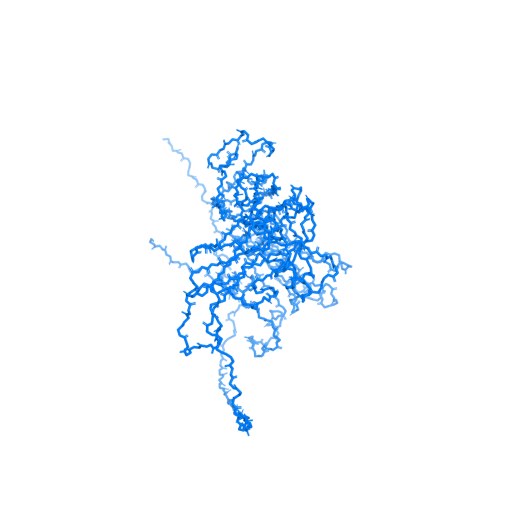.838 -17.595 22.710 1.00 51.59 396 LEU A C 1
ATOM 3112 O O . LEU A 1 396 ? 4.924 -17.528 22.140 1.00 51.59 396 LEU A O 1
ATOM 3116 N N . ASN A 1 397 ? 2.817 -18.269 22.199 1.00 53.44 397 ASN A N 1
ATOM 3117 C CA . ASN A 1 397 ? 2.762 -18.661 20.810 1.00 53.44 397 ASN A CA 1
ATOM 3118 C C . ASN A 1 397 ? 2.588 -17.355 20.014 1.00 53.44 397 ASN A C 1
ATOM 3120 O O . ASN A 1 397 ? 1.759 -16.544 20.440 1.00 53.44 397 ASN A O 1
ATOM 3124 N N . PRO A 1 398 ? 3.277 -17.151 18.876 1.00 47.00 398 PRO A N 1
ATOM 3125 C CA . PRO A 1 398 ? 3.061 -16.029 17.942 1.00 47.00 398 PRO A CA 1
ATOM 3126 C C . PRO A 1 398 ? 1.655 -16.007 17.280 1.00 47.00 398 PRO A C 1
ATOM 3128 O O . PRO A 1 398 ? 1.464 -15.598 16.137 1.00 47.00 398 PRO A O 1
ATOM 3131 N N . ARG A 1 399 ? 0.661 -16.571 17.970 1.00 55.97 399 ARG A N 1
ATOM 3132 C CA . ARG A 1 399 ? -0.767 -16.591 17.666 1.00 55.97 399 ARG A CA 1
ATOM 3133 C C . ARG A 1 399 ? -1.592 -16.352 18.933 1.00 55.97 399 ARG A C 1
ATOM 3135 O O . ARG A 1 399 ? -2.731 -16.788 18.980 1.00 55.97 399 ARG A O 1
ATOM 3142 N N . SER A 1 400 ? -1.023 -15.767 19.984 1.00 70.31 400 SER A N 1
ATOM 3143 C CA . SER A 1 400 ? -1.776 -15.476 21.211 1.00 70.31 400 SER A CA 1
ATOM 3144 C C . SER A 1 400 ? -2.924 -14.505 20.914 1.00 70.31 400 SER A C 1
ATOM 3146 O O . SER A 1 400 ? -2.825 -13.673 20.004 1.00 70.31 400 SER A O 1
ATOM 3148 N N . GLY A 1 401 ? -4.022 -14.591 21.669 1.00 75.94 401 GLY A N 1
ATOM 3149 C CA . GLY A 1 401 ? -5.104 -13.611 21.566 1.00 75.94 401 GLY A CA 1
ATOM 3150 C C . GLY A 1 401 ? -4.603 -12.185 21.770 1.00 75.94 401 GLY A C 1
ATOM 3151 O O . GLY A 1 401 ? -5.144 -11.258 21.168 1.00 75.94 401 GLY A O 1
ATOM 3152 N N . LEU A 1 402 ? -3.544 -12.016 22.569 1.00 78.50 402 LEU A N 1
ATOM 3153 C CA . LEU A 1 402 ? -2.884 -10.740 22.824 1.00 78.50 402 LEU A CA 1
ATOM 3154 C C . LEU A 1 402 ? -2.368 -10.092 21.536 1.00 78.50 402 LEU A C 1
ATOM 3156 O O . LEU A 1 402 ? -2.669 -8.930 21.267 1.00 78.50 402 LEU A O 1
ATOM 3160 N N . GLU A 1 403 ? -1.631 -10.844 20.718 1.00 75.06 403 GLU A N 1
ATOM 3161 C CA . GLU A 1 403 ? -1.113 -10.358 19.434 1.00 75.06 403 GLU A CA 1
ATOM 3162 C C . GLU A 1 403 ? -2.242 -10.081 18.439 1.00 75.06 403 GLU A C 1
ATOM 3164 O O . GLU A 1 403 ? -2.233 -9.054 17.760 1.00 75.06 403 GLU A O 1
ATOM 3169 N N . LEU A 1 404 ? -3.265 -10.943 18.404 1.00 78.75 404 LEU A N 1
ATOM 3170 C CA . LEU A 1 404 ? -4.448 -10.729 17.566 1.00 78.75 404 LEU A CA 1
ATOM 3171 C C . LEU A 1 404 ? -5.251 -9.486 17.988 1.00 78.75 404 LEU A C 1
ATOM 3173 O O . LEU A 1 404 ? -5.886 -8.846 17.151 1.00 78.75 404 LEU A O 1
ATOM 3177 N N . SER A 1 405 ? -5.200 -9.119 19.270 1.00 84.19 405 SER A N 1
ATOM 3178 C CA . SER A 1 405 ? -5.952 -7.999 19.853 1.00 84.19 405 SER A CA 1
ATOM 3179 C C . SER A 1 405 ? -5.128 -6.720 20.012 1.00 84.19 405 SER A C 1
ATOM 3181 O O . SER A 1 405 ? -5.649 -5.728 20.521 1.00 84.19 405 SER A O 1
ATOM 3183 N N . GLN A 1 406 ? -3.866 -6.691 19.568 1.00 78.88 406 GLN A N 1
ATOM 3184 C CA . GLN A 1 406 ? -2.943 -5.570 19.798 1.00 78.88 406 GLN A CA 1
ATOM 3185 C C . GLN A 1 406 ? -3.503 -4.208 19.354 1.00 78.88 406 GLN A C 1
ATOM 3187 O O . GLN A 1 406 ? -3.328 -3.200 20.037 1.00 78.88 406 GLN A O 1
ATOM 3192 N N . ASN A 1 407 ? -4.241 -4.173 18.239 1.00 75.56 407 ASN A N 1
ATOM 3193 C CA . ASN A 1 407 ? -4.844 -2.944 17.721 1.00 75.56 407 ASN A CA 1
ATOM 3194 C C . ASN A 1 407 ? -5.985 -2.452 18.617 1.00 75.56 407 ASN A C 1
ATOM 3196 O O . ASN A 1 407 ? -6.069 -1.259 18.910 1.00 75.56 407 ASN A O 1
ATOM 3200 N N . ALA A 1 408 ? -6.846 -3.370 19.062 1.00 84.62 408 ALA A N 1
ATOM 3201 C CA . ALA A 1 408 ? -7.943 -3.060 19.967 1.00 84.62 408 ALA A CA 1
ATOM 3202 C C . ALA A 1 408 ? -7.406 -2.635 21.342 1.00 84.62 408 ALA A C 1
ATOM 3204 O O . ALA A 1 408 ? -7.875 -1.654 21.906 1.00 84.62 408 ALA A O 1
ATOM 3205 N N . LEU A 1 409 ? -6.361 -3.295 21.847 1.00 84.62 409 LEU A N 1
ATOM 3206 C CA . LEU A 1 409 ? -5.708 -2.934 23.107 1.00 84.62 409 LEU A CA 1
ATOM 3207 C C . LEU A 1 409 ? -5.004 -1.580 23.034 1.00 84.62 409 LEU A C 1
ATOM 3209 O O . LEU A 1 409 ? -5.172 -0.760 23.931 1.00 84.62 409 LEU A O 1
ATOM 3213 N N . GLY A 1 410 ? -4.251 -1.314 21.963 1.00 79.81 410 GLY A N 1
ATOM 3214 C CA . GLY A 1 410 ? -3.612 -0.017 21.742 1.00 79.81 410 GLY A CA 1
ATOM 3215 C C . GLY A 1 410 ? -4.629 1.124 21.689 1.00 79.81 410 GLY A C 1
ATOM 3216 O O . GLY A 1 410 ? -4.446 2.157 22.335 1.00 79.81 410 GLY A O 1
ATOM 3217 N N . ALA A 1 411 ? -5.739 0.913 20.975 1.00 80.94 411 ALA A N 1
ATOM 3218 C CA . ALA A 1 411 ? -6.845 1.861 20.940 1.00 80.94 411 ALA A CA 1
ATOM 3219 C C . ALA A 1 411 ? -7.465 2.045 22.339 1.00 80.94 411 ALA A C 1
ATOM 3221 O O . ALA A 1 411 ? -7.522 3.166 22.836 1.00 80.94 411 ALA A O 1
ATOM 3222 N N . TYR A 1 412 ? -7.836 0.960 23.020 1.00 87.81 412 TYR A N 1
ATOM 3223 C CA . TYR A 1 412 ? -8.370 0.974 24.385 1.00 87.81 412 TYR A CA 1
ATOM 3224 C C . TYR A 1 412 ? -7.482 1.740 25.384 1.00 87.81 412 TYR A C 1
ATOM 3226 O O . TYR A 1 412 ? -7.987 2.565 26.144 1.00 87.81 412 TYR A O 1
ATOM 3234 N N . MET A 1 413 ? -6.162 1.533 25.353 1.00 84.75 413 MET A N 1
ATOM 3235 C CA . MET A 1 413 ? -5.218 2.272 26.203 1.00 84.75 413 MET A CA 1
ATOM 3236 C C . MET A 1 413 ? -5.169 3.760 25.846 1.00 84.75 413 MET A C 1
ATOM 3238 O O . MET A 1 413 ? -5.189 4.606 26.737 1.00 84.75 413 MET A O 1
ATOM 3242 N N . SER A 1 414 ? -5.213 4.095 24.552 1.00 80.12 414 SER A N 1
ATOM 3243 C CA . SER A 1 414 ? -5.310 5.492 24.094 1.00 80.12 414 SER A CA 1
ATOM 3244 C C . SER A 1 414 ? -6.600 6.175 24.570 1.00 80.12 414 SER A C 1
ATOM 3246 O O . SER A 1 414 ? -6.631 7.392 24.733 1.00 80.12 414 SER A O 1
ATOM 3248 N N . ALA A 1 415 ? -7.655 5.397 24.837 1.00 83.69 415 ALA A N 1
ATOM 3249 C CA . ALA A 1 415 ? -8.904 5.870 25.432 1.00 83.69 415 ALA A CA 1
ATOM 3250 C C . ALA A 1 415 ? -8.820 6.102 26.955 1.00 83.69 415 ALA A C 1
ATOM 3252 O O . ALA A 1 415 ? -9.797 6.542 27.559 1.00 83.69 415 ALA A O 1
ATOM 3253 N N . GLY A 1 416 ? -7.689 5.785 27.594 1.00 85.88 416 GLY A N 1
ATOM 3254 C CA . GLY A 1 416 ? -7.501 5.834 29.048 1.00 85.88 416 GLY A CA 1
ATOM 3255 C C . GLY A 1 416 ? -7.786 4.513 29.770 1.00 85.88 416 GLY A C 1
ATOM 3256 O O . GLY A 1 416 ? -7.773 4.474 31.004 1.00 85.88 416 GLY A O 1
ATOM 3257 N N . GLY A 1 417 ? -8.040 3.438 29.023 1.00 87.25 417 GLY A N 1
ATOM 3258 C CA . GLY A 1 417 ? -8.173 2.094 29.564 1.00 87.25 417 GLY A CA 1
ATOM 3259 C C . GLY A 1 417 ? -6.853 1.570 30.133 1.00 87.25 417 GLY A C 1
ATOM 3260 O O . GLY A 1 417 ? -5.771 1.943 29.685 1.00 87.25 417 GLY A O 1
ATOM 3261 N N . ARG A 1 418 ? -6.927 0.686 31.131 1.00 88.06 418 ARG A N 1
ATOM 3262 C CA . ARG A 1 418 ? -5.741 0.088 31.771 1.00 88.06 418 ARG A CA 1
ATOM 3263 C C . ARG A 1 418 ? -5.642 -1.389 31.436 1.00 88.06 418 ARG A C 1
ATOM 3265 O O . ARG A 1 418 ? -6.639 -2.095 31.579 1.00 88.06 418 ARG A O 1
ATOM 3272 N N . VAL A 1 419 ? -4.466 -1.851 31.018 1.00 84.50 419 VAL A N 1
ATOM 3273 C CA . VAL A 1 419 ? -4.185 -3.267 30.739 1.00 84.50 419 VAL A CA 1
ATOM 3274 C C . VAL A 1 419 ? -3.122 -3.765 31.714 1.00 84.50 419 VAL A C 1
ATOM 3276 O O . VAL A 1 419 ? -2.069 -3.150 31.848 1.00 84.50 419 VAL A O 1
ATOM 3279 N N . PHE A 1 420 ? -3.380 -4.887 32.380 1.00 82.94 420 PHE A N 1
ATOM 3280 C CA . PHE A 1 420 ? -2.423 -5.578 33.241 1.00 82.94 420 PHE A CA 1
ATOM 3281 C C . PHE A 1 420 ? -2.168 -6.968 32.684 1.00 82.94 420 PHE A C 1
ATOM 3283 O O . PHE A 1 420 ? -3.080 -7.787 32.654 1.00 82.94 420 PHE A O 1
ATOM 3290 N N . LEU A 1 421 ? -0.936 -7.254 32.269 1.00 76.00 421 LEU A N 1
ATOM 3291 C CA . LEU A 1 421 ? -0.557 -8.609 31.881 1.00 76.00 421 LEU A CA 1
ATOM 3292 C C . LEU A 1 421 ? -0.277 -9.456 33.128 1.00 76.00 421 LEU A C 1
ATOM 3294 O O . LEU A 1 421 ? 0.473 -9.051 34.018 1.00 76.00 421 LEU A O 1
ATOM 3298 N N . ILE A 1 422 ? -0.846 -10.652 33.166 1.00 72.06 422 ILE A N 1
ATOM 3299 C CA . ILE A 1 422 ? -0.653 -11.656 34.208 1.00 72.06 422 ILE A CA 1
ATOM 3300 C C . ILE A 1 422 ? -0.168 -12.920 33.500 1.00 72.06 422 ILE A C 1
ATOM 3302 O O . ILE A 1 422 ? -0.773 -13.361 32.534 1.00 72.06 422 ILE A O 1
ATOM 3306 N N . GLY A 1 423 ? 0.953 -13.502 33.915 1.00 64.25 423 GLY A N 1
ATOM 3307 C CA . GLY A 1 423 ? 1.496 -14.683 33.240 1.00 64.25 423 GLY A CA 1
ATOM 3308 C C . GLY A 1 423 ? 2.383 -15.529 34.137 1.00 64.25 423 GLY A C 1
ATOM 3309 O O . GLY A 1 423 ? 2.856 -15.041 35.168 1.00 64.25 423 GLY A O 1
ATOM 3310 N N . GLY A 1 424 ? 2.582 -16.792 33.729 1.00 51.12 424 GLY A N 1
ATOM 3311 C CA . GLY A 1 424 ? 2.933 -18.010 34.499 1.00 51.12 424 GLY A CA 1
ATOM 3312 C C . GLY A 1 424 ? 4.115 -18.022 35.485 1.00 51.12 424 GLY A C 1
ATOM 3313 O O . GLY A 1 424 ? 4.538 -19.085 35.937 1.00 51.12 424 GLY A O 1
ATOM 3314 N N . ARG A 1 425 ? 4.664 -16.870 35.859 1.00 42.91 425 ARG A N 1
ATOM 3315 C CA . ARG A 1 425 ? 5.560 -16.697 37.007 1.00 42.91 425 ARG A CA 1
ATOM 3316 C C . ARG A 1 425 ? 5.002 -15.753 38.077 1.00 42.91 425 ARG A C 1
ATOM 3318 O O . ARG A 1 425 ? 5.551 -15.783 39.161 1.00 42.91 425 ARG A O 1
ATOM 3325 N N . LEU A 1 426 ? 3.909 -15.010 37.872 1.00 40.25 426 LEU A N 1
ATOM 3326 C CA . LEU A 1 426 ? 3.208 -14.317 38.974 1.00 40.25 426 LEU A CA 1
ATOM 3327 C C . LEU A 1 426 ? 2.549 -15.313 39.947 1.00 40.25 426 LEU A C 1
ATOM 3329 O O . LEU A 1 426 ? 2.653 -15.140 41.158 1.00 40.25 426 LEU A O 1
ATOM 3333 N N . ALA A 1 427 ? 2.017 -16.427 39.435 1.00 35.44 427 ALA A N 1
ATOM 3334 C CA . ALA A 1 427 ? 1.593 -17.569 40.254 1.00 35.44 427 ALA A CA 1
ATOM 3335 C C . ALA A 1 427 ? 2.784 -18.303 40.916 1.00 35.44 427 ALA A C 1
ATOM 3337 O O . ALA A 1 427 ? 2.672 -18.789 42.037 1.00 35.44 427 ALA A O 1
ATOM 3338 N N . GLY A 1 428 ? 3.958 -18.326 40.266 1.00 34.62 428 GLY A N 1
ATOM 3339 C CA . GLY A 1 428 ? 5.207 -18.852 40.844 1.00 34.62 428 GLY A CA 1
ATOM 3340 C C . GLY A 1 428 ? 5.872 -17.919 41.870 1.00 34.62 428 GLY A C 1
ATOM 3341 O O . GLY A 1 428 ? 6.522 -18.388 42.796 1.00 34.62 428 GLY A O 1
ATOM 3342 N N . LEU A 1 429 ? 5.665 -16.604 41.752 1.00 35.81 429 LEU A N 1
ATOM 3343 C CA . LEU A 1 429 ? 6.129 -15.564 42.678 1.00 35.81 429 LEU A CA 1
ATOM 3344 C C . LEU A 1 429 ? 5.361 -15.599 44.007 1.00 35.81 429 LEU A C 1
ATOM 3346 O O . LEU A 1 429 ? 5.904 -15.209 45.036 1.00 35.81 429 LEU A O 1
ATOM 3350 N N . ALA A 1 430 ? 4.134 -16.127 44.009 1.00 34.03 430 ALA A N 1
ATOM 3351 C CA . ALA A 1 430 ? 3.389 -16.446 45.226 1.00 34.03 430 ALA A CA 1
ATOM 3352 C C . ALA A 1 430 ? 3.902 -17.721 45.943 1.00 34.03 430 ALA A C 1
ATOM 3354 O O . ALA A 1 430 ? 3.433 -18.029 47.038 1.00 34.03 430 ALA A O 1
ATOM 3355 N N . LEU A 1 431 ? 4.871 -18.441 45.353 1.00 34.47 431 LEU A N 1
ATOM 3356 C CA . LEU A 1 431 ? 5.464 -19.692 45.852 1.00 34.47 431 LEU A CA 1
ATOM 3357 C C . LEU A 1 431 ? 6.984 -19.593 46.141 1.00 34.47 431 LEU A C 1
ATOM 3359 O O . LEU A 1 431 ? 7.687 -20.598 46.087 1.00 34.47 431 LEU A O 1
ATOM 3363 N N . ASP A 1 432 ? 7.472 -18.421 46.567 1.00 30.98 432 ASP A N 1
ATOM 3364 C CA . ASP A 1 432 ? 8.765 -18.254 47.274 1.00 30.98 432 ASP A CA 1
ATOM 3365 C C . ASP A 1 432 ? 10.066 -18.220 46.422 1.00 30.98 432 ASP A C 1
ATOM 3367 O O . ASP A 1 432 ? 11.146 -18.537 46.921 1.00 30.98 432 ASP A O 1
ATOM 3371 N N . ASP A 1 433 ? 10.030 -17.758 45.162 1.00 33.66 433 ASP A N 1
ATOM 3372 C CA . ASP A 1 433 ? 11.263 -17.444 44.406 1.00 33.66 433 ASP A CA 1
ATOM 3373 C C . ASP A 1 433 ? 11.135 -16.160 43.561 1.00 33.66 433 ASP A C 1
ATOM 3375 O O . ASP A 1 433 ? 10.567 -16.138 42.467 1.00 33.66 433 ASP A O 1
ATOM 3379 N N . PHE A 1 434 ? 11.687 -15.059 44.081 1.00 35.22 434 PHE A N 1
ATOM 3380 C CA . PHE A 1 434 ? 11.684 -13.724 43.462 1.00 35.22 434 PHE A CA 1
ATOM 3381 C C . PHE A 1 434 ? 12.811 -13.499 42.435 1.00 35.22 434 PHE A C 1
ATOM 3383 O O . PHE A 1 434 ? 13.181 -12.359 42.150 1.00 35.22 434 PHE A O 1
ATOM 3390 N N . SER A 1 435 ? 13.373 -14.551 41.837 1.00 33.97 435 SER A N 1
ATOM 3391 C CA . SER A 1 435 ? 14.415 -14.402 40.814 1.00 33.97 435 SER A CA 1
ATOM 3392 C C . SER A 1 435 ? 13.854 -14.429 39.378 1.00 33.97 435 SER A C 1
ATOM 3394 O O . SER A 1 435 ? 13.821 -15.448 38.682 1.00 33.97 435 SER A O 1
ATOM 3396 N N . TYR A 1 436 ? 13.431 -13.262 38.878 1.00 32.19 436 TYR A N 1
ATOM 3397 C CA . TYR A 1 436 ? 13.131 -13.050 37.453 1.00 32.19 436 TYR A CA 1
ATOM 3398 C C . TYR A 1 436 ? 14.244 -12.244 36.759 1.00 32.19 436 TYR A C 1
ATOM 3400 O O . TYR A 1 436 ? 14.470 -11.097 37.134 1.00 32.19 436 TYR A O 1
ATOM 3408 N N . PRO A 1 437 ? 14.906 -12.780 35.716 1.00 43.59 437 PRO A N 1
ATOM 3409 C CA . PRO A 1 437 ? 15.301 -14.170 35.530 1.00 43.59 437 PRO A CA 1
ATOM 3410 C C . PRO A 1 437 ? 16.835 -14.317 35.486 1.00 43.59 437 PRO A C 1
ATOM 3412 O O . PRO A 1 437 ? 17.554 -13.503 34.906 1.00 43.59 437 PRO A O 1
ATOM 3415 N N . LYS A 1 438 ? 17.338 -15.424 36.038 1.00 34.38 438 LYS A N 1
ATOM 3416 C CA . LYS A 1 438 ? 18.630 -15.982 35.634 1.00 34.38 438 LYS A CA 1
ATOM 3417 C C . LYS A 1 438 ? 18.359 -16.953 34.483 1.00 34.38 438 LYS A C 1
ATOM 3419 O O . LYS A 1 438 ? 17.645 -17.931 34.667 1.00 34.38 438 LYS A O 1
ATOM 3424 N N . GLU A 1 439 ? 18.906 -16.595 33.325 1.00 35.16 439 GLU A N 1
ATOM 3425 C CA . GLU A 1 439 ? 19.010 -17.358 32.073 1.00 35.16 439 GLU A CA 1
ATOM 3426 C C . GLU A 1 439 ? 17.743 -17.472 31.207 1.00 35.16 439 GLU A C 1
ATOM 3428 O O . GLU A 1 439 ? 16.971 -18.426 31.252 1.00 35.16 439 GLU A O 1
ATOM 3433 N N . PHE A 1 440 ? 17.600 -16.475 30.327 1.00 37.91 440 PHE A N 1
ATOM 3434 C CA . PHE A 1 440 ? 16.948 -16.626 29.029 1.00 37.91 440 PHE A CA 1
ATOM 3435 C C . PHE A 1 440 ? 17.920 -17.327 28.068 1.00 37.91 440 PHE A C 1
ATOM 3437 O O . PHE A 1 440 ? 18.960 -16.765 27.732 1.00 37.91 440 PHE A O 1
ATOM 3444 N N . SER A 1 441 ? 17.567 -18.513 27.575 1.00 36.94 441 SER A N 1
ATOM 3445 C CA . SER A 1 441 ? 18.065 -18.985 26.279 1.00 36.94 441 SER A CA 1
ATOM 3446 C C . SER A 1 441 ? 16.935 -19.666 25.511 1.00 36.94 441 SER A C 1
ATOM 3448 O O . SER A 1 441 ? 16.653 -20.845 25.675 1.00 36.94 441 SER A O 1
ATOM 3450 N N . MET A 1 442 ? 16.240 -18.871 24.705 1.00 35.62 442 MET A N 1
ATOM 3451 C CA . MET A 1 442 ? 15.635 -19.277 23.439 1.00 35.62 442 MET A CA 1
ATOM 3452 C C . MET A 1 442 ? 15.646 -18.020 22.570 1.00 35.62 442 MET A C 1
ATOM 3454 O O . MET A 1 442 ? 15.149 -16.976 22.992 1.00 35.62 442 MET A O 1
ATOM 3458 N N . GLU A 1 443 ? 16.304 -18.106 21.416 1.00 34.97 443 GLU A N 1
ATOM 3459 C CA . GLU A 1 443 ? 16.443 -17.048 20.412 1.00 34.97 443 GLU A CA 1
ATOM 3460 C C . GLU A 1 443 ? 15.075 -16.667 19.827 1.00 34.97 443 GLU A C 1
ATOM 3462 O O . GLU A 1 443 ? 14.679 -17.124 18.759 1.00 34.97 443 GLU A O 1
ATOM 3467 N N . TYR A 1 444 ? 14.338 -15.824 20.541 1.00 42.84 444 TYR A N 1
ATOM 3468 C CA . TYR A 1 444 ? 13.249 -15.031 19.987 1.00 42.84 444 TYR A CA 1
ATOM 3469 C C . TYR A 1 444 ? 13.534 -13.582 20.371 1.00 42.84 444 TYR A C 1
ATOM 3471 O O . TYR A 1 444 ? 13.509 -13.230 21.554 1.00 42.84 444 TYR A O 1
ATOM 3479 N N . ASP A 1 445 ? 13.895 -12.762 19.384 1.00 44.94 445 ASP A N 1
ATOM 3480 C CA . ASP A 1 445 ? 14.148 -11.342 19.606 1.00 44.94 445 ASP A CA 1
ATOM 3481 C C . ASP A 1 445 ? 12.806 -10.626 19.783 1.00 44.94 445 ASP A C 1
ATOM 3483 O O . ASP A 1 445 ? 12.121 -10.286 18.825 1.00 44.94 445 ASP A O 1
ATOM 3487 N N . TRP A 1 446 ? 12.383 -10.470 21.037 1.00 43.00 446 TRP A N 1
ATOM 3488 C CA . TRP A 1 446 ? 11.142 -9.783 21.404 1.00 43.00 446 TRP A CA 1
ATOM 3489 C C . TRP A 1 446 ? 11.269 -8.253 21.349 1.00 43.00 446 TRP A C 1
ATOM 3491 O O . TRP A 1 446 ? 10.284 -7.544 21.589 1.00 43.00 446 TRP A O 1
ATOM 3501 N N . ARG A 1 447 ? 12.465 -7.723 21.054 1.00 42.94 447 ARG A N 1
ATOM 3502 C CA . ARG A 1 447 ? 12.696 -6.287 20.863 1.00 42.94 447 ARG A CA 1
ATOM 3503 C C . ARG A 1 447 ? 11.969 -5.863 19.581 1.00 42.94 447 ARG A C 1
ATOM 3505 O O . ARG A 1 447 ? 12.294 -6.348 18.505 1.00 42.94 447 ARG A O 1
ATOM 3512 N N . GLY A 1 448 ? 10.965 -4.992 19.707 1.00 45.66 448 GLY A N 1
ATOM 3513 C CA . GLY A 1 448 ? 10.070 -4.600 18.607 1.00 45.66 448 GLY A CA 1
ATOM 3514 C C . GLY A 1 448 ? 8.698 -5.291 18.604 1.00 45.66 448 GLY A C 1
ATOM 3515 O O . GLY A 1 448 ? 7.947 -5.166 17.642 1.00 45.66 448 GLY A O 1
ATOM 3516 N N . THR A 1 449 ? 8.357 -6.055 19.649 1.00 51.59 449 THR A N 1
ATOM 3517 C CA . THR A 1 449 ? 6.993 -6.584 19.835 1.00 51.59 449 THR A CA 1
ATOM 3518 C C . THR A 1 449 ? 6.099 -5.553 20.527 1.00 51.59 449 THR A C 1
ATOM 3520 O O . THR A 1 449 ? 6.573 -4.788 21.364 1.00 51.59 449 THR A O 1
ATOM 3523 N N . PHE A 1 450 ? 4.785 -5.573 20.260 1.00 54.00 450 PHE A N 1
ATOM 3524 C CA . PHE A 1 450 ? 3.792 -4.707 20.925 1.00 54.00 450 PHE A CA 1
ATOM 3525 C C . PHE A 1 450 ? 3.931 -4.697 22.458 1.00 54.00 450 PHE A C 1
ATOM 3527 O O . PHE A 1 450 ? 3.842 -3.645 23.093 1.00 54.00 450 PHE A O 1
ATOM 3534 N N . VAL A 1 451 ? 4.198 -5.868 23.048 1.00 54.97 451 VAL A N 1
ATOM 3535 C CA . VAL A 1 451 ? 4.410 -6.025 24.494 1.00 54.97 451 VAL A CA 1
ATOM 3536 C C . VAL A 1 451 ? 5.599 -5.193 24.971 1.00 54.97 451 VAL A C 1
ATOM 3538 O O . VAL A 1 451 ? 5.502 -4.501 25.982 1.00 54.97 451 VAL A O 1
ATOM 3541 N N . TRP A 1 452 ? 6.712 -5.214 24.241 1.00 50.31 452 TRP A N 1
ATOM 3542 C CA . TRP A 1 452 ? 7.879 -4.421 24.605 1.00 50.31 452 TRP A CA 1
ATOM 3543 C C . TRP A 1 452 ? 7.699 -2.932 24.282 1.00 50.31 452 TRP A C 1
ATOM 3545 O O . TRP A 1 452 ? 8.013 -2.078 25.102 1.00 50.31 452 TRP A O 1
ATOM 3555 N N . ASP A 1 453 ? 7.147 -2.594 23.123 1.00 52.25 453 ASP A N 1
ATOM 3556 C CA . ASP A 1 453 ? 7.129 -1.204 22.659 1.00 52.25 453 ASP A CA 1
ATOM 3557 C C . ASP A 1 453 ? 6.052 -0.352 23.339 1.00 52.25 453 ASP A C 1
ATOM 3559 O O . ASP A 1 453 ? 6.235 0.854 23.500 1.00 52.25 453 ASP A O 1
ATOM 3563 N N . ARG A 1 454 ? 4.930 -0.955 23.755 1.00 48.66 454 ARG A N 1
ATOM 3564 C CA . ARG A 1 454 ? 3.798 -0.230 24.358 1.00 48.66 454 ARG A CA 1
ATOM 3565 C C . ARG A 1 454 ? 3.595 -0.546 25.831 1.00 48.66 454 ARG A C 1
ATOM 3567 O O . ARG A 1 454 ? 3.379 0.369 26.614 1.00 48.66 454 ARG A O 1
ATOM 3574 N N . LEU A 1 455 ? 3.704 -1.813 26.229 1.00 50.16 455 LEU A N 1
ATOM 3575 C CA . LEU A 1 455 ? 3.414 -2.215 27.613 1.00 50.16 455 LEU A CA 1
ATOM 3576 C C . LEU A 1 455 ? 4.635 -2.119 28.539 1.00 50.16 455 LEU A C 1
ATOM 3578 O O . LEU A 1 455 ? 4.461 -1.979 29.744 1.00 50.16 455 LEU A O 1
ATOM 3582 N N . HIS A 1 456 ? 5.862 -2.155 28.009 1.00 42.41 456 HIS A N 1
ATOM 3583 C CA . HIS A 1 456 ? 7.080 -1.978 28.813 1.00 42.41 456 HIS A CA 1
ATOM 3584 C C . HIS A 1 456 ? 7.516 -0.505 28.937 1.00 42.41 456 HIS A C 1
ATOM 3586 O O . HIS A 1 456 ? 8.198 -0.152 29.899 1.00 42.41 456 HIS A O 1
ATOM 3592 N N . TYR A 1 457 ? 7.147 0.357 27.980 1.00 37.28 457 TYR A N 1
ATOM 3593 C CA . TYR A 1 457 ? 7.561 1.767 27.960 1.00 37.28 457 TYR A CA 1
ATOM 3594 C C . TYR A 1 457 ? 6.600 2.727 28.667 1.00 37.28 457 TYR A C 1
ATOM 3596 O O . TYR A 1 457 ? 7.070 3.759 29.146 1.00 37.28 457 TYR A O 1
ATOM 3604 N N . GLU A 1 458 ? 5.299 2.424 28.744 1.00 36.31 458 GLU A N 1
ATOM 3605 C CA . GLU A 1 458 ? 4.328 3.403 29.257 1.00 36.31 458 GLU A CA 1
ATOM 3606 C C . GLU A 1 458 ? 3.986 3.275 30.735 1.00 36.31 458 GLU A C 1
ATOM 3608 O O . GLU A 1 458 ? 3.641 4.289 31.320 1.00 36.31 458 GLU A O 1
ATOM 3613 N N . ASP A 1 459 ? 4.165 2.123 31.376 1.00 32.66 459 ASP A N 1
ATOM 3614 C CA . ASP A 1 459 ? 4.227 2.052 32.833 1.00 32.66 459 ASP A CA 1
ATOM 3615 C C . ASP A 1 459 ? 4.695 0.664 33.257 1.00 32.66 459 ASP A C 1
ATOM 3617 O O . ASP A 1 459 ? 4.196 -0.363 32.804 1.00 32.66 459 ASP A O 1
ATOM 3621 N N . THR A 1 460 ? 5.672 0.650 34.156 1.00 32.56 460 THR A N 1
ATOM 3622 C CA . THR A 1 460 ? 6.065 -0.479 34.997 1.00 32.56 460 THR A CA 1
ATOM 3623 C C . THR A 1 460 ? 4.883 -1.419 35.266 1.00 32.56 460 THR A C 1
ATOM 3625 O O . THR A 1 460 ? 3.788 -0.970 35.608 1.00 32.56 460 THR A O 1
ATOM 3628 N N . ILE A 1 461 ? 5.116 -2.733 35.239 1.00 42.56 461 ILE A N 1
ATOM 3629 C CA . ILE A 1 461 ? 4.307 -3.671 36.023 1.00 42.56 461 ILE A CA 1
ATOM 3630 C C . ILE A 1 461 ? 4.349 -3.113 37.465 1.00 42.56 461 ILE A C 1
ATOM 3632 O O . ILE A 1 461 ? 5.357 -3.260 38.149 1.00 42.56 461 ILE A O 1
ATOM 3636 N N . VAL A 1 462 ? 3.298 -2.376 37.859 1.00 35.09 462 VAL A N 1
ATOM 3637 C CA . VAL A 1 462 ? 3.216 -1.377 38.959 1.00 35.09 462 VAL A CA 1
ATOM 3638 C C . VAL A 1 462 ? 3.737 0.050 38.639 1.00 35.09 462 VAL A C 1
ATOM 3640 O O . VAL A 1 462 ? 4.745 0.498 39.183 1.00 35.09 462 VAL A O 1
ATOM 3643 N N . GLY A 1 463 ? 3.017 0.813 37.807 1.00 24.61 463 GLY A N 1
ATOM 3644 C CA . GLY A 1 463 ? 3.151 2.273 37.673 1.00 24.61 463 GLY A CA 1
ATOM 3645 C C . GLY A 1 463 ? 2.169 3.021 38.587 1.00 24.61 463 GLY A C 1
ATOM 3646 O O . GLY A 1 463 ? 0.955 2.869 38.476 1.00 24.61 463 GLY A O 1
ATOM 3647 N N . VAL A 1 464 ? 2.694 3.800 39.536 1.00 27.27 464 VAL A N 1
ATOM 3648 C CA . VAL A 1 464 ? 1.941 4.692 40.438 1.00 27.27 464 VAL A CA 1
ATOM 3649 C C . VAL A 1 464 ? 1.907 6.091 39.808 1.00 27.27 464 VAL A C 1
ATOM 3651 O O . VAL A 1 464 ? 2.982 6.597 39.481 1.00 27.27 464 VAL A O 1
ATOM 3654 N N . PRO A 1 465 ? 0.756 6.788 39.706 1.00 27.89 465 PRO A N 1
ATOM 3655 C CA . PRO A 1 465 ? 0.767 8.209 39.382 1.00 27.89 465 PRO A CA 1
ATOM 3656 C C . PRO A 1 465 ? 1.428 8.964 40.537 1.00 27.89 465 PRO A C 1
ATOM 3658 O O . PRO A 1 465 ? 0.939 8.942 41.668 1.00 27.89 465 PRO A O 1
ATOM 3661 N N . THR A 1 466 ? 2.535 9.658 40.281 1.00 28.53 466 THR A N 1
ATOM 3662 C CA . THR A 1 466 ? 3.088 10.587 41.266 1.00 28.53 466 THR A CA 1
ATOM 3663 C C . THR A 1 466 ? 2.124 11.757 41.431 1.00 28.53 466 THR A C 1
ATOM 3665 O O . THR A 1 466 ? 1.987 12.637 40.583 1.00 28.53 466 THR A O 1
ATOM 3668 N N . SER A 1 467 ? 1.430 11.783 42.565 1.00 34.41 467 SER A N 1
ATOM 3669 C CA . SER A 1 467 ? 0.704 12.959 43.021 1.00 34.41 467 SER A CA 1
ATOM 3670 C C . SER A 1 467 ? 1.695 14.115 43.210 1.00 34.41 467 SER A C 1
ATOM 3672 O O . SER A 1 467 ? 2.437 14.140 44.194 1.00 34.41 467 SER A O 1
ATOM 3674 N N . GLY A 1 468 ? 1.717 15.082 42.290 1.00 32.41 468 GLY A N 1
ATOM 3675 C CA . GLY A 1 468 ? 2.430 16.338 42.519 1.00 32.41 468 GLY A CA 1
ATOM 3676 C C . GLY A 1 468 ? 2.901 17.065 41.270 1.00 32.41 468 GLY A C 1
ATOM 3677 O O . GLY A 1 468 ? 4.085 17.059 40.957 1.00 32.41 468 GLY A O 1
ATOM 3678 N N . SER A 1 469 ? 2.002 17.795 40.617 1.00 25.02 469 SER A N 1
ATOM 3679 C CA . SER A 1 469 ? 2.356 19.000 39.856 1.00 25.02 469 SER A CA 1
ATOM 3680 C C . SER A 1 469 ? 1.190 19.977 39.915 1.00 25.02 469 SER A C 1
ATOM 3682 O O . SER A 1 469 ? 0.428 20.144 38.972 1.00 25.02 469 SER A O 1
ATOM 3684 N N . SER A 1 470 ? 1.018 20.605 41.076 1.00 29.67 470 SER A N 1
ATOM 3685 C CA . SER A 1 470 ? 0.401 21.923 41.119 1.00 29.67 470 SER A CA 1
ATOM 3686 C C . SER A 1 470 ? 1.466 22.949 40.729 1.00 29.67 470 SER A C 1
ATOM 3688 O O . SER A 1 470 ? 2.248 23.365 41.587 1.00 29.67 470 SER A O 1
ATOM 3690 N N . MET A 1 471 ? 1.503 23.310 39.448 1.00 33.03 471 MET A N 1
ATOM 3691 C CA . MET A 1 471 ? 1.657 24.677 38.935 1.00 33.03 471 MET A CA 1
ATOM 3692 C C . MET A 1 471 ? 1.267 24.709 37.465 1.00 33.03 471 MET A C 1
ATOM 3694 O O . MET A 1 471 ? 1.784 23.856 36.715 1.00 33.03 471 MET A O 1
#

Solvent-accessible surface area (backbone atoms only — not comparable to full-atom values): 27866 Å² total; per-residue (Å²): 138,85,81,84,83,78,84,78,82,79,78,75,72,76,63,59,61,58,64,62,56,67,77,70,77,85,83,86,87,85,91,85,92,87,88,89,87,88,88,91,88,85,89,86,88,87,79,85,83,78,84,83,74,88,71,74,89,78,70,67,28,34,36,27,48,54,65,50,75,50,61,93,58,97,58,35,54,28,38,54,44,35,52,47,31,41,45,81,44,76,71,94,80,53,86,88,56,79,82,51,74,44,58,19,33,31,36,43,37,34,79,53,61,96,83,59,50,74,68,54,52,55,50,38,68,67,68,37,53,21,74,81,61,64,93,87,57,72,47,46,51,66,49,76,44,55,59,84,67,43,64,50,76,47,74,55,93,66,74,44,44,32,36,44,36,43,31,12,15,31,91,86,71,51,60,50,84,80,79,42,78,78,36,20,26,49,59,32,35,30,35,91,84,64,83,56,32,34,40,34,40,37,34,92,87,73,52,69,49,73,42,88,50,54,84,44,72,49,76,48,76,46,43,46,74,40,73,49,57,40,33,37,46,63,47,19,29,61,34,29,32,47,56,30,36,31,29,35,26,29,65,54,94,53,90,85,51,78,84,43,62,20,94,84,13,65,62,7,34,29,72,76,35,84,46,82,34,62,52,75,69,42,65,46,49,70,87,45,41,70,39,77,46,41,41,38,39,40,36,31,36,48,54,96,89,59,90,42,55,25,39,43,38,37,40,39,35,27,31,51,67,65,47,81,33,40,34,34,38,32,39,47,50,77,78,63,90,65,39,66,66,52,52,48,47,43,47,68,54,54,47,50,54,48,47,76,76,36,54,67,50,78,44,61,21,35,64,55,83,88,45,89,59,55,44,56,60,55,45,54,63,52,22,30,24,44,29,36,39,39,34,39,46,82,73,78,50,103,68,37,26,64,71,66,16,44,68,31,50,53,40,35,41,73,68,70,34,42,79,43,83,43,46,69,51,62,73,44,47,77,67,81,56,90,72,86,76,84,78,90,87,71,101,66,84,57,81,85,34,69,64,49,66,52,54,59,69,74,42,52,98,83,61,76,85,80,88,78,79,94,125

pLDDT: mean 73.98, std 22.67, range [24.56, 97.31]

Mean predicted aligned error: 14.84 Å